Protein AF-A0A7C7UV68-F1 (afdb_monomer)

Foldseek 3Di:
DADPPPRDDDDDPDQADPPPRHGDDDDDDDDDPPPPPPDPPDDVVNVVVVVVVVVVVVVVVVVVVVVVVVVVVVVVLQVVLQVQLVVLQVVLVVCVVVVVLVSSLVSLVSSCVSPVPPVSSVVVNVVSVVVVVVPDDDDDDDDDDPVLVVVLVVLVVVLVVCVVVLVLVVNLVSLVVSCVSPVPPVNVVSLVSNLVSLQVVLVVCLVVVVLVSSLVSLVSSCVSVVPDPVSVVSNLLSVLCVQLVVCVVPPLVSNLVSLVVNCVVPVVRPCSLVSNLVSLQVVLVVCVVVLVLVSSLVSLVVSCVSPNDPVSVVSNVVSVVSVVVVPDPDPPPPPDPDDDDDDDDDDDDDDDDDDDDDDDDDDWDKDWDADPVVRDIDIDID

pLDDT: mean 81.2, std 19.68, range [32.72, 98.69]

Mean predicted aligned error: 20.76 Å

Nearest PDB structures (foldseek):
  8dth-assembly1_A  TM=3.367E-01  e=2.470E-05  Arabidopsis thaliana
  7y4i-assembly1_B  TM=3.085E-01  e=4.187E-05  Arabidopsis thaliana
  2nc9-assembly1_A  TM=4.491E-01  e=9.945E-04  Homo sapiens
  3fwv-assembly2_B  TM=4.644E-01  e=1.460E-03  Homo sapiens
  3esk-assembly1_A  TM=4.635E-01  e=4.197E-03  Homo sapiens

Sequence (382 aa):
MLCDSCGAEVEEDFTFCPHCGHKIGELERGRVAIFPTREQLFPHWVWLLGFALLIGCILMSVLGVGMAGVYGGLKERAVLARQQAEEHYNRGLAHLEEGDYNLAEAEFREALRLAPNYWEAADKLREVRAQATAMATPSPSPTVPLEVDSQSAAIYRQAQELYSRQNWIETALTLEQLRDLDPYYERENVTEMLFSSYYNMALDLVDKDRLEEALRSFDKALEVKPGDPEALVQRELVSTYLTGLGYWEADWVRAIESFLAIYRIDPEYKDVKQRLYEAYLNHGDLYASEEAWCLAEERYDQAAALDSNDDIIAKRDDAAYRCQIAVAPTPTIIAAVTPTATIAAAAAVTATVTPTVSIAAVGKIAFAAYDAGEGVYTIYMV

Structure (mmCIF, N/CA/C/O backbone):
data_AF-A0A7C7UV68-F1
#
_entry.id   AF-A0A7C7UV68-F1
#
loop_
_atom_site.group_PDB
_atom_site.id
_atom_site.type_symbol
_atom_site.label_atom_id
_atom_site.label_alt_id
_atom_site.label_comp_id
_atom_site.label_asym_id
_atom_site.label_entity_id
_atom_site.label_seq_id
_atom_site.pdbx_PDB_ins_code
_atom_site.Cartn_x
_atom_site.Cartn_y
_atom_site.Cartn_z
_atom_site.occupancy
_atom_site.B_iso_or_equiv
_atom_site.auth_seq_id
_atom_site.auth_comp_id
_atom_site.auth_asym_id
_atom_site.auth_atom_id
_atom_site.pdbx_PDB_model_num
ATOM 1 N N . MET A 1 1 ? -11.323 60.391 -70.768 1.00 70.38 1 MET A N 1
ATOM 2 C CA . MET A 1 1 ? -10.038 60.953 -70.280 1.00 70.38 1 MET A CA 1
ATOM 3 C C . MET A 1 1 ? -9.008 60.986 -71.408 1.00 70.38 1 MET A C 1
ATOM 5 O O . MET A 1 1 ? -9.031 60.099 -72.246 1.00 70.38 1 MET A O 1
ATOM 9 N N . LEU A 1 2 ? -8.137 62.000 -71.481 1.00 70.94 2 LEU A N 1
ATOM 10 C CA . LEU A 1 2 ? -7.078 62.075 -72.504 1.00 70.94 2 LEU A CA 1
ATOM 11 C C . LEU A 1 2 ? -5.829 61.327 -72.017 1.00 70.94 2 LEU A C 1
ATOM 13 O O . LEU A 1 2 ? -5.478 61.423 -70.846 1.00 70.94 2 LEU A O 1
ATOM 17 N N . CYS A 1 3 ? -5.166 60.570 -72.889 1.00 71.69 3 CYS A N 1
ATOM 18 C CA . CYS A 1 3 ? -3.922 59.888 -72.533 1.00 71.69 3 CYS A CA 1
ATOM 19 C C . CYS A 1 3 ? -2.761 60.891 -72.445 1.00 71.69 3 CYS A C 1
ATOM 21 O O . CYS A 1 3 ? -2.441 61.539 -73.441 1.00 71.69 3 CYS A O 1
ATOM 23 N N . ASP A 1 4 ? -2.072 60.952 -71.303 1.00 74.44 4 ASP A N 1
ATOM 24 C CA . ASP A 1 4 ? -0.975 61.907 -71.062 1.00 74.44 4 ASP A CA 1
ATOM 25 C C . ASP A 1 4 ? 0.217 61.761 -72.023 1.00 74.44 4 ASP A C 1
ATOM 27 O O . ASP A 1 4 ? 0.969 62.710 -72.231 1.00 74.44 4 ASP A O 1
ATOM 31 N N . SER A 1 5 ? 0.396 60.592 -72.647 1.00 77.25 5 SER A N 1
ATOM 32 C CA . SER A 1 5 ? 1.533 60.355 -73.544 1.00 77.25 5 SER A CA 1
ATOM 33 C C . SER A 1 5 ? 1.271 60.745 -75.003 1.00 77.25 5 SER A C 1
ATOM 35 O O . SER A 1 5 ? 2.215 61.129 -75.690 1.00 77.25 5 SER A O 1
ATOM 37 N N . CYS A 1 6 ? 0.038 60.628 -75.505 1.00 77.75 6 CYS A N 1
ATOM 38 C CA . CYS A 1 6 ? -0.269 60.856 -76.926 1.00 77.75 6 CYS A CA 1
ATOM 39 C C . CYS A 1 6 ? -1.427 61.831 -77.181 1.00 77.75 6 CYS A C 1
ATOM 41 O O . CYS A 1 6 ? -1.674 62.184 -78.331 1.00 77.75 6 CYS A O 1
ATOM 43 N N . GLY A 1 7 ? -2.134 62.269 -76.137 1.00 72.25 7 GLY A N 1
ATOM 44 C CA . GLY A 1 7 ? -3.225 63.240 -76.226 1.00 72.25 7 GLY A CA 1
ATOM 45 C C . GLY A 1 7 ? -4.504 62.721 -76.887 1.00 72.25 7 GLY A C 1
ATOM 46 O O . GLY A 1 7 ? -5.375 63.523 -77.204 1.00 72.25 7 GLY A O 1
ATOM 47 N N . ALA A 1 8 ? -4.635 61.411 -77.117 1.00 76.00 8 ALA A N 1
ATOM 48 C CA . ALA A 1 8 ? -5.864 60.816 -77.640 1.00 76.00 8 ALA A CA 1
ATOM 49 C C . ALA A 1 8 ? -6.928 60.687 -76.538 1.00 76.00 8 ALA A C 1
ATOM 51 O O . ALA A 1 8 ? -6.595 60.400 -75.386 1.00 76.00 8 ALA A O 1
ATOM 52 N N . GLU A 1 9 ? -8.199 60.885 -76.885 1.00 73.44 9 GLU A N 1
ATOM 53 C CA . GLU A 1 9 ? -9.328 60.733 -75.963 1.00 73.44 9 GLU A CA 1
ATOM 54 C C . GLU A 1 9 ? -9.696 59.246 -75.805 1.00 73.44 9 GLU A C 1
ATOM 56 O O . GLU A 1 9 ? -9.816 58.522 -76.792 1.00 73.44 9 GLU A O 1
ATOM 61 N N . VAL A 1 10 ? -9.816 58.774 -74.561 1.00 72.88 10 VAL A N 1
ATOM 62 C CA . VAL A 1 10 ? -10.047 57.366 -74.195 1.00 72.88 10 VAL A CA 1
ATOM 63 C C . VAL A 1 10 ? -11.195 57.262 -73.180 1.00 72.88 10 VAL A C 1
ATOM 65 O O . VAL A 1 10 ? -11.291 58.082 -72.261 1.00 72.88 10 VAL A O 1
ATOM 68 N N . GLU A 1 11 ? -12.058 56.256 -73.328 1.00 68.62 11 GLU A N 1
ATOM 69 C CA . GLU A 1 11 ? -13.135 55.928 -72.376 1.00 68.62 11 GLU A CA 1
ATOM 70 C C . GLU A 1 11 ? -12.586 55.296 -71.077 1.00 68.62 11 GLU A C 1
ATOM 72 O O . GLU A 1 11 ? -11.514 54.689 -71.074 1.00 68.62 11 GLU A O 1
ATOM 77 N N . GLU A 1 12 ? -13.290 55.487 -69.955 1.00 61.75 12 GLU A N 1
ATOM 78 C CA . GLU A 1 12 ? -12.755 55.335 -68.584 1.00 61.75 12 GLU A CA 1
ATOM 79 C C . GLU A 1 12 ? -12.451 53.892 -68.124 1.00 61.75 12 GLU A C 1
ATOM 81 O O . GLU A 1 12 ? -11.776 53.722 -67.111 1.00 61.75 12 GLU A O 1
ATOM 86 N N . ASP A 1 13 ? -12.845 52.861 -68.878 1.00 64.31 13 ASP A N 1
ATOM 87 C CA . ASP A 1 13 ? -12.721 51.451 -68.461 1.00 64.31 13 ASP A CA 1
ATOM 88 C C . ASP A 1 13 ? -11.472 50.717 -68.999 1.00 64.31 13 ASP A C 1
ATOM 90 O O . ASP 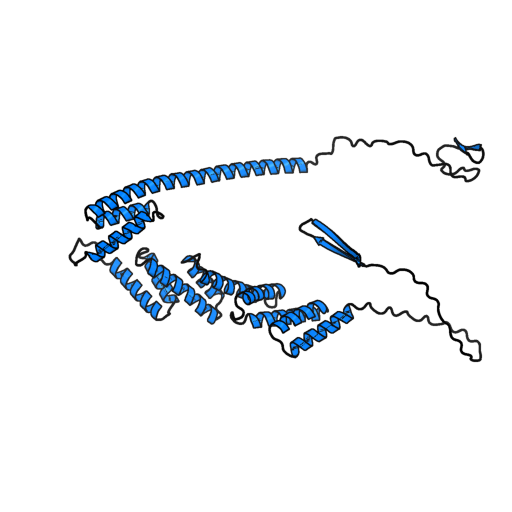A 1 13 ? -11.284 49.522 -68.751 1.00 64.31 13 ASP A O 1
ATOM 94 N N . PHE A 1 14 ? -10.577 51.401 -69.719 1.00 63.47 14 PHE A N 1
ATOM 95 C CA . PHE A 1 14 ? -9.370 50.780 -70.280 1.00 63.47 14 PHE A CA 1
ATOM 96 C C . PHE A 1 14 ? -8.121 51.019 -69.421 1.00 63.47 14 PHE A C 1
ATOM 98 O O . PHE A 1 14 ? -7.664 52.145 -69.258 1.00 63.47 14 PHE A O 1
ATOM 105 N N . THR A 1 15 ? -7.493 49.936 -68.947 1.00 73.69 15 THR A N 1
ATOM 106 C CA . THR A 1 15 ? -6.250 49.981 -68.144 1.00 73.69 15 THR A CA 1
ATOM 107 C C . THR A 1 15 ? -5.008 50.376 -68.964 1.00 73.69 15 THR A C 1
ATOM 109 O O . THR A 1 15 ? -3.992 50.790 -68.406 1.00 73.69 15 THR A O 1
ATOM 112 N N . PHE A 1 16 ? -5.068 50.263 -70.294 1.00 73.00 16 PHE A N 1
ATOM 113 C CA . PHE A 1 16 ? -4.011 50.669 -71.225 1.00 73.00 16 PHE A CA 1
ATOM 114 C C . PHE A 1 16 ? -4.623 51.389 -72.431 1.00 73.00 16 PHE A C 1
ATOM 116 O O . PHE A 1 16 ? -5.672 50.983 -72.929 1.00 73.00 16 PHE A O 1
ATOM 123 N N . CYS A 1 17 ? -3.964 52.440 -72.924 1.00 74.31 17 CYS A N 1
ATOM 124 C CA . CYS A 1 17 ? -4.439 53.219 -74.064 1.00 74.31 17 CYS A CA 1
ATOM 125 C C . CYS A 1 17 ? -4.390 52.377 -75.353 1.00 74.31 17 CYS 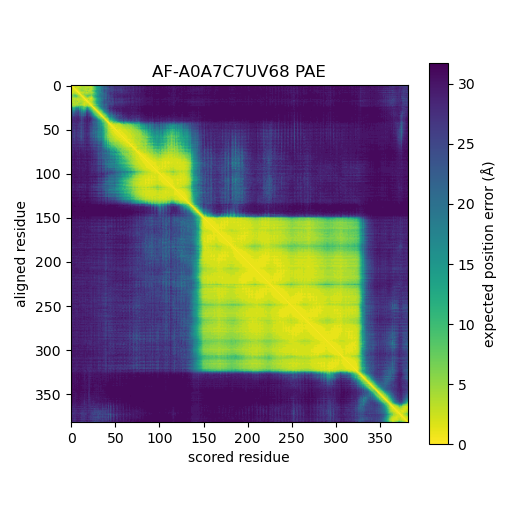A C 1
ATOM 127 O O . CYS A 1 17 ? -3.306 51.929 -75.737 1.00 74.31 17 CYS A O 1
ATOM 129 N N . PRO A 1 18 ? -5.509 52.209 -76.078 1.00 73.12 18 PRO A N 1
ATOM 130 C CA . PRO A 1 18 ? -5.568 51.354 -77.265 1.00 73.12 18 PRO A CA 1
ATOM 131 C C . PRO A 1 18 ? -4.794 51.904 -78.476 1.00 73.12 18 PRO A C 1
ATOM 133 O O . PRO A 1 18 ? -4.505 51.152 -79.402 1.00 73.12 18 PRO A O 1
ATOM 136 N N . HIS A 1 19 ? -4.423 53.190 -78.480 1.00 76.12 19 HIS A N 1
ATOM 137 C CA . HIS A 1 19 ? -3.693 53.805 -79.594 1.00 76.12 19 HIS A CA 1
ATOM 138 C C . HIS A 1 19 ? -2.166 53.753 -79.459 1.00 76.12 19 HIS A C 1
ATOM 140 O O . HIS A 1 19 ? -1.475 53.693 -80.472 1.00 76.12 19 HIS A O 1
ATOM 146 N N . CYS A 1 20 ? -1.625 53.787 -78.237 1.00 77.44 20 CYS A N 1
ATOM 147 C CA . CYS A 1 20 ? -0.173 53.821 -78.005 1.00 77.44 20 CYS A CA 1
ATOM 148 C C . CYS A 1 20 ? 0.337 52.766 -77.010 1.00 77.44 20 CYS A C 1
ATOM 150 O O . CYS A 1 20 ? 1.546 52.628 -76.844 1.00 77.44 20 CYS A O 1
ATOM 152 N N . GLY A 1 21 ? -0.554 52.024 -76.344 1.00 68.50 21 GLY A N 1
ATOM 153 C CA . GLY A 1 21 ? -0.212 50.956 -75.400 1.00 68.50 21 GLY A CA 1
ATOM 154 C C . GLY A 1 21 ? 0.225 51.420 -74.005 1.00 68.50 21 GLY A C 1
ATOM 155 O O . GLY A 1 21 ? 0.625 50.591 -73.191 1.00 68.50 21 GLY A O 1
ATOM 156 N N . HIS A 1 22 ? 0.165 52.719 -73.696 1.00 76.62 22 HIS A N 1
ATOM 157 C CA . HIS A 1 22 ? 0.583 53.249 -72.394 1.00 76.62 22 HIS A CA 1
ATOM 158 C C . HIS A 1 22 ? -0.437 52.927 -71.287 1.00 76.62 22 HIS A C 1
ATOM 160 O O . HIS A 1 22 ? -1.638 53.078 -71.507 1.00 76.62 22 HIS A O 1
ATOM 166 N N . LYS A 1 23 ? 0.015 52.487 -70.102 1.00 74.88 23 LYS A N 1
ATOM 167 C CA . LYS A 1 23 ? -0.870 52.142 -68.974 1.00 74.88 23 LYS A CA 1
ATOM 168 C C . LYS A 1 23 ? -1.493 53.410 -68.392 1.00 74.88 23 LYS A C 1
ATOM 170 O O . LYS A 1 23 ? -0.773 54.306 -67.972 1.00 74.88 23 LYS A O 1
ATOM 175 N N . ILE A 1 24 ? -2.817 53.464 -68.345 1.00 68.81 24 ILE A N 1
ATOM 176 C CA . ILE A 1 24 ? -3.595 54.569 -67.778 1.00 68.81 24 ILE A CA 1
ATOM 177 C C . ILE A 1 24 ? -4.442 53.975 -66.659 1.00 68.81 24 ILE A C 1
ATOM 179 O O . ILE A 1 24 ? -5.490 53.389 -66.902 1.00 68.81 24 ILE A O 1
ATOM 183 N N . GLY A 1 25 ? -3.938 54.049 -65.427 1.00 54.41 25 GLY A N 1
ATOM 184 C CA . GLY A 1 25 ? -4.665 53.548 -64.267 1.00 54.41 25 GLY A CA 1
ATOM 185 C C . GLY A 1 25 ? -3.803 53.409 -63.023 1.00 54.41 25 GLY A C 1
ATOM 186 O O . GLY A 1 25 ? -3.233 52.345 -62.797 1.00 54.41 25 GLY A O 1
ATOM 187 N N . GLU A 1 26 ? -3.772 54.469 -62.215 1.00 49.62 26 GLU A N 1
ATOM 188 C CA . GLU A 1 26 ? -3.648 54.383 -60.758 1.00 49.62 26 GLU A CA 1
ATOM 189 C C . GLU A 1 26 ? -4.204 55.680 -60.147 1.00 49.62 26 GLU A C 1
ATOM 191 O O . GLU A 1 26 ? -3.516 56.686 -60.007 1.00 49.62 26 GLU A O 1
ATOM 196 N N . LEU A 1 27 ? -5.506 55.689 -59.853 1.00 46.38 27 LEU A N 1
ATOM 197 C CA . LEU A 1 27 ? -6.114 56.709 -59.003 1.00 46.38 27 LEU A CA 1
ATOM 198 C C . LEU A 1 27 ? -6.708 56.002 -57.792 1.00 46.38 27 LEU A C 1
ATOM 200 O O . LEU A 1 27 ? -7.856 55.560 -57.802 1.00 46.38 27 LEU A O 1
ATOM 204 N N . GLU A 1 28 ? -5.892 55.914 -56.741 1.00 50.16 28 GLU A N 1
ATOM 205 C CA . GLU A 1 28 ? -6.359 55.736 -55.373 1.00 50.16 28 GLU A CA 1
ATOM 206 C C . GLU A 1 28 ? -7.461 56.763 -55.095 1.00 50.16 28 GLU A C 1
ATOM 208 O O . GLU A 1 28 ? -7.219 57.969 -54.990 1.00 50.16 28 GLU A O 1
ATOM 213 N N . ARG A 1 29 ? -8.705 56.295 -54.991 1.00 42.16 29 ARG A N 1
ATOM 214 C CA . ARG A 1 29 ? -9.821 57.140 -54.588 1.00 42.16 29 ARG A CA 1
ATOM 215 C C . ARG A 1 29 ? -10.687 56.412 -53.571 1.00 42.16 29 ARG A C 1
ATOM 217 O O . ARG A 1 29 ? -11.485 55.550 -53.906 1.00 42.16 29 ARG A O 1
ATOM 224 N N . GLY A 1 30 ? -10.564 56.868 -52.328 1.00 39.97 30 GLY A N 1
ATOM 225 C CA . GLY A 1 30 ? -11.725 57.047 -51.461 1.00 39.97 30 GLY A CA 1
ATOM 226 C C . GLY A 1 30 ? -12.079 55.877 -50.553 1.00 39.97 30 GLY A C 1
ATOM 227 O O . GLY A 1 30 ? -12.835 54.983 -50.908 1.00 39.97 30 GLY A O 1
ATOM 228 N N . ARG A 1 31 ? -11.609 55.993 -49.312 1.00 46.00 31 ARG A N 1
ATOM 229 C CA . ARG A 1 31 ? -12.089 55.332 -48.094 1.00 46.00 31 ARG A CA 1
ATOM 230 C C . ARG A 1 31 ? -13.632 55.254 -48.074 1.00 46.00 31 ARG A C 1
ATOM 232 O O . ARG A 1 31 ? -14.292 56.247 -47.780 1.00 46.00 31 ARG A O 1
ATOM 239 N N . VAL A 1 32 ? -14.201 54.077 -48.335 1.00 43.31 32 VAL A N 1
ATOM 240 C CA . VAL A 1 32 ? -15.595 53.762 -47.992 1.00 43.31 32 VAL A CA 1
ATOM 241 C C . VAL A 1 32 ? -15.564 52.948 -46.709 1.00 43.31 32 VAL A C 1
ATOM 243 O O . VAL A 1 32 ? -15.120 51.802 -46.685 1.00 43.31 32 VAL A O 1
ATOM 246 N N . ALA A 1 33 ? -15.990 53.582 -45.618 1.00 40.12 33 ALA A N 1
ATOM 247 C CA . ALA A 1 33 ? -16.265 52.900 -44.368 1.00 40.12 33 ALA A CA 1
ATOM 248 C C . ALA A 1 33 ? -17.424 51.926 -44.604 1.00 40.12 33 ALA A C 1
ATOM 250 O O . ALA A 1 33 ? -18.575 52.336 -44.756 1.00 40.12 33 ALA A O 1
ATOM 251 N N . ILE A 1 34 ? -17.114 50.633 -44.648 1.00 47.19 34 ILE A N 1
ATOM 252 C CA . ILE A 1 34 ? -18.119 49.589 -44.495 1.00 47.19 34 ILE A CA 1
ATOM 253 C C . ILE A 1 34 ? -18.569 49.687 -43.036 1.00 47.19 34 ILE A C 1
ATOM 255 O O . ILE A 1 34 ? -17.873 49.229 -42.135 1.00 47.19 34 ILE A O 1
ATOM 259 N N . PHE A 1 35 ? -19.693 50.357 -42.789 1.00 37.81 35 PHE A N 1
ATOM 260 C CA . PHE A 1 35 ? -20.434 50.195 -41.545 1.00 37.81 35 PHE A CA 1
ATOM 261 C C . PHE A 1 35 ? -21.096 48.813 -41.607 1.00 37.81 35 PHE A C 1
ATOM 263 O O . PHE A 1 35 ? -22.026 48.646 -42.400 1.00 37.81 35 PHE A O 1
ATOM 270 N N . PRO A 1 36 ? -20.654 47.804 -40.832 1.00 46.25 36 PRO A N 1
ATOM 271 C CA . PRO A 1 36 ? -21.435 46.588 -40.708 1.00 46.25 36 PRO A CA 1
ATOM 272 C C . PRO A 1 36 ? -22.782 46.944 -40.070 1.00 46.25 36 PRO A C 1
ATOM 274 O O . PRO A 1 36 ? -22.859 47.593 -39.024 1.00 46.25 36 PRO A O 1
ATOM 277 N N . THR A 1 37 ? -23.856 46.538 -40.738 1.00 48.50 37 THR A N 1
ATOM 278 C CA . THR A 1 37 ? -25.230 46.615 -40.254 1.00 48.50 37 THR A CA 1
ATOM 279 C C . THR A 1 37 ? -25.351 45.936 -38.890 1.00 48.50 37 THR A C 1
ATOM 281 O O . THR A 1 37 ? -25.008 44.769 -38.704 1.00 48.50 37 THR A O 1
ATOM 284 N N . ARG A 1 38 ? -25.850 46.712 -37.929 1.00 47.31 38 ARG A N 1
ATOM 285 C CA . ARG A 1 38 ? -26.029 46.425 -36.501 1.00 47.31 38 ARG A CA 1
ATOM 286 C C . ARG A 1 38 ? -27.173 45.428 -36.237 1.00 47.31 38 ARG A C 1
ATOM 288 O O . ARG A 1 38 ? -28.058 45.730 -35.451 1.00 47.31 38 ARG A O 1
ATOM 295 N N . GLU A 1 39 ? -27.186 44.267 -36.892 1.00 50.12 39 GLU A N 1
ATOM 296 C CA . GLU A 1 39 ? -28.211 43.226 -36.653 1.00 50.12 39 GLU A CA 1
ATOM 297 C C . GLU A 1 39 ? -27.678 41.787 -36.524 1.00 50.12 39 GLU A C 1
ATOM 299 O O . GLU A 1 39 ? -28.461 40.865 -36.336 1.00 50.12 39 GLU A O 1
ATOM 304 N N . GLN A 1 40 ? -26.359 41.557 -36.506 1.00 54.72 40 GLN A N 1
ATOM 305 C CA . GLN A 1 40 ? -25.797 40.210 -36.271 1.00 54.72 40 GLN A CA 1
ATOM 306 C C . GLN A 1 40 ? -24.600 40.187 -35.303 1.00 54.72 40 GLN A C 1
ATOM 308 O O . GLN A 1 40 ? -23.650 39.435 -35.486 1.00 54.72 40 GLN A O 1
ATOM 313 N N . LEU A 1 41 ? -24.633 41.011 -34.250 1.00 52.88 41 LEU A N 1
ATOM 314 C CA . LEU A 1 41 ? -23.543 41.115 -33.260 1.00 52.88 41 LEU A CA 1
ATOM 315 C C . LEU A 1 41 ? -23.812 40.427 -31.913 1.00 52.88 41 LEU A C 1
ATOM 317 O O . LEU A 1 41 ? -22.983 40.518 -31.015 1.00 52.88 41 LEU A O 1
ATOM 321 N N . PHE A 1 42 ? -24.912 39.685 -31.775 1.00 57.94 42 PHE A N 1
ATOM 322 C CA . PHE A 1 42 ? -25.093 38.760 -30.655 1.00 57.94 42 PHE A CA 1
ATOM 323 C C . PHE A 1 42 ? -25.607 37.423 -31.174 1.00 57.94 42 PHE A C 1
ATOM 325 O O . PHE A 1 42 ? -26.807 37.270 -31.401 1.00 57.94 42 PHE A O 1
ATOM 332 N N . PRO A 1 43 ? -24.718 36.444 -31.386 1.00 70.62 43 PRO A N 1
ATOM 333 C CA . PRO A 1 43 ? -25.145 35.092 -31.691 1.00 70.62 43 PRO A CA 1
ATOM 334 C C . PRO A 1 43 ? -26.119 34.591 -30.615 1.00 70.62 43 PRO A C 1
ATOM 336 O O . PRO A 1 43 ? -25.876 34.801 -29.427 1.00 70.62 43 PRO A O 1
ATOM 339 N N . HIS A 1 44 ? -27.195 33.892 -30.988 1.00 72.50 44 HIS A N 1
ATOM 340 C CA . HIS A 1 44 ? -28.150 33.332 -30.017 1.00 72.50 44 HIS A CA 1
ATOM 341 C C . HIS A 1 44 ? -27.482 32.452 -28.940 1.00 72.50 44 HIS A C 1
ATOM 343 O O . HIS A 1 44 ? -27.986 32.360 -27.822 1.00 72.50 44 HIS A O 1
ATOM 349 N N . TRP A 1 45 ? -26.309 31.875 -29.230 1.00 74.94 45 TRP A N 1
ATOM 350 C CA . TRP A 1 45 ? -25.512 31.129 -28.253 1.00 74.94 45 TRP A CA 1
ATOM 351 C C . TRP A 1 45 ? -24.979 31.996 -27.099 1.00 74.94 45 TRP A C 1
ATOM 353 O O . TRP A 1 45 ? -24.840 31.487 -25.992 1.00 74.94 45 TRP A O 1
ATOM 363 N N . VAL A 1 46 ? -24.765 33.302 -27.299 1.00 80.88 46 VAL A N 1
ATOM 364 C CA . VAL A 1 46 ? -24.356 34.233 -26.229 1.00 80.88 46 VAL A CA 1
ATOM 365 C C . VAL A 1 46 ? -25.494 34.453 -25.231 1.00 80.88 46 VAL A C 1
ATOM 367 O O . VAL A 1 46 ? -25.262 34.479 -24.026 1.00 80.88 46 VAL A O 1
ATOM 370 N N . TRP A 1 47 ? -26.739 34.534 -25.710 1.00 80.69 47 TRP A N 1
ATOM 371 C CA . TRP A 1 47 ? -27.913 34.588 -24.835 1.00 80.69 47 TRP A CA 1
ATOM 372 C C . TRP A 1 47 ? -28.131 33.269 -24.093 1.00 80.69 47 TRP A C 1
ATOM 374 O O . TRP A 1 47 ? -28.407 33.289 -22.896 1.00 80.69 47 TRP A O 1
ATOM 384 N N . LEU A 1 48 ? -27.955 32.126 -24.764 1.00 84.38 48 LEU A N 1
ATOM 385 C CA . LEU A 1 48 ? -28.045 30.810 -24.120 1.00 84.38 48 LEU A CA 1
ATOM 386 C C . LEU A 1 48 ? -26.963 30.616 -23.051 1.00 84.38 48 LEU A C 1
ATOM 388 O O . LEU A 1 48 ? -27.279 30.135 -21.967 1.00 84.38 48 LEU A O 1
ATOM 392 N N . LEU A 1 49 ? -25.725 31.051 -23.306 1.00 85.44 49 LEU A N 1
ATOM 393 C CA . LEU A 1 49 ? -24.662 31.070 -22.297 1.00 85.44 49 LEU A CA 1
ATOM 394 C C . LEU A 1 49 ? -25.000 32.001 -21.132 1.00 85.44 49 LEU A C 1
ATOM 396 O O . LEU A 1 49 ? -24.800 31.623 -19.982 1.00 85.44 49 LEU A O 1
ATOM 400 N N . GLY A 1 50 ? -25.552 33.185 -21.409 1.00 87.81 50 GLY A N 1
ATOM 401 C CA . GLY A 1 50 ? -25.997 34.118 -20.375 1.00 87.81 50 GLY A CA 1
ATOM 402 C C . GLY A 1 50 ? -27.081 33.522 -19.472 1.00 87.81 50 GLY A C 1
ATOM 403 O O . GLY A 1 50 ? -26.967 33.589 -18.250 1.00 87.81 50 GLY A O 1
ATOM 404 N N . PHE A 1 51 ? -28.099 32.878 -20.051 1.00 91.19 51 PHE A N 1
ATOM 405 C CA . PHE A 1 51 ? -29.147 32.195 -19.286 1.00 91.19 51 PHE A CA 1
ATOM 406 C C . PHE A 1 51 ? -28.621 30.971 -18.532 1.00 91.19 51 PHE A C 1
ATOM 408 O O . PHE A 1 51 ? -28.987 30.782 -17.375 1.00 91.19 51 PHE A O 1
ATOM 415 N N . ALA A 1 52 ? -27.744 30.168 -19.138 1.00 89.31 52 ALA A N 1
ATOM 416 C CA . ALA A 1 52 ? -27.128 29.020 -18.475 1.00 89.31 52 ALA A CA 1
ATOM 417 C C . ALA A 1 52 ? -26.272 29.451 -17.275 1.00 89.31 52 ALA A C 1
ATOM 419 O O . ALA A 1 52 ? -26.364 28.847 -16.208 1.00 89.31 52 ALA A O 1
ATOM 420 N N . LEU A 1 53 ? -25.504 30.535 -17.415 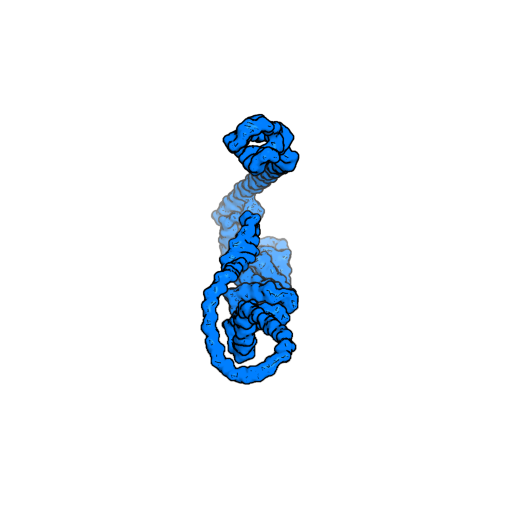1.00 93.25 53 LEU A N 1
ATOM 421 C CA . LEU A 1 53 ? -24.718 31.113 -16.327 1.00 93.25 53 LEU A CA 1
ATOM 422 C C . LEU A 1 53 ? -25.623 31.662 -15.218 1.00 93.25 53 LEU A C 1
ATOM 424 O O . LEU A 1 53 ? -25.370 31.411 -14.044 1.00 93.25 53 LEU A O 1
ATOM 428 N N . LEU A 1 54 ? -26.721 32.331 -15.574 1.00 93.31 54 LEU A N 1
ATOM 429 C CA . LEU A 1 54 ? -27.687 32.855 -14.609 1.00 93.31 54 LEU A CA 1
ATOM 430 C C . LEU A 1 54 ? -28.399 31.724 -13.845 1.00 93.31 54 LEU A C 1
ATOM 432 O O . LEU A 1 54 ? -28.506 31.787 -12.622 1.00 93.31 54 LEU A O 1
ATOM 436 N N . ILE A 1 55 ? -28.814 30.655 -14.531 1.00 93.12 55 ILE A N 1
ATOM 437 C CA . ILE A 1 55 ? -29.383 29.451 -13.905 1.00 93.12 55 ILE A CA 1
ATOM 438 C C . ILE A 1 55 ? -28.343 28.767 -13.010 1.00 93.12 55 ILE A C 1
ATOM 440 O O . ILE A 1 55 ? -28.670 28.389 -11.888 1.00 93.12 55 ILE A O 1
ATOM 444 N N . GLY A 1 56 ? -27.089 28.663 -13.457 1.00 93.31 56 GLY A N 1
ATOM 445 C CA . GLY A 1 56 ? -25.983 28.138 -12.656 1.00 93.31 56 GLY A CA 1
ATOM 446 C C . GLY A 1 56 ? -25.761 28.941 -11.372 1.00 93.31 56 GLY A C 1
ATOM 447 O O . GLY A 1 56 ? -25.672 28.361 -10.292 1.00 93.31 56 GLY A O 1
ATOM 448 N N . CYS A 1 57 ? -25.766 30.274 -11.453 1.00 93.56 57 CYS A N 1
ATOM 449 C CA . CYS A 1 57 ? -25.680 31.150 -10.285 1.00 93.56 57 CYS A CA 1
ATOM 450 C C . CYS A 1 57 ? -26.876 30.976 -9.337 1.00 93.56 57 CYS A C 1
ATOM 452 O O . CYS A 1 57 ? -26.684 30.931 -8.122 1.00 93.56 57 CYS A O 1
ATOM 454 N N . ILE A 1 58 ? -28.097 30.833 -9.867 1.00 93.69 58 ILE A N 1
ATOM 455 C CA . ILE A 1 58 ? -29.288 30.572 -9.046 1.00 93.69 58 ILE A CA 1
ATOM 456 C C . ILE A 1 58 ? -29.160 29.219 -8.340 1.00 93.69 58 ILE A C 1
ATOM 458 O O . ILE A 1 58 ? -29.339 29.161 -7.125 1.00 93.69 58 ILE A O 1
ATOM 462 N N . LEU A 1 59 ? -28.789 28.152 -9.051 1.00 93.12 59 LEU A N 1
ATOM 463 C CA . LEU A 1 59 ? -28.600 26.825 -8.457 1.00 93.12 59 LEU A CA 1
ATOM 464 C C . LEU A 1 59 ? -27.520 26.843 -7.370 1.00 93.12 59 LEU A C 1
ATOM 466 O O . LEU A 1 59 ? -27.749 26.321 -6.282 1.00 93.12 59 LEU A O 1
ATOM 470 N N . MET A 1 60 ? -26.395 27.521 -7.610 1.00 91.62 60 MET A N 1
ATOM 471 C CA . MET A 1 60 ? -25.343 27.703 -6.606 1.00 91.62 60 MET A CA 1
ATOM 472 C C . MET A 1 60 ? -25.823 28.501 -5.392 1.00 91.62 60 MET A C 1
ATOM 474 O O . MET A 1 60 ? -25.473 28.159 -4.266 1.00 91.62 60 MET A O 1
ATOM 478 N N . SER A 1 61 ? -26.657 29.528 -5.583 1.00 90.56 61 SER A N 1
ATOM 479 C CA . SER A 1 61 ? -27.224 30.294 -4.467 1.00 90.56 61 SER A CA 1
ATOM 480 C C . SER A 1 61 ? -28.197 29.460 -3.626 1.00 90.56 61 SER A C 1
ATOM 482 O O . SER A 1 61 ? -28.135 29.501 -2.400 1.00 90.56 61 SER A O 1
ATOM 484 N N . VAL A 1 62 ? -29.037 28.636 -4.263 1.00 93.94 62 VAL A N 1
ATOM 485 C CA . VAL A 1 62 ? -29.978 27.741 -3.573 1.00 93.94 62 VAL A CA 1
ATOM 486 C C . VAL A 1 62 ? -29.225 26.646 -2.820 1.00 93.94 62 VAL A C 1
ATOM 488 O O . VAL A 1 62 ? -29.528 26.392 -1.655 1.00 93.94 62 VAL A O 1
ATOM 491 N N . LEU A 1 63 ? -28.206 26.043 -3.440 1.00 91.44 63 LEU A N 1
ATOM 492 C CA . LEU A 1 63 ? -27.333 25.066 -2.787 1.00 91.44 63 LEU A CA 1
ATOM 493 C C . LEU A 1 63 ? -26.554 25.694 -1.626 1.00 91.44 63 LEU A C 1
ATOM 495 O O . LEU A 1 63 ? -26.468 25.092 -0.558 1.00 91.44 63 LEU A O 1
ATOM 499 N N . GLY A 1 64 ? -26.047 26.916 -1.798 1.00 90.62 64 GLY A N 1
ATOM 500 C CA . GLY A 1 64 ? -25.338 27.656 -0.756 1.00 90.62 64 GLY A CA 1
ATOM 501 C C . GLY A 1 64 ? -26.223 27.960 0.453 1.00 90.62 64 GLY A C 1
ATOM 502 O O . GLY A 1 64 ? -25.828 27.695 1.587 1.00 90.62 64 GLY A O 1
ATOM 503 N N . VAL A 1 65 ? -27.448 28.445 0.228 1.00 91.44 65 VAL A N 1
ATOM 504 C CA . VAL A 1 65 ? -28.420 28.701 1.304 1.00 91.44 65 VAL A CA 1
ATOM 505 C C . VAL A 1 65 ? -28.865 27.395 1.968 1.00 91.44 65 VAL A C 1
ATOM 507 O O . VAL A 1 65 ? -28.944 27.331 3.195 1.00 91.44 65 VAL A O 1
ATOM 510 N N . GLY A 1 66 ? -29.098 26.333 1.190 1.00 88.06 66 GLY A N 1
ATOM 511 C CA . GLY A 1 66 ? -29.442 25.012 1.718 1.00 88.06 66 GLY A CA 1
ATOM 512 C C . GLY A 1 66 ? -28.340 24.435 2.612 1.00 88.06 66 GLY A C 1
ATOM 513 O O . GLY A 1 66 ? -28.611 24.005 3.733 1.00 88.06 66 GLY A O 1
ATOM 514 N N . MET A 1 67 ? -27.086 24.499 2.160 1.00 90.00 67 MET A N 1
ATOM 515 C CA . MET A 1 67 ? -25.924 24.042 2.923 1.00 90.00 67 MET A CA 1
ATOM 516 C C . MET A 1 67 ? -25.712 24.880 4.191 1.00 90.00 67 MET A C 1
ATOM 518 O O . MET A 1 67 ? -25.476 24.318 5.260 1.00 90.00 67 MET A O 1
ATOM 522 N N . ALA A 1 68 ? -25.872 26.205 4.110 1.00 88.75 68 ALA A N 1
ATOM 523 C CA . ALA A 1 68 ? -25.795 27.090 5.272 1.00 88.75 68 ALA A CA 1
ATOM 524 C C . ALA A 1 68 ? -26.891 26.790 6.311 1.00 88.75 68 ALA A C 1
ATOM 526 O O . ALA A 1 68 ? -26.618 26.813 7.510 1.00 88.75 68 ALA A O 1
ATOM 527 N N . GLY A 1 69 ? -28.108 26.455 5.870 1.00 90.06 69 GLY A N 1
ATOM 528 C CA . GLY A 1 69 ? -29.208 26.057 6.752 1.00 90.06 69 GLY A CA 1
ATOM 529 C C . GLY A 1 69 ? -28.936 24.743 7.491 1.00 90.06 69 GLY A C 1
ATOM 530 O O . GLY A 1 69 ? -29.115 24.672 8.707 1.00 90.06 69 GLY A O 1
ATOM 531 N N . VAL A 1 70 ? -28.439 23.720 6.787 1.00 86.94 70 VAL A N 1
ATOM 532 C CA . VAL A 1 70 ? -28.054 22.434 7.401 1.00 86.94 70 VAL A CA 1
ATOM 533 C C . VAL A 1 70 ? -26.898 22.624 8.383 1.00 86.94 70 VAL A C 1
ATOM 535 O O . VAL A 1 70 ? -26.947 22.114 9.502 1.00 86.94 70 VAL A O 1
ATOM 538 N N . TYR A 1 71 ? -25.888 23.407 8.000 1.00 83.12 71 TYR A N 1
ATOM 539 C CA . TYR A 1 71 ? -24.749 23.712 8.861 1.00 83.12 71 TYR A CA 1
ATOM 540 C C . TYR A 1 71 ? -25.171 24.473 10.127 1.00 83.12 71 TYR A C 1
ATOM 542 O O . TYR A 1 71 ? -24.759 24.118 11.233 1.00 83.12 71 TYR A O 1
ATOM 550 N N . GLY A 1 72 ? -26.047 25.474 9.988 1.00 86.50 72 GLY A N 1
ATOM 551 C CA . GLY A 1 72 ? -26.625 26.206 11.115 1.00 86.50 72 GLY A CA 1
ATOM 552 C C . GLY A 1 72 ? -27.411 25.297 12.061 1.00 86.50 72 GLY A C 1
ATOM 553 O O . GLY A 1 72 ? -27.179 25.328 13.269 1.00 86.50 72 GLY A O 1
ATOM 554 N N . GLY A 1 73 ? -28.264 24.424 11.516 1.00 85.56 73 GLY A N 1
ATOM 555 C CA . GLY A 1 73 ? -29.070 23.493 12.308 1.00 85.56 73 GLY A CA 1
ATOM 556 C C . GLY A 1 73 ? -28.240 22.455 13.070 1.00 85.56 73 GLY A C 1
ATOM 557 O O . GLY A 1 73 ? -28.537 22.155 14.226 1.00 85.56 73 GLY A O 1
ATOM 558 N N . LEU A 1 74 ? -27.172 21.925 12.466 1.00 83.00 74 LEU A N 1
ATOM 559 C CA . LEU A 1 74 ? -26.249 21.015 13.154 1.00 83.00 74 LEU A CA 1
ATOM 560 C C . LEU A 1 74 ? -25.472 21.730 14.263 1.00 83.00 74 LEU A C 1
ATOM 562 O O . LEU A 1 74 ? -25.302 21.171 15.346 1.00 83.00 74 LEU A O 1
ATOM 566 N N . LYS A 1 75 ? -25.052 22.978 14.025 1.00 81.44 75 LYS A N 1
ATOM 567 C CA . LYS A 1 75 ? -24.351 23.787 15.027 1.00 81.44 75 LYS A CA 1
ATOM 568 C C . LYS A 1 75 ? -25.235 24.079 16.238 1.00 81.44 75 LYS A C 1
ATOM 570 O O . LYS A 1 75 ? -24.775 23.938 17.366 1.00 81.44 75 LYS A O 1
ATOM 575 N N . GLU A 1 76 ? -26.493 24.448 16.023 1.00 85.00 76 GLU A N 1
ATOM 576 C CA . GLU A 1 76 ? -27.437 24.731 17.110 1.00 85.00 76 GLU A CA 1
ATOM 577 C C . GLU A 1 76 ? -27.744 23.477 17.942 1.00 85.00 76 GLU A C 1
ATOM 579 O O . GLU A 1 76 ? -27.695 23.519 19.172 1.00 85.00 76 GLU A O 1
ATOM 584 N N . ARG A 1 77 ? -27.941 22.325 17.285 1.00 81.56 77 ARG A N 1
ATOM 585 C CA . ARG A 1 77 ? -28.101 21.034 17.974 1.00 81.56 77 ARG A CA 1
ATOM 586 C C . ARG A 1 77 ? -26.865 20.648 18.779 1.00 81.56 77 ARG A C 1
ATOM 588 O O . ARG A 1 77 ? -27.010 20.165 19.896 1.00 81.56 77 ARG A O 1
ATOM 595 N N . ALA A 1 78 ? -25.669 20.881 18.242 1.00 81.94 78 ALA A N 1
ATOM 596 C CA . ALA A 1 78 ? -24.423 20.601 18.948 1.00 81.94 78 ALA A CA 1
ATOM 597 C C . ALA A 1 78 ? -24.250 21.488 20.192 1.00 81.94 78 ALA A C 1
ATOM 599 O O . ALA A 1 78 ? -23.772 21.011 21.217 1.00 81.94 78 ALA A O 1
ATOM 600 N N . VAL A 1 79 ? -24.669 22.758 20.130 1.00 85.56 79 VAL A N 1
ATOM 601 C CA . VAL A 1 79 ? -24.652 23.662 21.292 1.00 85.56 79 VAL A CA 1
ATOM 602 C C . VAL A 1 79 ? -25.621 23.182 22.370 1.00 85.56 79 VAL A C 1
ATOM 604 O O . VAL A 1 79 ? -25.224 23.092 23.529 1.00 85.56 79 VAL A O 1
ATOM 607 N N . LEU A 1 80 ? -26.855 22.822 22.002 1.00 87.50 80 LEU A N 1
ATOM 608 C CA . LEU A 1 80 ? -27.843 22.322 22.963 1.00 87.50 80 LEU A CA 1
ATOM 609 C C . LEU A 1 80 ? -27.398 20.998 23.599 1.00 87.50 80 LEU A C 1
ATOM 611 O O . LEU A 1 80 ? -27.455 20.847 24.817 1.00 87.50 80 LEU A O 1
ATOM 615 N N . ALA A 1 81 ? -26.893 20.067 22.786 1.00 84.19 81 ALA A N 1
ATOM 616 C CA . ALA A 1 81 ? -26.363 18.795 23.264 1.00 84.19 81 ALA A CA 1
ATOM 617 C C . ALA A 1 81 ? -25.181 18.996 24.225 1.00 84.19 81 ALA A C 1
ATOM 619 O O . ALA A 1 81 ? -25.093 18.319 25.245 1.00 84.19 81 ALA A O 1
ATOM 620 N N . ARG A 1 82 ? -24.307 19.975 23.948 1.00 85.81 82 ARG A N 1
ATOM 621 C CA . ARG A 1 82 ? -23.193 20.331 24.835 1.00 85.81 82 ARG A CA 1
ATOM 622 C C . ARG A 1 82 ? -23.664 20.931 26.159 1.00 85.81 82 ARG A C 1
ATOM 624 O O . ARG A 1 82 ? -23.101 20.585 27.185 1.00 85.81 82 ARG A O 1
ATOM 631 N N . GLN A 1 83 ? -24.688 21.784 26.156 1.00 90.06 83 GLN A N 1
ATOM 632 C CA . GLN A 1 83 ? -25.246 22.345 27.394 1.00 90.06 83 GLN A CA 1
ATOM 633 C C . GLN A 1 83 ? -25.857 21.262 28.288 1.00 90.06 83 GLN A C 1
ATOM 635 O O . GLN A 1 83 ? -25.604 21.238 29.488 1.00 90.06 83 GLN A O 1
ATOM 640 N N . GLN A 1 84 ? -26.614 20.332 27.702 1.00 89.94 84 GLN A N 1
ATOM 641 C CA . GLN A 1 84 ? -27.167 19.202 28.451 1.00 89.94 84 GLN A CA 1
ATOM 642 C C . GLN A 1 84 ? -26.057 18.268 28.958 1.00 89.94 84 GLN A C 1
ATOM 644 O O . GLN A 1 84 ? -26.109 17.803 30.094 1.00 89.94 84 GLN A O 1
ATOM 649 N N . ALA A 1 85 ? -25.019 18.035 28.149 1.00 90.25 85 ALA A N 1
ATOM 650 C CA . ALA A 1 85 ? -23.852 17.269 28.572 1.00 90.25 85 ALA A CA 1
ATOM 651 C C . ALA A 1 85 ? -23.107 17.932 29.744 1.00 90.25 85 ALA A C 1
ATOM 653 O O . ALA A 1 85 ? -22.678 17.242 30.662 1.00 90.25 85 ALA A O 1
ATOM 654 N N . GLU A 1 86 ? -22.978 19.260 29.738 1.00 92.50 86 GLU A N 1
ATOM 655 C CA . GLU A 1 86 ? -22.352 20.031 30.817 1.00 92.50 86 GLU A CA 1
ATOM 656 C C . GLU A 1 86 ? -23.161 19.957 32.122 1.00 92.50 86 GLU A C 1
ATOM 658 O O . GLU A 1 86 ? -22.587 19.824 33.200 1.00 92.50 86 GLU A O 1
ATOM 663 N N . GLU A 1 87 ? -24.494 19.966 32.044 1.00 94.12 87 GLU A N 1
ATOM 664 C CA . GLU A 1 87 ? -25.359 19.770 33.213 1.00 94.12 87 GLU A CA 1
ATOM 665 C C . GLU A 1 87 ? -25.157 18.388 33.851 1.00 94.12 87 GLU A C 1
ATOM 667 O O . GLU A 1 87 ? -24.957 18.286 35.065 1.00 94.12 87 GLU A O 1
ATOM 672 N N . HIS A 1 88 ? -25.143 17.330 33.037 1.00 92.56 88 HIS A N 1
ATOM 673 C CA . HIS A 1 88 ? -24.828 15.980 33.503 1.00 92.56 88 HIS A CA 1
ATOM 674 C C . HIS A 1 88 ? -23.401 15.882 34.056 1.00 92.56 88 HIS A C 1
ATOM 676 O O . HIS A 1 88 ? -23.187 15.307 35.117 1.00 92.56 88 HIS A O 1
ATOM 682 N N . TYR A 1 89 ? -22.421 16.516 33.415 1.00 93.62 89 TYR A N 1
ATOM 683 C CA . TYR A 1 89 ? -21.048 16.560 33.916 1.00 93.62 89 TYR A CA 1
ATOM 684 C C . TYR A 1 89 ? -20.942 17.233 35.292 1.00 93.62 89 TYR A C 1
ATOM 686 O O . TYR A 1 89 ? -20.305 16.691 36.194 1.00 93.62 89 TYR A O 1
ATOM 694 N N . ASN A 1 90 ? -21.615 18.366 35.498 1.00 94.56 90 ASN A N 1
ATOM 695 C CA . ASN A 1 90 ? -21.612 19.060 36.786 1.00 94.56 90 ASN A CA 1
ATOM 696 C C . ASN A 1 90 ? -22.303 18.243 37.891 1.00 94.56 90 ASN A C 1
ATOM 698 O O . ASN A 1 90 ? -21.821 18.218 39.022 1.00 94.56 90 ASN A O 1
ATOM 702 N N . ARG A 1 91 ? -23.386 17.520 37.569 1.00 92.50 91 ARG A N 1
ATOM 703 C CA . ARG A 1 91 ? -24.000 16.546 38.491 1.00 92.50 91 ARG A CA 1
ATOM 704 C C . ARG A 1 91 ? -23.053 15.398 38.827 1.00 92.50 91 ARG A C 1
ATOM 706 O O . ARG A 1 91 ? -22.958 15.010 39.986 1.00 92.50 91 ARG A O 1
ATOM 713 N N . GLY A 1 92 ? -22.320 14.894 37.836 1.00 92.81 92 GLY A N 1
ATOM 714 C CA . GLY A 1 92 ? -21.304 13.865 38.041 1.00 92.81 92 GLY A CA 1
ATOM 715 C C . GLY A 1 92 ? -20.194 14.320 38.985 1.00 92.81 92 GLY A C 1
ATOM 716 O O . GLY A 1 92 ? -19.794 13.565 39.866 1.00 92.81 92 GLY A O 1
ATOM 717 N N . LEU A 1 93 ? -19.745 15.573 38.860 1.00 93.69 93 LEU A N 1
ATOM 718 C CA . LEU A 1 93 ? -18.785 16.171 39.790 1.00 93.69 93 LEU A CA 1
ATOM 719 C C . LEU A 1 93 ? -19.352 16.308 41.208 1.00 93.69 93 LEU A C 1
ATOM 721 O O . LEU A 1 93 ? -18.648 15.978 42.157 1.00 93.69 93 LEU A O 1
ATOM 725 N N . ALA A 1 94 ? -20.611 16.726 41.360 1.00 92.69 94 ALA A N 1
ATOM 726 C CA . ALA A 1 94 ? -21.254 16.814 42.673 1.00 92.69 94 ALA A CA 1
ATOM 727 C C . ALA A 1 94 ? -21.314 15.443 43.371 1.00 92.69 94 ALA A C 1
ATOM 729 O O . ALA A 1 94 ? -20.923 15.322 44.528 1.00 92.69 94 ALA A O 1
ATOM 730 N N . HIS A 1 95 ? -21.693 14.387 42.647 1.00 88.44 95 HIS A N 1
ATOM 731 C CA . HIS A 1 95 ? -21.687 13.027 43.197 1.00 88.44 95 HIS A CA 1
ATOM 732 C C . HIS A 1 95 ? -20.278 12.503 43.492 1.00 88.44 95 HIS A C 1
ATOM 734 O O . HIS A 1 95 ? -20.092 11.722 44.423 1.00 88.44 95 HIS A O 1
ATOM 740 N N . LEU A 1 96 ? -19.268 12.948 42.740 1.00 86.25 96 LEU A N 1
ATOM 741 C CA . LEU A 1 96 ? -17.866 12.639 43.021 1.00 86.25 96 LEU A CA 1
ATOM 742 C C . LEU A 1 96 ? -17.413 13.296 44.337 1.00 86.25 96 LEU A C 1
ATOM 744 O O . LEU A 1 96 ? -16.759 12.641 45.145 1.00 86.25 96 LEU A O 1
ATOM 748 N N . GLU A 1 97 ? -17.811 14.545 44.596 1.00 87.12 97 GLU A N 1
ATOM 749 C CA . GLU A 1 97 ? -17.555 15.243 45.868 1.00 87.12 97 GLU A CA 1
ATOM 750 C C . GLU A 1 97 ? -18.290 14.601 47.057 1.00 87.12 97 GLU A C 1
ATOM 752 O O . GLU A 1 97 ? -17.753 14.551 48.164 1.00 87.12 97 GLU A O 1
ATOM 757 N N . GLU A 1 98 ? -19.491 14.069 46.824 1.00 87.56 98 GLU A N 1
ATOM 758 C CA . GLU A 1 98 ? -20.278 13.313 47.808 1.00 87.56 98 GLU A CA 1
ATOM 759 C C . GLU A 1 98 ? -19.708 11.904 48.077 1.00 87.56 98 GLU A C 1
ATOM 761 O O . GLU A 1 98 ? -20.061 11.273 49.075 1.00 87.56 98 GLU A O 1
ATOM 766 N N . GLY A 1 99 ? -18.785 11.422 47.234 1.00 82.50 99 GLY A N 1
ATOM 767 C CA . GLY A 1 99 ? -18.198 10.080 47.312 1.00 82.50 99 GLY A CA 1
ATOM 768 C C . GLY A 1 99 ? -19.060 8.977 46.684 1.00 82.50 99 GLY A C 1
ATOM 769 O O . GLY A 1 99 ? -18.731 7.794 46.799 1.00 82.50 99 GLY A O 1
ATOM 770 N N . ASP A 1 100 ? -20.133 9.343 45.984 1.00 85.94 100 ASP A N 1
ATOM 771 C CA . ASP A 1 100 ? -21.065 8.443 45.305 1.00 85.94 100 ASP A CA 1
ATOM 772 C C . ASP A 1 100 ? -20.580 8.106 43.882 1.00 85.94 100 ASP A C 1
ATOM 774 O O . ASP A 1 100 ? -21.197 8.445 42.867 1.00 85.94 100 ASP A O 1
ATOM 778 N N . TYR A 1 101 ? -19.462 7.377 43.799 1.00 82.69 101 TYR A N 1
ATOM 779 C CA . TYR A 1 101 ? -18.775 7.042 42.540 1.00 82.69 101 TYR A CA 1
ATOM 780 C C . TYR A 1 101 ? -19.671 6.377 41.480 1.00 82.69 101 TYR A C 1
ATOM 782 O O . TYR A 1 101 ? -19.535 6.664 40.294 1.00 82.69 101 TYR A O 1
ATOM 790 N N . ASN A 1 102 ? -20.619 5.525 41.884 1.00 81.81 102 ASN A N 1
ATOM 791 C CA . ASN A 1 102 ? -21.534 4.850 40.952 1.00 81.81 102 ASN A CA 1
ATOM 792 C C . ASN A 1 102 ? -22.491 5.830 40.258 1.00 81.81 102 ASN A C 1
ATOM 794 O O . ASN A 1 102 ? -22.799 5.676 39.075 1.00 81.81 102 ASN A O 1
ATOM 798 N N . LEU A 1 103 ? -22.976 6.828 41.002 1.00 85.94 103 LEU A N 1
ATOM 799 C CA . LEU A 1 103 ? -23.890 7.832 40.473 1.00 85.94 103 LEU A CA 1
ATOM 800 C C . LEU A 1 103 ? -23.117 8.838 39.616 1.00 85.94 103 LEU A C 1
ATOM 802 O O . LEU A 1 103 ? -23.544 9.140 38.504 1.00 85.94 103 LEU A O 1
ATOM 806 N N . ALA A 1 104 ? -21.918 9.233 40.059 1.00 88.00 104 ALA A N 1
ATOM 807 C CA . ALA A 1 104 ? -20.988 10.033 39.265 1.00 88.00 104 ALA A CA 1
ATOM 808 C C . ALA A 1 104 ? -20.665 9.376 37.910 1.00 88.00 104 ALA A C 1
ATOM 810 O O . ALA A 1 104 ? -20.711 10.034 36.870 1.00 88.00 104 ALA A O 1
ATOM 811 N N . GLU A 1 105 ? -20.406 8.063 37.892 1.00 88.31 105 GLU A N 1
ATOM 812 C CA . GLU A 1 105 ? -20.154 7.322 36.653 1.00 88.31 105 GLU A CA 1
ATOM 813 C C . GLU A 1 105 ? -21.351 7.377 35.689 1.00 88.31 105 GLU A C 1
ATOM 815 O O . GLU A 1 105 ? -21.177 7.576 34.483 1.00 88.31 105 GLU A O 1
ATOM 820 N N . ALA A 1 106 ? -22.570 7.202 36.208 1.00 85.56 106 ALA A N 1
ATOM 821 C CA . ALA A 1 106 ? -23.785 7.250 35.402 1.00 85.56 106 ALA A CA 1
ATOM 822 C C . ALA A 1 106 ? -23.990 8.634 34.766 1.00 85.56 106 ALA A C 1
ATOM 824 O O . ALA A 1 106 ? -24.293 8.715 33.574 1.00 85.56 106 ALA A O 1
ATOM 825 N N . GLU A 1 107 ? -23.755 9.705 35.525 1.00 90.50 107 GLU A N 1
ATOM 826 C CA . GLU A 1 107 ? -23.852 11.080 35.030 1.00 90.50 107 GLU A CA 1
ATOM 827 C C . GLU A 1 107 ? -22.816 11.395 33.945 1.00 90.50 107 GLU A C 1
ATOM 829 O O . GLU A 1 107 ? -23.164 11.931 32.891 1.00 90.50 107 GLU A O 1
ATOM 834 N N . PHE A 1 108 ? -21.550 11.009 34.138 1.00 88.75 108 PHE A N 1
ATOM 835 C CA . PHE A 1 108 ? -20.520 11.222 33.116 1.00 88.75 108 PHE A CA 1
ATOM 836 C C . PHE A 1 108 ? -20.787 10.417 31.839 1.00 88.75 108 PHE A C 1
ATOM 838 O O . PHE A 1 108 ? -20.511 10.891 30.734 1.00 88.75 108 PHE A O 1
ATOM 845 N N . ARG A 1 109 ? -21.372 9.220 31.961 1.00 88.94 109 ARG A N 1
ATOM 846 C CA . ARG A 1 109 ? -21.784 8.417 30.803 1.00 88.94 109 ARG A CA 1
ATOM 847 C C . ARG A 1 109 ? -22.903 9.093 30.012 1.00 88.94 109 ARG A C 1
ATOM 849 O O . ARG A 1 109 ? -22.861 9.075 28.783 1.00 88.94 109 ARG A O 1
ATOM 856 N N . GLU A 1 110 ? -23.866 9.707 30.694 1.00 89.50 110 GLU A N 1
ATOM 857 C CA . GLU A 1 110 ? -24.945 10.444 30.031 1.00 89.50 110 GLU A CA 1
ATOM 858 C C . GLU A 1 110 ? -24.426 11.727 29.365 1.00 89.50 110 GLU A C 1
ATOM 860 O O . GLU A 1 110 ? -24.788 12.020 28.225 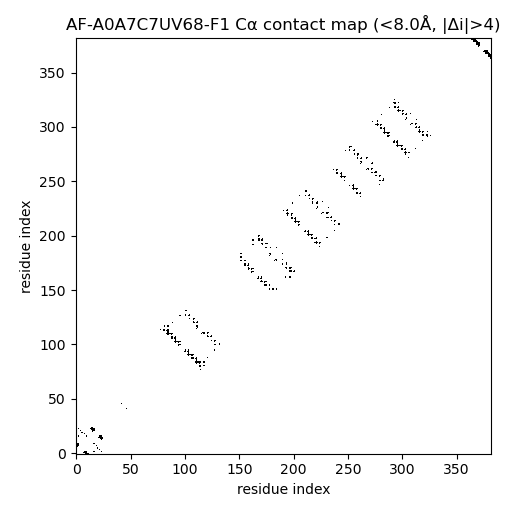1.00 89.50 110 GLU A O 1
ATOM 865 N N . ALA A 1 111 ? -23.471 12.424 29.991 1.00 90.25 111 ALA A N 1
ATOM 866 C CA . ALA A 1 111 ? -22.788 13.560 29.372 1.00 90.25 111 ALA A CA 1
ATOM 867 C C . ALA A 1 111 ? -22.103 13.179 28.044 1.00 90.25 111 ALA A C 1
ATOM 869 O O . ALA A 1 111 ? -22.253 13.874 27.037 1.00 90.25 111 ALA A O 1
ATOM 870 N N . LEU A 1 112 ? -21.411 12.035 28.007 1.00 90.00 112 LEU A N 1
ATOM 871 C CA . LEU A 1 112 ? -20.770 11.519 26.791 1.00 90.00 112 LEU A CA 1
ATOM 872 C C . LEU A 1 112 ? -21.765 11.006 25.748 1.00 90.00 112 LEU A C 1
ATOM 874 O O . LEU A 1 112 ? -21.484 11.065 24.551 1.00 90.00 112 LEU A O 1
ATOM 878 N N . ARG A 1 113 ? -22.936 10.520 26.171 1.00 87.19 113 ARG A N 1
ATOM 879 C CA . ARG A 1 113 ? -24.011 10.129 25.251 1.00 87.19 113 ARG A CA 1
ATOM 880 C C . ARG A 1 113 ? -24.549 11.334 24.479 1.00 87.19 113 ARG A C 1
ATOM 882 O O . ARG A 1 113 ? -24.848 11.215 23.292 1.00 87.19 113 ARG A O 1
ATOM 889 N N . LEU A 1 114 ? -24.672 12.476 25.152 1.00 88.88 114 LEU A N 1
ATOM 890 C CA . LEU A 1 114 ? -25.162 13.724 24.569 1.00 88.88 114 LEU A CA 1
ATOM 891 C C . LEU A 1 114 ? -24.083 14.421 23.731 1.00 88.88 114 LEU A C 1
ATOM 893 O O . LEU A 1 114 ? -24.364 14.891 22.629 1.00 88.88 114 LEU A O 1
ATOM 897 N N . ALA A 1 115 ? -22.838 14.440 24.212 1.00 84.94 115 ALA A N 1
ATOM 898 C CA . ALA A 1 115 ? -21.698 15.013 23.511 1.00 84.94 115 ALA A CA 1
ATOM 899 C C . ALA A 1 115 ? -20.516 14.022 23.479 1.00 84.94 115 ALA A C 1
ATOM 901 O O . ALA A 1 115 ? -19.658 14.059 24.361 1.00 84.94 115 ALA A O 1
ATOM 902 N N . PRO A 1 116 ? -20.405 13.184 22.426 1.00 84.69 116 PRO A N 1
ATOM 903 C CA . PRO A 1 116 ? -19.337 12.181 22.318 1.00 84.69 116 PRO A CA 1
ATOM 904 C C . PRO A 1 116 ? -17.915 12.757 22.357 1.00 84.69 116 PRO A C 1
ATOM 906 O O . PRO A 1 116 ? -16.986 12.085 22.791 1.00 84.69 116 PRO A O 1
ATOM 909 N N . ASN A 1 117 ? -17.749 14.017 21.941 1.00 82.12 117 ASN A N 1
ATOM 910 C CA . ASN A 1 117 ? -16.462 14.722 21.918 1.00 82.12 117 ASN A CA 1
ATOM 911 C C . ASN A 1 117 ? -16.192 15.537 23.200 1.00 82.12 117 ASN A C 1
ATOM 913 O O . ASN A 1 117 ? -15.376 16.461 23.177 1.00 82.12 117 ASN A O 1
ATOM 917 N N . TYR A 1 118 ? -16.899 15.264 24.300 1.00 84.88 118 TYR A N 1
ATOM 918 C CA . TYR A 1 118 ? -16.713 15.982 25.559 1.00 84.88 118 TYR A CA 1
ATOM 919 C C . TYR A 1 118 ? -15.589 15.349 26.391 1.00 84.88 118 TYR A C 1
ATOM 921 O O . TYR A 1 118 ? -15.812 14.472 27.226 1.00 84.88 118 TYR A O 1
ATOM 929 N N . TRP A 1 119 ? -14.353 15.764 26.106 1.00 79.19 119 TRP A N 1
ATOM 930 C CA . TRP A 1 119 ? -13.145 15.138 26.648 1.00 79.19 119 TRP A CA 1
ATOM 931 C C . TRP A 1 119 ? -13.039 15.259 28.175 1.00 79.19 119 TRP A C 1
ATOM 933 O O . TRP A 1 119 ? -12.526 14.344 28.812 1.00 79.19 119 TRP A O 1
ATOM 943 N N . GLU A 1 120 ? -13.575 16.327 28.770 1.00 84.44 120 GLU A N 1
ATOM 944 C CA . GLU A 1 120 ? -13.599 16.537 30.219 1.00 84.44 120 GLU A CA 1
ATOM 945 C C . GLU A 1 120 ? -14.423 15.451 30.932 1.00 84.44 120 GLU A C 1
ATOM 947 O O . GLU A 1 120 ? -13.984 14.882 31.933 1.00 84.44 120 GLU A O 1
ATOM 952 N N . ALA A 1 121 ? -15.594 15.101 30.383 1.00 84.94 121 ALA A N 1
ATOM 953 C CA . ALA A 1 121 ? -16.434 14.025 30.911 1.00 84.94 121 ALA A CA 1
ATOM 954 C C . ALA A 1 121 ? -15.793 12.644 30.716 1.00 84.94 121 ALA A C 1
ATOM 956 O O . ALA A 1 121 ? -15.891 11.789 31.595 1.00 84.94 121 ALA A O 1
ATOM 957 N N . ALA A 1 122 ? -15.092 12.430 29.597 1.00 79.81 122 ALA A N 1
ATOM 958 C CA . ALA A 1 122 ? -14.337 11.201 29.357 1.00 79.81 122 ALA A CA 1
ATOM 959 C C . ALA A 1 122 ? -13.180 11.037 30.349 1.00 79.81 122 ALA A C 1
ATOM 961 O O . ALA A 1 122 ? -12.946 9.938 30.854 1.00 79.81 122 ALA A O 1
ATOM 962 N N . ASP A 1 123 ? -12.475 12.124 30.659 1.00 83.50 123 ASP A N 1
ATOM 963 C CA . ASP A 1 123 ? -11.377 12.108 31.616 1.00 83.50 123 ASP A CA 1
ATOM 964 C C . ASP A 1 123 ? -11.868 11.795 33.033 1.00 83.50 123 ASP A C 1
ATOM 966 O O . ASP A 1 123 ? -11.376 10.862 33.672 1.00 83.50 123 ASP A O 1
ATOM 970 N N . LYS A 1 124 ? -12.932 12.477 33.478 1.00 84.75 124 LYS A N 1
ATOM 971 C CA . LYS A 1 124 ? -13.545 12.223 34.788 1.00 84.75 124 LYS A CA 1
ATOM 972 C C . LYS A 1 124 ? -14.150 10.833 34.915 1.00 84.75 124 LYS A C 1
ATOM 974 O O . LYS A 1 124 ? -14.031 10.215 35.969 1.00 84.75 124 LYS A O 1
ATOM 979 N N . LEU A 1 125 ? -14.719 10.289 33.841 1.00 87.81 125 LEU A N 1
ATOM 980 C CA . LEU A 1 125 ? -15.198 8.910 33.828 1.00 87.81 125 LEU A CA 1
ATOM 981 C C . LEU A 1 125 ? -14.058 7.901 34.060 1.00 87.81 125 LEU A C 1
ATOM 983 O O . LEU A 1 125 ? -14.239 6.933 34.801 1.00 87.81 125 LEU A O 1
ATOM 987 N N . ARG A 1 126 ? -12.878 8.122 33.461 1.00 81.19 126 ARG A N 1
ATOM 988 C CA . ARG A 1 126 ? -11.692 7.278 33.700 1.00 81.19 126 ARG A CA 1
ATOM 989 C C . ARG A 1 126 ? -11.204 7.389 35.141 1.00 81.19 126 ARG A C 1
ATOM 991 O O . ARG A 1 126 ? -10.906 6.367 35.753 1.00 81.19 126 ARG A O 1
ATOM 998 N N . GLU A 1 127 ? -11.168 8.604 35.683 1.00 84.50 127 GLU A N 1
ATOM 999 C CA . GLU A 1 127 ? -10.783 8.861 37.074 1.00 84.50 127 GLU A CA 1
ATOM 1000 C C . GLU A 1 127 ? -11.712 8.139 38.065 1.00 84.50 127 GLU A C 1
ATOM 1002 O O . GLU A 1 127 ? -11.235 7.401 38.928 1.00 84.50 127 GLU A O 1
ATOM 1007 N N . VAL A 1 128 ? -13.034 8.279 37.900 1.00 86.00 128 VAL A N 1
ATOM 1008 C CA . VAL A 1 128 ? -14.037 7.631 38.764 1.00 86.00 128 VAL A CA 1
ATOM 1009 C C . VAL A 1 128 ? -13.913 6.113 38.718 1.00 86.00 128 VAL A C 1
ATOM 1011 O O . VAL A 1 128 ? -13.944 5.463 39.759 1.00 86.00 128 VAL A O 1
ATOM 1014 N N . ARG A 1 129 ? -13.710 5.529 37.533 1.00 79.75 129 ARG A N 1
ATOM 1015 C CA . ARG A 1 129 ? -13.533 4.075 37.383 1.00 79.75 129 ARG A CA 1
ATOM 1016 C C . ARG A 1 129 ? -12.245 3.568 38.021 1.00 79.75 129 ARG A C 1
ATOM 1018 O O . ARG A 1 129 ? -12.261 2.509 38.647 1.00 79.75 129 ARG A O 1
ATOM 1025 N N . ALA A 1 130 ? -11.150 4.318 37.899 1.00 76.06 130 ALA A N 1
ATOM 1026 C CA . ALA A 1 130 ? -9.882 4.004 38.557 1.00 76.06 130 ALA A CA 1
ATOM 1027 C C . ALA A 1 130 ? -9.993 4.069 40.094 1.00 76.06 130 ALA A C 1
ATOM 1029 O O . ALA A 1 130 ? -9.404 3.253 40.801 1.00 76.06 130 ALA A O 1
ATOM 1030 N N . GLN A 1 131 ? -10.778 5.008 40.630 1.00 73.19 131 GLN A N 1
ATOM 1031 C CA . GLN A 1 131 ? -11.009 5.122 42.073 1.00 73.19 131 GLN A CA 1
ATOM 1032 C C . GLN A 1 131 ? -11.988 4.059 42.590 1.00 73.19 131 GLN A C 1
ATOM 1034 O O . GLN A 1 131 ? -11.732 3.446 43.627 1.00 73.19 131 GLN A O 1
ATOM 1039 N N . ALA A 1 132 ? -13.050 3.755 41.839 1.00 66.06 132 ALA A N 1
ATOM 1040 C CA . ALA A 1 132 ? -13.985 2.678 42.160 1.00 66.06 132 ALA A CA 1
ATOM 1041 C C . ALA A 1 132 ? -13.294 1.301 42.186 1.00 66.06 132 ALA A C 1
ATOM 1043 O O . ALA A 1 132 ? -13.553 0.493 43.078 1.00 66.06 132 ALA A O 1
ATOM 1044 N N . THR A 1 133 ? -12.355 1.049 41.268 1.00 63.56 133 THR A N 1
ATOM 1045 C CA . THR A 1 133 ? -11.535 -0.178 41.275 1.00 63.56 133 THR A CA 1
ATOM 1046 C C . THR A 1 133 ? -10.517 -0.210 42.418 1.00 63.56 133 THR A C 1
ATOM 1048 O O . THR A 1 133 ? -10.245 -1.284 42.949 1.00 63.56 133 THR A O 1
ATOM 1051 N N . ALA A 1 134 ? -10.004 0.942 42.863 1.00 63.31 134 ALA A N 1
ATOM 1052 C CA . ALA A 1 134 ? -9.095 1.023 44.007 1.00 63.31 134 ALA A CA 1
ATOM 1053 C C . ALA A 1 134 ? -9.792 0.812 45.370 1.00 63.31 134 ALA A C 1
ATOM 1055 O O . ALA A 1 134 ? -9.135 0.414 46.333 1.00 63.31 134 ALA A O 1
ATOM 1056 N N . MET A 1 135 ? -11.106 1.063 45.467 1.00 54.56 135 MET A N 1
ATOM 1057 C CA . MET A 1 135 ? -11.885 0.970 46.715 1.00 54.56 135 MET A CA 1
ATOM 1058 C C . MET A 1 135 ? -12.656 -0.350 46.905 1.00 54.56 135 MET A C 1
ATOM 1060 O O . MET A 1 135 ? -13.213 -0.581 47.979 1.00 54.56 135 MET A O 1
ATOM 1064 N N . ALA A 1 136 ? -12.691 -1.241 45.911 1.00 43.56 136 ALA A N 1
ATOM 1065 C CA . ALA A 1 136 ? -13.457 -2.482 45.992 1.00 43.56 136 ALA A CA 1
ATOM 1066 C C . ALA A 1 136 ? -12.726 -3.594 46.783 1.00 43.56 136 ALA A C 1
ATOM 1068 O O . ALA A 1 136 ? -11.996 -4.409 46.220 1.00 43.56 136 ALA A O 1
ATOM 1069 N N . THR A 1 137 ? -12.982 -3.704 48.093 1.00 42.19 137 THR A N 1
ATOM 1070 C CA . THR A 1 137 ? -13.020 -5.016 48.773 1.00 42.19 137 THR A CA 1
ATOM 1071 C C . THR A 1 137 ? -14.329 -5.729 48.401 1.00 42.19 137 THR A C 1
ATOM 1073 O O . THR A 1 137 ? -15.384 -5.092 48.383 1.00 42.19 137 THR A O 1
ATOM 1076 N N . PRO A 1 138 ? -14.323 -7.042 48.095 1.00 45.84 138 PRO A N 1
ATOM 1077 C CA . PRO A 1 138 ? -15.487 -7.692 47.501 1.00 45.84 138 PRO A CA 1
ATOM 1078 C C . PRO A 1 138 ? -16.559 -8.010 48.555 1.00 45.84 138 PRO A C 1
ATOM 1080 O O . PRO A 1 138 ? -16.409 -8.938 49.352 1.00 45.84 138 PRO A O 1
ATOM 1083 N N . SER A 1 139 ? -17.678 -7.280 48.546 1.00 40.78 139 SER A N 1
ATOM 1084 C CA . SER A 1 139 ? -18.979 -7.776 49.029 1.00 40.78 139 SER A CA 1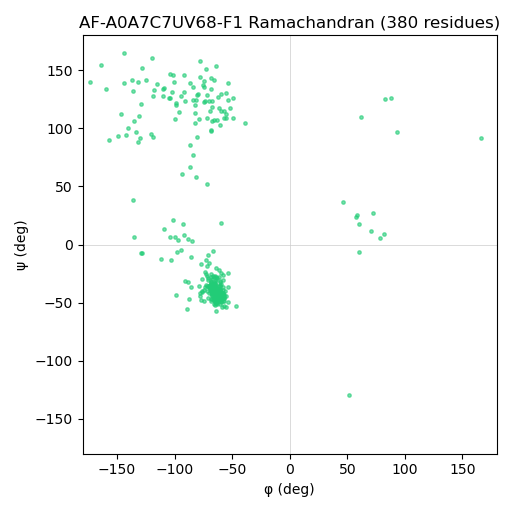
ATOM 1085 C C . SER A 1 139 ? -20.154 -6.907 48.567 1.00 40.78 139 SER A C 1
ATOM 1087 O O . SER A 1 139 ? -19.956 -5.750 48.211 1.00 40.78 139 SER A O 1
ATOM 1089 N N . PRO A 1 140 ? -21.369 -7.481 48.477 1.00 50.38 140 PRO A N 1
ATOM 1090 C CA . PRO A 1 140 ? -22.103 -7.504 47.224 1.00 50.38 140 PRO A CA 1
ATOM 1091 C C . PRO A 1 140 ? -23.248 -6.493 47.193 1.00 50.38 140 PRO A C 1
ATOM 1093 O O . PRO A 1 140 ? -23.926 -6.248 48.188 1.00 50.38 140 PRO A O 1
ATOM 1096 N N . SER A 1 141 ? -23.501 -5.965 46.001 1.00 44.16 141 SER A N 1
ATOM 1097 C CA . SER A 1 141 ? -24.735 -5.270 45.640 1.00 44.16 141 SER A CA 1
ATOM 1098 C C . SER A 1 141 ? -25.419 -5.999 44.474 1.00 44.16 141 SER A C 1
ATOM 1100 O O . SER A 1 141 ? -24.805 -6.869 43.853 1.00 44.16 141 SER A O 1
ATOM 1102 N N . PRO A 1 142 ? -26.725 -5.764 44.278 1.00 45.22 142 PRO A N 1
ATOM 1103 C CA . PRO A 1 142 ? -27.694 -6.807 43.982 1.00 45.22 142 PRO A CA 1
ATOM 1104 C C . PRO A 1 142 ? -27.623 -7.345 42.554 1.00 45.22 142 PRO A C 1
ATOM 1106 O O . PRO A 1 142 ? -27.468 -6.624 41.574 1.00 45.22 142 PRO A O 1
ATOM 1109 N N . THR A 1 143 ? -27.806 -8.657 42.495 1.00 54.34 143 THR A N 1
ATOM 1110 C CA . THR A 1 143 ? -27.789 -9.548 41.344 1.00 54.34 143 THR A CA 1
ATOM 1111 C C . THR A 1 143 ? -28.791 -9.149 40.256 1.00 54.34 143 THR A C 1
ATOM 1113 O O . THR A 1 143 ? -29.991 -9.381 40.389 1.00 54.34 143 THR A O 1
ATOM 1116 N N . VAL A 1 144 ? -28.262 -8.647 39.141 1.00 41.97 144 VAL A N 1
ATOM 1117 C CA . VAL A 1 144 ? -28.771 -8.809 37.766 1.00 41.97 144 VAL A CA 1
ATOM 1118 C C . VAL A 1 144 ? -27.510 -9.115 36.922 1.00 41.97 144 VAL A C 1
ATOM 1120 O O . VAL A 1 144 ? -26.471 -8.517 37.188 1.00 41.97 144 VAL A O 1
ATOM 1123 N N . PRO A 1 145 ? -27.501 -10.145 36.057 1.00 41.22 145 PRO A N 1
ATOM 1124 C CA . PRO A 1 145 ? -26.472 -11.196 36.080 1.00 41.22 145 PRO A CA 1
ATOM 1125 C C . PRO A 1 145 ? -25.049 -10.783 35.670 1.00 41.22 145 PRO A C 1
ATOM 1127 O O . PRO A 1 145 ? -24.835 -10.245 34.588 1.00 41.22 145 PRO A O 1
ATOM 1130 N N . LEU A 1 146 ? -24.074 -11.212 36.482 1.00 44.66 146 LEU A N 1
ATOM 1131 C CA . LEU A 1 146 ? -22.618 -11.274 36.246 1.00 44.66 146 LEU A CA 1
ATOM 1132 C C . LEU A 1 146 ? -22.190 -12.153 35.038 1.00 44.66 146 LEU A C 1
ATOM 1134 O O . LEU A 1 146 ? -21.044 -12.590 34.948 1.00 44.66 146 LEU A O 1
ATOM 1138 N N . GLU A 1 147 ? -23.090 -12.470 34.112 1.00 45.91 147 GLU A N 1
ATOM 1139 C CA . GLU A 1 147 ? -22.825 -13.447 33.050 1.00 45.91 147 GLU A CA 1
ATOM 1140 C C . GLU A 1 147 ? -22.129 -12.802 31.839 1.00 45.91 147 GLU A C 1
ATOM 1142 O O . GLU A 1 147 ? -21.203 -13.391 31.282 1.00 45.91 147 GLU A O 1
ATOM 1147 N N . VAL A 1 148 ? -22.480 -11.554 31.500 1.00 45.03 148 VAL A N 1
ATOM 1148 C CA . VAL A 1 148 ? -21.935 -10.833 30.331 1.00 45.03 148 VAL A CA 1
ATOM 1149 C C . VAL A 1 148 ? -20.465 -10.445 30.524 1.00 45.03 148 VAL A C 1
ATOM 1151 O O . VAL A 1 148 ? -19.656 -10.678 29.631 1.00 45.03 148 VAL A O 1
ATOM 1154 N N . ASP A 1 149 ? -20.082 -9.969 31.713 1.00 55.03 149 ASP A N 1
ATOM 1155 C CA . ASP A 1 149 ? -18.684 -9.617 32.017 1.00 55.03 149 ASP A CA 1
ATOM 1156 C C . ASP A 1 149 ? -17.780 -10.870 32.016 1.00 55.03 149 ASP A C 1
ATOM 1158 O O . ASP A 1 149 ? -16.642 -10.853 31.547 1.00 55.03 149 ASP A O 1
ATOM 1162 N N . SER A 1 150 ? -18.329 -12.024 32.428 1.00 68.56 150 SER A N 1
ATOM 1163 C CA . SER A 1 150 ? -17.621 -13.310 32.366 1.00 68.56 150 SER A CA 1
ATOM 1164 C C . SER A 1 150 ? -17.413 -13.815 30.932 1.00 68.56 150 SER A C 1
ATOM 1166 O O . SER A 1 150 ? -16.375 -14.415 30.639 1.00 68.56 150 SER A O 1
ATOM 1168 N N . GLN A 1 151 ? -18.372 -13.555 30.033 1.00 84.38 151 GLN A N 1
ATOM 1169 C CA . GLN A 1 151 ? -18.308 -13.980 28.638 1.00 84.38 151 GLN A CA 1
ATOM 1170 C C . GLN A 1 151 ? -17.360 -13.091 27.829 1.00 84.38 151 GLN A C 1
ATOM 1172 O O . GLN A 1 151 ? -16.479 -13.625 27.156 1.00 84.38 151 GLN A O 1
ATOM 1177 N N . SER A 1 152 ? -17.471 -11.764 27.948 1.00 85.69 152 SER A N 1
ATOM 1178 C CA . SER A 1 152 ? -16.548 -10.816 27.309 1.00 85.69 152 SER A CA 1
ATOM 1179 C C . SER A 1 152 ? -15.106 -11.065 27.762 1.00 85.69 152 SER A C 1
ATOM 1181 O O . SER A 1 152 ? -14.213 -11.210 26.928 1.00 85.69 152 SER A O 1
ATOM 1183 N N . ALA A 1 153 ? -14.880 -11.268 29.067 1.00 86.56 153 ALA A N 1
ATOM 1184 C CA . ALA A 1 153 ? -13.561 -11.619 29.595 1.00 86.56 153 ALA A CA 1
ATOM 1185 C C . ALA A 1 153 ? -13.046 -12.993 29.123 1.00 86.56 153 ALA A C 1
ATOM 1187 O O . ALA A 1 153 ? -11.835 -13.202 29.006 1.00 86.56 153 ALA A O 1
ATOM 1188 N N . ALA A 1 154 ? -13.927 -13.966 28.869 1.00 89.44 154 ALA A N 1
ATOM 1189 C CA . ALA A 1 154 ? -13.532 -15.259 28.309 1.00 89.44 154 ALA A CA 1
ATOM 1190 C C . ALA A 1 154 ? -13.121 -15.140 26.833 1.00 89.44 154 ALA A C 1
ATOM 1192 O O . ALA A 1 154 ? -12.061 -15.650 26.467 1.00 89.44 154 ALA A O 1
ATOM 1193 N N . ILE A 1 155 ? -13.911 -14.428 26.022 1.00 92.69 155 ILE A N 1
ATOM 1194 C CA . ILE A 1 155 ? -13.620 -14.164 24.605 1.00 92.69 155 ILE A CA 1
ATOM 1195 C C . ILE A 1 155 ? -12.325 -13.357 24.476 1.00 92.69 155 ILE A C 1
ATOM 1197 O O . ILE A 1 155 ? -11.456 -13.704 23.680 1.00 92.69 155 ILE A O 1
ATOM 1201 N N . TYR A 1 156 ? -12.139 -12.332 25.307 1.00 92.56 156 TYR A N 1
ATOM 1202 C CA . TYR A 1 156 ? -10.923 -11.527 25.285 1.00 92.56 156 TYR A CA 1
ATOM 1203 C C . TYR A 1 156 ? -9.673 -12.346 25.639 1.00 92.56 156 TYR A C 1
ATOM 1205 O O . TYR A 1 156 ? -8.680 -12.290 24.916 1.00 92.56 156 TYR A O 1
ATOM 1213 N N . ARG A 1 157 ? -9.721 -13.194 26.679 1.00 91.75 157 ARG A N 1
ATOM 1214 C CA . ARG A 1 157 ? -8.611 -14.118 26.992 1.00 91.75 157 ARG A CA 1
ATOM 1215 C C . ARG A 1 157 ? -8.329 -15.105 25.859 1.00 91.75 157 ARG A C 1
ATOM 1217 O O . ARG A 1 157 ? -7.169 -15.415 25.596 1.00 91.75 157 ARG A O 1
ATOM 1224 N N . GLN A 1 158 ? -9.368 -15.600 25.187 1.00 94.56 158 GLN A N 1
ATOM 1225 C CA . GLN A 1 158 ? -9.210 -16.453 24.010 1.00 94.56 158 GLN A CA 1
ATOM 1226 C C . GLN A 1 158 ? -8.511 -15.700 22.872 1.00 94.56 158 GLN A C 1
ATOM 1228 O O . GLN A 1 158 ? -7.571 -16.232 22.284 1.00 94.56 158 GLN A O 1
ATOM 1233 N N . ALA A 1 159 ? -8.917 -14.459 22.594 1.00 96.69 159 ALA A N 1
ATOM 1234 C CA . ALA A 1 159 ? -8.270 -13.615 21.598 1.00 96.69 159 ALA A CA 1
ATOM 1235 C C . ALA A 1 159 ? -6.795 -13.354 21.939 1.00 96.69 159 ALA A C 1
ATOM 1237 O O . ALA A 1 159 ? -5.947 -13.447 21.061 1.00 96.69 159 ALA A O 1
ATOM 1238 N N . GLN A 1 160 ? -6.462 -13.101 23.209 1.00 95.50 160 GLN A N 1
ATOM 1239 C CA . GLN A 1 160 ? -5.074 -12.929 23.659 1.00 95.50 160 GLN A CA 1
ATOM 1240 C C . GLN A 1 160 ? -4.214 -14.179 23.425 1.00 95.50 160 GLN A C 1
ATOM 1242 O O . GLN A 1 160 ? -3.060 -14.064 23.012 1.00 95.50 160 GLN A O 1
ATOM 1247 N N . GLU A 1 161 ? -4.768 -15.372 23.644 1.00 95.06 161 GLU A N 1
ATOM 1248 C CA . GLU A 1 161 ? -4.072 -16.635 23.373 1.00 95.06 161 GLU A CA 1
ATOM 1249 C C . GLU A 1 161 ? -3.899 -16.900 21.869 1.00 95.06 161 GLU A C 1
ATOM 1251 O O . GLU A 1 161 ? -2.876 -17.423 21.434 1.00 95.06 161 GLU A O 1
ATOM 1256 N N . LEU A 1 162 ? -4.882 -16.536 21.044 1.00 97.12 162 LEU A N 1
ATOM 1257 C CA . LEU A 1 162 ? -4.751 -16.621 19.586 1.00 97.12 162 LEU A CA 1
ATOM 1258 C C . LEU A 1 162 ? -3.715 -15.618 19.060 1.00 97.12 162 LEU A C 1
ATOM 1260 O O . LEU A 1 162 ? -2.896 -15.971 18.208 1.00 97.12 162 LEU A O 1
ATOM 1264 N N . TYR A 1 163 ? -3.700 -14.413 19.633 1.00 94.50 163 TYR A N 1
ATOM 1265 C CA . TYR A 1 163 ? -2.752 -13.354 19.310 1.00 94.50 163 TYR A CA 1
ATOM 1266 C C . TYR A 1 163 ? -1.318 -13.760 19.662 1.00 94.50 163 TYR A C 1
ATOM 1268 O O . TYR A 1 163 ? -0.409 -13.589 18.853 1.00 94.50 163 TYR A O 1
ATOM 1276 N N . SER A 1 164 ? -1.103 -14.365 20.838 1.00 94.00 164 SER A N 1
ATOM 1277 C CA . SER A 1 164 ? 0.222 -14.843 21.264 1.00 94.00 164 SER A CA 1
ATOM 1278 C C . SER A 1 164 ? 0.770 -15.948 20.352 1.00 94.00 164 SER A C 1
ATOM 1280 O O . SER A 1 164 ? 1.982 -16.056 20.157 1.00 94.00 164 SER A O 1
ATOM 1282 N N . ARG A 1 165 ? -0.123 -16.733 19.739 1.00 96.00 165 ARG A N 1
ATOM 1283 C CA . ARG A 1 165 ? 0.193 -17.760 18.736 1.00 96.00 165 ARG A CA 1
ATOM 1284 C C . ARG A 1 165 ? 0.307 -17.215 17.311 1.00 96.00 165 ARG A C 1
ATOM 1286 O O . ARG A 1 165 ? 0.498 -18.015 16.399 1.00 96.00 165 ARG A O 1
ATOM 1293 N N . GLN A 1 166 ? 0.175 -15.901 17.112 1.00 95.00 166 GLN A N 1
ATOM 1294 C CA . GLN A 1 166 ? 0.204 -15.241 15.800 1.00 95.00 166 GLN A CA 1
ATOM 1295 C C . GLN A 1 166 ? -0.876 -15.753 14.834 1.00 95.00 166 GLN A C 1
ATOM 1297 O O . GLN A 1 166 ? -0.734 -15.682 13.615 1.00 95.00 166 GLN A O 1
ATOM 1302 N N . ASN A 1 167 ? -1.983 -16.283 15.362 1.00 96.00 167 ASN A N 1
ATOM 1303 C CA . ASN A 1 167 ? -3.111 -16.695 14.539 1.00 96.00 167 ASN A CA 1
ATOM 1304 C C . 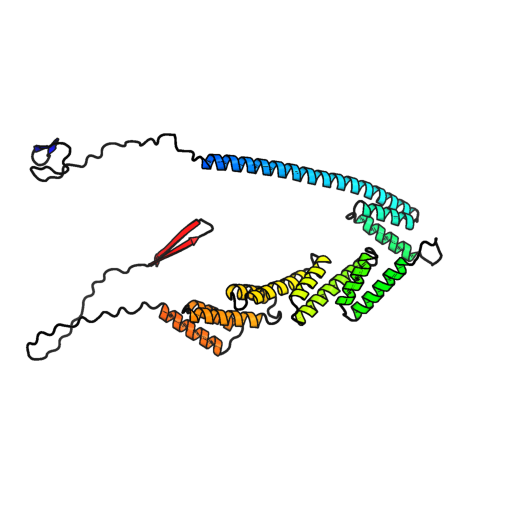ASN A 1 167 ? -3.999 -15.479 14.252 1.00 96.00 167 ASN A C 1
ATOM 1306 O O . ASN A 1 167 ? -5.039 -15.283 14.884 1.00 96.00 167 ASN A O 1
ATOM 1310 N N . TRP A 1 168 ? -3.548 -14.633 13.328 1.00 96.62 168 TRP A N 1
ATOM 1311 C CA . TRP A 1 168 ? -4.140 -13.321 13.065 1.00 96.62 168 TRP A CA 1
ATOM 1312 C C . TRP A 1 168 ? -5.603 -13.385 12.618 1.00 96.62 168 TRP A C 1
ATOM 1314 O O . TRP A 1 168 ? -6.407 -12.570 13.062 1.00 96.62 168 TRP A O 1
ATOM 1324 N N . ILE A 1 169 ? -5.958 -14.384 11.802 1.00 95.38 169 ILE A N 1
ATOM 1325 C CA . ILE A 1 169 ? -7.317 -14.563 11.269 1.00 95.38 169 ILE A CA 1
ATOM 1326 C C . ILE A 1 169 ? -8.304 -14.834 12.411 1.00 95.38 169 ILE A C 1
ATOM 1328 O O . ILE A 1 169 ? -9.265 -14.091 12.597 1.00 95.38 169 ILE A O 1
ATOM 1332 N N . GLU A 1 170 ? -8.052 -15.882 13.200 1.00 96.31 170 GLU A N 1
ATOM 1333 C CA . GLU A 1 170 ? -8.925 -16.268 14.318 1.00 96.31 170 GLU A CA 1
ATOM 1334 C C . GLU A 1 170 ? -8.953 -15.188 15.405 1.00 96.31 170 GLU A C 1
ATOM 1336 O O . GLU A 1 170 ? -9.988 -14.949 16.029 1.00 96.31 170 GLU A O 1
ATOM 1341 N N . THR A 1 171 ? -7.827 -14.498 15.614 1.00 97.69 171 THR A N 1
ATOM 1342 C CA . THR A 1 171 ? -7.762 -13.377 16.553 1.00 97.69 171 THR A CA 1
ATOM 1343 C C . THR A 1 171 ? -8.675 -12.235 16.126 1.00 97.69 171 THR A C 1
ATOM 1345 O O . THR A 1 171 ? -9.490 -11.790 16.932 1.00 97.69 171 THR A O 1
ATOM 1348 N N . ALA A 1 172 ? -8.583 -11.782 14.870 1.00 97.00 172 ALA A N 1
ATOM 1349 C CA . ALA A 1 172 ? -9.425 -10.704 14.366 1.00 97.00 172 ALA A CA 1
ATOM 1350 C C . ALA A 1 172 ? -10.913 -11.069 14.469 1.00 97.00 172 ALA A C 1
ATOM 1352 O O . ALA A 1 172 ? -11.689 -10.288 15.008 1.00 97.00 172 ALA A O 1
ATOM 1353 N N . LEU A 1 173 ? -11.300 -12.287 14.068 1.00 96.69 173 LEU A N 1
ATOM 1354 C CA . LEU A 1 173 ? -12.687 -12.762 14.177 1.00 96.69 173 LEU A CA 1
ATOM 1355 C C . LEU A 1 173 ? -13.198 -12.778 15.627 1.00 96.69 173 LEU A C 1
ATOM 1357 O O . LEU A 1 173 ? -14.320 -12.348 15.895 1.00 96.69 173 LEU A O 1
ATOM 1361 N N . THR A 1 174 ? -12.370 -13.240 16.567 1.00 96.06 174 THR A N 1
ATOM 1362 C CA . THR A 1 174 ? -12.721 -13.302 17.995 1.00 96.06 174 THR A CA 1
ATOM 1363 C C . THR A 1 174 ? -12.857 -11.898 18.600 1.00 96.06 174 THR A C 1
ATOM 1365 O O . THR A 1 174 ? -13.755 -11.648 19.402 1.00 96.06 174 THR A O 1
ATOM 1368 N N . LEU A 1 175 ? -11.994 -10.956 18.205 1.00 96.19 175 LEU A N 1
ATOM 1369 C CA . LEU A 1 175 ? -12.055 -9.561 18.653 1.00 96.19 175 LEU A CA 1
ATOM 1370 C C . LEU A 1 175 ? -13.235 -8.795 18.039 1.00 96.19 175 LEU A C 1
ATOM 1372 O O . LEU A 1 175 ? -13.838 -7.975 18.725 1.00 96.19 175 LEU A O 1
ATOM 1376 N N . GLU A 1 176 ? -13.601 -9.072 16.787 1.00 95.88 176 GLU A N 1
ATOM 1377 C CA . GLU A 1 176 ? -14.821 -8.533 16.170 1.00 95.88 176 GLU A CA 1
ATOM 1378 C C . GLU A 1 176 ? -16.069 -9.025 16.908 1.00 95.88 176 GLU A C 1
ATOM 1380 O O . GLU A 1 176 ? -16.916 -8.223 17.292 1.00 95.88 176 GLU A O 1
ATOM 1385 N N . GLN A 1 177 ? -16.131 -10.326 17.220 1.00 94.69 177 GLN A N 1
ATOM 1386 C CA . GLN A 1 177 ? -17.208 -10.885 18.038 1.00 94.69 177 GLN A CA 1
ATOM 1387 C C . GLN A 1 177 ? -17.289 -10.205 19.412 1.00 94.69 177 GLN A C 1
ATOM 1389 O O . GLN A 1 177 ? -18.385 -9.924 19.899 1.00 94.69 177 GLN A O 1
ATOM 1394 N N . LEU A 1 178 ? -16.142 -9.943 20.046 1.00 92.19 178 LEU A N 1
ATOM 1395 C CA . LEU A 1 178 ? -16.094 -9.217 21.312 1.00 92.19 178 LEU A CA 1
ATOM 1396 C C . LEU A 1 178 ? -16.633 -7.793 21.158 1.00 92.19 178 LEU A C 1
ATOM 1398 O O . LEU A 1 178 ? -17.421 -7.359 21.991 1.00 92.19 178 LEU A O 1
ATOM 1402 N N . ARG A 1 179 ? -16.251 -7.086 20.090 1.00 92.12 179 ARG A N 1
ATOM 1403 C CA . ARG A 1 179 ? -16.707 -5.721 19.808 1.00 92.12 179 ARG A CA 1
ATOM 1404 C C . ARG A 1 179 ? -18.211 -5.652 19.536 1.00 92.12 179 ARG A C 1
ATOM 1406 O O . ARG A 1 179 ? -18.838 -4.680 19.947 1.00 92.12 179 ARG A O 1
ATOM 1413 N N . ASP A 1 180 ? -18.781 -6.668 18.891 1.00 90.62 180 ASP A N 1
ATOM 1414 C CA . ASP A 1 180 ? -20.226 -6.786 18.661 1.00 90.62 180 ASP A CA 1
ATOM 1415 C C . ASP A 1 180 ? -21.001 -7.085 19.953 1.00 90.62 180 ASP A C 1
ATOM 1417 O O . ASP A 1 180 ? -22.114 -6.588 20.143 1.00 90.62 180 ASP A O 1
ATOM 1421 N N . LEU A 1 181 ? -20.422 -7.898 20.845 1.00 87.44 181 LEU A N 1
ATOM 1422 C CA . LEU A 1 181 ? -21.021 -8.257 22.132 1.00 87.44 181 LEU A CA 1
ATOM 1423 C C . LEU A 1 181 ? -20.941 -7.107 23.146 1.00 87.44 181 LEU A C 1
ATOM 1425 O O . LEU A 1 181 ? -21.940 -6.775 23.784 1.00 87.44 181 LEU A O 1
ATOM 1429 N N . ASP A 1 182 ? -19.755 -6.516 23.300 1.00 83.00 182 ASP A N 1
ATOM 1430 C CA . ASP A 1 182 ? -19.469 -5.416 24.218 1.00 83.00 182 ASP A CA 1
ATOM 1431 C C . ASP A 1 182 ? -18.473 -4.405 23.600 1.00 83.00 182 ASP A C 1
ATOM 1433 O O . ASP A 1 182 ? -17.253 -4.538 23.739 1.00 83.00 182 ASP A O 1
ATOM 1437 N N . PRO A 1 183 ? -18.979 -3.327 22.969 1.00 85.38 183 PRO A N 1
ATOM 1438 C CA . PRO A 1 183 ? -18.154 -2.286 22.345 1.00 85.38 183 PRO A CA 1
ATOM 1439 C C . PRO A 1 183 ? -17.309 -1.430 23.310 1.00 85.38 183 PRO A C 1
ATOM 1441 O O . PRO A 1 183 ? -16.590 -0.519 22.867 1.00 85.38 183 PRO A O 1
ATOM 1444 N N . TYR A 1 184 ? -17.461 -1.600 24.626 1.00 83.06 184 TYR A N 1
ATOM 1445 C CA . TYR A 1 184 ? -16.774 -0.795 25.641 1.00 83.06 184 TYR A CA 1
ATOM 1446 C C . TYR A 1 184 ? -15.741 -1.601 26.439 1.00 83.06 184 TYR A C 1
ATOM 1448 O O . TYR A 1 184 ? -14.918 -0.988 27.124 1.00 83.06 184 TYR A O 1
ATOM 1456 N N . TYR A 1 185 ? -15.745 -2.932 26.327 1.00 82.50 185 TYR A N 1
ATOM 1457 C CA . TYR A 1 185 ? -14.799 -3.812 27.008 1.00 82.50 185 TYR A CA 1
ATOM 1458 C C . TYR A 1 185 ? -13.376 -3.626 26.471 1.00 82.50 185 TYR A C 1
ATOM 1460 O O . TYR A 1 185 ? -13.128 -3.859 25.290 1.00 82.50 185 TYR A O 1
ATOM 1468 N N . GLU A 1 186 ? -12.441 -3.204 27.334 1.00 85.06 186 GLU A N 1
ATOM 1469 C CA . GLU A 1 186 ? -11.008 -3.060 27.008 1.00 85.06 186 GLU A CA 1
ATOM 1470 C C . GLU A 1 186 ? -10.751 -2.352 25.660 1.00 85.06 186 GLU A C 1
ATOM 1472 O O . GLU A 1 186 ? -9.843 -2.717 24.913 1.00 85.06 186 GLU A O 1
ATOM 1477 N N . ARG A 1 187 ? -11.584 -1.353 25.323 1.00 86.38 187 ARG A N 1
ATOM 1478 C CA . ARG A 1 187 ? -11.707 -0.781 23.970 1.00 86.38 187 ARG A CA 1
ATOM 1479 C C . ARG A 1 187 ? -10.369 -0.470 23.311 1.00 86.38 187 ARG A C 1
ATOM 1481 O O . ARG A 1 187 ? -10.151 -0.888 22.176 1.00 86.38 187 ARG A O 1
ATOM 1488 N N . GLU A 1 188 ? -9.504 0.286 23.977 1.00 86.94 188 GLU A N 1
ATOM 1489 C CA . GLU A 1 188 ? -8.193 0.657 23.447 1.00 86.94 188 GLU A CA 1
ATOM 1490 C C . GLU A 1 188 ? -7.340 -0.579 23.130 1.00 86.94 188 GLU A C 1
ATOM 1492 O O . GLU A 1 188 ? -6.785 -0.669 22.037 1.00 86.94 188 GLU A O 1
ATOM 1497 N N . ASN A 1 189 ? -7.297 -1.563 24.032 1.00 86.69 189 ASN A N 1
ATOM 1498 C CA . ASN A 1 189 ? -6.525 -2.790 23.838 1.00 86.69 189 ASN A CA 1
ATOM 1499 C C . ASN A 1 189 ? -7.105 -3.659 22.713 1.00 86.69 189 ASN A C 1
ATOM 1501 O O . ASN A 1 189 ? -6.359 -4.161 21.875 1.00 86.69 189 ASN A O 1
ATOM 1505 N N . VAL A 1 190 ? -8.434 -3.797 22.651 1.00 92.81 190 VAL A N 1
ATOM 1506 C CA . VAL A 1 190 ? -9.129 -4.508 21.565 1.00 92.81 190 VAL A CA 1
ATOM 1507 C C . VAL A 1 190 ? -8.861 -3.829 20.226 1.00 92.81 190 VAL A C 1
ATOM 1509 O O . VAL A 1 190 ? -8.540 -4.507 19.256 1.00 92.81 190 VAL A O 1
ATOM 1512 N N . THR A 1 191 ? -8.932 -2.498 20.173 1.00 93.19 191 THR A N 1
ATOM 1513 C CA . THR A 1 191 ? -8.648 -1.714 18.961 1.00 93.19 191 THR A CA 1
ATOM 1514 C C . THR A 1 191 ? -7.203 -1.916 18.503 1.00 93.19 191 THR A C 1
ATOM 1516 O O . THR A 1 191 ? -6.961 -2.133 17.317 1.00 93.19 191 THR A O 1
ATOM 1519 N N . GLU A 1 192 ? -6.244 -1.898 19.432 1.00 94.00 192 GLU A N 1
ATOM 1520 C CA . GLU A 1 192 ? -4.825 -2.118 19.139 1.00 94.00 192 GLU A CA 1
ATOM 1521 C C . GLU A 1 192 ? -4.547 -3.536 18.626 1.00 94.00 192 GLU A C 1
ATOM 1523 O O . GLU A 1 192 ? -3.896 -3.715 17.594 1.00 94.00 192 GLU A O 1
ATOM 1528 N N . MET A 1 193 ? -5.074 -4.553 19.314 1.00 96.31 193 MET A N 1
ATOM 1529 C CA . MET A 1 193 ? -4.911 -5.950 18.918 1.00 96.31 193 MET A CA 1
ATOM 1530 C C . MET A 1 193 ? -5.605 -6.248 17.590 1.00 96.31 193 MET A C 1
ATOM 1532 O O . MET A 1 193 ? -5.063 -6.998 16.780 1.00 96.31 193 MET A O 1
ATOM 1536 N N . LEU A 1 194 ? -6.781 -5.667 17.345 1.00 97.62 194 LEU A N 1
ATOM 1537 C CA . LEU A 1 194 ? -7.532 -5.861 16.108 1.00 97.62 194 LEU A CA 1
ATOM 1538 C C . LEU A 1 194 ? -6.797 -5.230 14.922 1.00 97.62 194 LEU A C 1
ATOM 1540 O O . LEU A 1 194 ? -6.605 -5.896 13.906 1.00 97.62 194 LEU A O 1
ATOM 1544 N N . PHE A 1 195 ? -6.317 -3.991 15.079 1.00 98.25 195 PHE A N 1
ATOM 1545 C CA . PHE A 1 195 ? -5.459 -3.339 14.090 1.00 98.25 195 PHE A CA 1
ATOM 1546 C C . PHE A 1 195 ? -4.217 -4.186 13.790 1.00 98.25 195 PHE A C 1
ATOM 1548 O O . PHE A 1 195 ? -3.976 -4.542 12.637 1.00 98.25 195 PHE A O 1
ATOM 1555 N N . SER A 1 196 ? -3.473 -4.569 14.833 1.00 97.44 196 SER A N 1
ATOM 1556 C CA . SER A 1 196 ? -2.244 -5.357 14.700 1.00 97.44 196 SER A CA 1
ATOM 1557 C C . SER A 1 196 ? -2.502 -6.716 14.047 1.00 97.44 196 SER A C 1
ATOM 1559 O O . SER A 1 196 ? -1.690 -7.187 13.256 1.00 97.44 196 SER A O 1
ATOM 1561 N N . SER A 1 197 ? -3.648 -7.340 14.332 1.00 97.94 197 SER A N 1
ATOM 1562 C CA . SER A 1 197 ? -4.043 -8.607 13.711 1.00 97.94 197 SER A CA 1
ATOM 1563 C C . SER A 1 197 ? -4.287 -8.437 12.212 1.00 97.94 197 SER A C 1
ATOM 1565 O O . SER A 1 197 ? -3.695 -9.168 11.425 1.00 97.94 197 SER A O 1
ATOM 1567 N N . TYR A 1 198 ? -5.093 -7.456 11.790 1.00 98.50 198 TYR A N 1
ATOM 1568 C CA . TYR A 1 198 ? -5.328 -7.208 10.363 1.00 98.50 198 TYR A CA 1
ATOM 1569 C C . TYR A 1 198 ? -4.051 -6.797 9.619 1.00 98.50 198 TYR A C 1
ATOM 1571 O O . TYR A 1 198 ? -3.807 -7.286 8.518 1.00 98.50 198 TYR A O 1
ATOM 1579 N N . TYR A 1 199 ? -3.217 -5.954 10.231 1.00 98.50 199 TYR A N 1
ATOM 1580 C CA . TYR A 1 199 ? -1.954 -5.503 9.650 1.00 98.50 199 TYR A CA 1
ATOM 1581 C C . TYR A 1 199 ? -0.958 -6.660 9.461 1.00 98.50 199 TYR A C 1
ATOM 1583 O O . TYR A 1 199 ? -0.466 -6.879 8.356 1.00 98.50 199 TYR A O 1
ATOM 1591 N N . ASN A 1 200 ? -0.715 -7.470 10.498 1.00 97.88 200 ASN A N 1
ATOM 1592 C CA . ASN A 1 200 ? 0.200 -8.614 10.397 1.00 97.88 200 ASN A CA 1
ATOM 1593 C C . ASN A 1 200 ? -0.347 -9.729 9.493 1.00 97.88 200 ASN A C 1
ATOM 1595 O O . ASN A 1 200 ? 0.424 -10.392 8.802 1.00 97.88 200 ASN A O 1
ATOM 1599 N N . MET A 1 201 ? -1.670 -9.917 9.452 1.00 97.75 201 MET A N 1
ATOM 1600 C CA . MET A 1 201 ? -2.315 -10.802 8.479 1.00 97.75 201 MET A CA 1
ATOM 1601 C C . MET A 1 201 ? -2.051 -10.338 7.048 1.00 97.75 201 MET A C 1
ATOM 1603 O O . MET A 1 201 ? -1.758 -11.160 6.185 1.00 97.75 201 MET A O 1
ATOM 1607 N N . ALA A 1 202 ? -2.141 -9.031 6.794 1.00 98.25 202 ALA A N 1
ATOM 1608 C CA . ALA A 1 202 ? -1.869 -8.467 5.484 1.00 98.25 202 ALA A CA 1
ATOM 1609 C C . ALA A 1 202 ? -0.414 -8.713 5.061 1.00 98.25 202 ALA A C 1
ATOM 1611 O O . ALA A 1 202 ? -0.190 -9.184 3.950 1.00 98.25 202 ALA A O 1
ATOM 1612 N N . LEU A 1 203 ? 0.556 -8.489 5.954 1.00 97.56 203 LEU A N 1
ATOM 1613 C CA . LEU A 1 203 ? 1.973 -8.772 5.691 1.00 97.56 203 LEU A CA 1
ATOM 1614 C C . LEU A 1 203 ? 2.229 -10.257 5.386 1.00 97.56 203 LEU A C 1
ATOM 1616 O O . LEU A 1 203 ? 2.840 -10.577 4.373 1.00 97.56 203 LEU A O 1
ATOM 1620 N N . ASP A 1 204 ? 1.677 -11.171 6.187 1.00 97.06 204 ASP A N 1
ATOM 1621 C CA . ASP A 1 204 ? 1.780 -12.618 5.942 1.00 97.06 204 ASP A CA 1
ATOM 1622 C C . ASP A 1 204 ? 1.152 -13.034 4.593 1.00 97.06 204 ASP A C 1
ATOM 1624 O O . ASP A 1 204 ? 1.629 -13.951 3.922 1.00 97.06 204 ASP A O 1
ATOM 1628 N N . LEU A 1 205 ? 0.094 -12.344 4.154 1.00 97.88 205 LEU A N 1
ATOM 1629 C CA . LEU A 1 205 ? -0.504 -12.545 2.833 1.00 97.88 205 LEU A CA 1
ATOM 1630 C C . LEU A 1 205 ? 0.365 -11.976 1.702 1.00 97.88 205 LEU A C 1
ATOM 1632 O O . LEU A 1 205 ? 0.416 -12.593 0.637 1.00 97.88 205 LEU A O 1
ATOM 1636 N N . VAL A 1 206 ? 1.065 -10.856 1.922 1.00 97.81 206 VAL A N 1
ATOM 1637 C CA . VAL A 1 206 ? 2.058 -10.318 0.972 1.00 97.81 206 VAL A CA 1
ATOM 1638 C C . VAL A 1 206 ? 3.202 -11.308 0.769 1.00 97.81 206 VAL A C 1
ATOM 1640 O O . VAL A 1 206 ? 3.589 -11.548 -0.378 1.00 97.81 206 VAL A O 1
ATOM 1643 N N . ASP A 1 207 ? 3.692 -11.924 1.846 1.00 95.81 207 ASP A N 1
ATOM 1644 C CA . ASP A 1 207 ? 4.756 -12.937 1.802 1.00 95.81 207 ASP A CA 1
ATOM 1645 C C . ASP A 1 207 ? 4.320 -14.218 1.071 1.00 95.81 207 ASP A C 1
ATOM 1647 O O . ASP A 1 207 ? 5.138 -14.916 0.474 1.00 95.81 207 ASP A O 1
ATOM 1651 N N . LYS A 1 208 ? 3.018 -14.524 1.089 1.00 96.44 208 LYS A N 1
ATOM 1652 C CA . LYS A 1 208 ? 2.407 -15.673 0.395 1.00 96.44 208 LYS A CA 1
ATOM 1653 C C . LYS A 1 208 ? 1.914 -15.354 -1.019 1.00 96.44 208 LYS A C 1
ATOM 1655 O O . LYS A 1 208 ? 1.207 -16.179 -1.595 1.00 96.44 208 LYS A O 1
ATOM 1660 N N . ASP A 1 209 ? 2.221 -14.169 -1.548 1.00 96.31 209 ASP A N 1
ATOM 1661 C CA . ASP A 1 209 ? 1.757 -13.669 -2.853 1.00 96.31 209 ASP A CA 1
ATOM 1662 C C . ASP A 1 209 ? 0.224 -13.617 -3.021 1.00 96.31 209 ASP A C 1
ATOM 1664 O O . ASP A 1 209 ? -0.303 -13.594 -4.131 1.00 96.31 209 ASP A O 1
ATOM 1668 N N . ARG A 1 210 ? -0.530 -13.538 -1.919 1.00 97.94 210 ARG A N 1
ATOM 1669 C CA . ARG A 1 210 ? -1.998 -13.393 -1.919 1.00 97.94 210 ARG A CA 1
ATOM 1670 C C . ARG A 1 210 ? -2.387 -11.919 -1.827 1.00 97.94 210 ARG A C 1
ATOM 1672 O O . ARG A 1 210 ? -3.023 -11.478 -0.868 1.00 97.94 210 ARG A O 1
ATOM 1679 N N . LEU A 1 211 ? -1.965 -11.142 -2.818 1.00 97.81 211 LEU A N 1
ATOM 1680 C CA . LEU A 1 211 ? -1.941 -9.678 -2.770 1.00 97.81 211 LEU A CA 1
ATOM 1681 C C . LEU A 1 211 ? -3.329 -9.025 -2.673 1.00 97.81 211 LEU A C 1
ATOM 1683 O O . LEU A 1 211 ? -3.500 -8.061 -1.932 1.00 97.81 211 LEU A O 1
ATOM 1687 N N . GLU A 1 212 ? -4.352 -9.547 -3.349 1.00 97.88 212 GLU A N 1
ATOM 1688 C CA . GLU A 1 212 ? -5.710 -8.993 -3.261 1.00 97.88 212 GLU A CA 1
ATOM 1689 C C . GLU A 1 212 ? -6.330 -9.219 -1.877 1.00 97.88 212 GLU A C 1
ATOM 1691 O O . GLU A 1 212 ? -7.143 -8.421 -1.406 1.00 97.88 212 GLU A O 1
ATOM 1696 N N . GLU A 1 213 ? -5.971 -10.323 -1.220 1.00 97.81 213 GLU A N 1
ATOM 1697 C CA . GLU A 1 213 ? -6.368 -10.598 0.161 1.00 97.81 213 GLU A CA 1
ATOM 1698 C C . GLU A 1 213 ? -5.585 -9.733 1.144 1.00 97.81 213 GLU A C 1
ATOM 1700 O O . GLU A 1 213 ? -6.176 -9.213 2.094 1.00 97.81 213 GLU A O 1
ATOM 1705 N N . ALA A 1 214 ? -4.291 -9.523 0.891 1.00 98.31 214 ALA A N 1
ATOM 1706 C CA . ALA A 1 214 ? -3.475 -8.587 1.653 1.00 98.31 214 ALA A CA 1
ATOM 1707 C C . ALA A 1 214 ? -4.060 -7.171 1.593 1.00 98.31 214 ALA A C 1
ATOM 1709 O O . ALA A 1 214 ? -4.247 -6.542 2.631 1.00 98.31 214 ALA A O 1
ATOM 1710 N N . LEU A 1 215 ? -4.449 -6.703 0.403 1.00 98.25 215 LEU A N 1
ATOM 1711 C CA . LEU A 1 215 ? -5.046 -5.382 0.218 1.00 98.25 215 LEU A CA 1
ATOM 1712 C C . LEU A 1 215 ? -6.333 -5.215 1.038 1.00 98.25 215 LEU A C 1
ATOM 1714 O O . LEU A 1 215 ? -6.464 -4.244 1.780 1.00 98.25 215 LEU A O 1
ATOM 1718 N N . ARG A 1 216 ? -7.238 -6.205 0.996 1.00 98.00 216 ARG A N 1
ATOM 1719 C CA . ARG A 1 216 ? -8.453 -6.210 1.835 1.00 98.00 216 ARG A CA 1
ATOM 1720 C C . ARG A 1 216 ? -8.136 -6.194 3.331 1.00 98.00 216 ARG A C 1
ATOM 1722 O O . ARG A 1 216 ? -8.879 -5.608 4.112 1.00 98.00 216 ARG A O 1
ATOM 1729 N N . SER A 1 217 ? -7.056 -6.853 3.735 1.00 98.00 217 SER A N 1
ATOM 1730 C CA . SER A 1 217 ? -6.622 -6.913 5.134 1.00 98.00 217 SER A CA 1
ATOM 1731 C C . SER A 1 217 ? -6.049 -5.572 5.599 1.00 98.00 217 SER A C 1
ATOM 1733 O O . SER A 1 217 ? -6.379 -5.116 6.691 1.00 98.00 217 SER A O 1
ATOM 1735 N N . PHE A 1 218 ? -5.282 -4.884 4.748 1.00 98.50 218 PHE A N 1
ATOM 1736 C CA . PHE A 1 218 ? -4.859 -3.507 5.005 1.00 98.50 218 PHE A CA 1
ATOM 1737 C C . PHE A 1 218 ? -6.039 -2.536 5.057 1.00 98.50 218 PHE A C 1
ATOM 1739 O O . PHE A 1 218 ? -6.086 -1.700 5.956 1.00 98.50 218 PHE A O 1
ATOM 1746 N N . ASP A 1 219 ? -7.020 -2.674 4.159 1.00 98.31 219 ASP A N 1
ATOM 1747 C CA . ASP A 1 219 ? -8.247 -1.873 4.213 1.00 98.31 219 ASP A CA 1
ATOM 1748 C C . ASP A 1 219 ? -8.960 -2.068 5.564 1.00 98.31 219 ASP A C 1
ATOM 1750 O O . ASP A 1 219 ? -9.365 -1.091 6.190 1.00 98.31 219 ASP A O 1
ATOM 1754 N N . LYS A 1 220 ? -9.029 -3.305 6.081 1.00 98.06 220 LYS A N 1
ATOM 1755 C CA . LYS A 1 220 ? -9.574 -3.586 7.420 1.00 98.06 220 LYS A CA 1
ATOM 1756 C C . LYS A 1 220 ? -8.755 -2.976 8.553 1.00 98.06 220 LYS A C 1
ATOM 1758 O O . LYS A 1 220 ? -9.339 -2.438 9.492 1.00 98.06 220 LYS A O 1
ATOM 1763 N N . ALA A 1 221 ? -7.427 -3.002 8.473 1.00 98.06 221 ALA A N 1
ATOM 1764 C CA . ALA A 1 221 ? -6.583 -2.312 9.445 1.00 98.06 221 ALA A CA 1
ATOM 1765 C C . ALA A 1 221 ? -6.868 -0.796 9.446 1.00 98.06 221 ALA A C 1
ATOM 1767 O O . ALA A 1 221 ? -7.046 -0.194 10.505 1.00 98.06 221 ALA A O 1
ATOM 1768 N N . LEU A 1 222 ? -7.011 -0.189 8.267 1.00 97.75 222 LEU A N 1
ATOM 1769 C CA . LEU A 1 222 ? -7.321 1.233 8.114 1.00 97.75 222 LEU A CA 1
ATOM 1770 C C . LEU A 1 222 ? -8.769 1.583 8.491 1.00 97.75 222 LEU A C 1
ATOM 1772 O O . LEU A 1 222 ? -9.017 2.689 8.955 1.00 97.75 222 LEU A O 1
ATOM 1776 N N . GLU A 1 223 ? -9.731 0.664 8.389 1.00 96.50 223 GLU A N 1
ATOM 1777 C CA . GLU A 1 223 ? -11.065 0.862 8.979 1.00 96.50 223 GLU A CA 1
ATOM 1778 C C . GLU A 1 223 ? -10.984 1.027 10.509 1.00 96.50 223 GLU A C 1
ATOM 1780 O O . GLU A 1 223 ? -11.738 1.810 11.089 1.00 96.50 223 GLU A O 1
ATOM 1785 N N . VAL A 1 224 ? -10.060 0.314 11.167 1.00 94.31 224 VAL A N 1
ATOM 1786 C CA . VAL A 1 224 ? -9.827 0.410 12.619 1.00 94.31 224 VAL A CA 1
ATOM 1787 C C . VAL A 1 224 ? -9.017 1.663 12.971 1.00 94.31 224 VAL A C 1
ATOM 1789 O O . VAL A 1 224 ? -9.371 2.374 13.913 1.00 94.31 224 VAL A O 1
ATOM 1792 N N . LYS A 1 225 ? -7.953 1.963 12.212 1.00 95.75 225 LYS A N 1
ATOM 1793 C CA . LYS A 1 225 ? -7.110 3.162 12.371 1.00 95.75 225 LYS A CA 1
ATOM 1794 C C . LYS A 1 225 ? -6.887 3.874 11.023 1.00 95.75 225 LYS A C 1
ATOM 1796 O O . LYS A 1 225 ? -5.866 3.646 10.377 1.00 95.75 225 LYS A O 1
ATOM 1801 N N . PRO A 1 226 ? -7.774 4.805 10.619 1.00 94.25 226 PRO A N 1
ATOM 1802 C CA . PRO A 1 226 ? -7.735 5.416 9.280 1.00 94.25 226 PRO A CA 1
ATOM 1803 C C . PRO A 1 226 ? -6.495 6.249 8.945 1.00 94.25 226 PRO A C 1
ATOM 1805 O O . PRO A 1 226 ? -6.237 6.520 7.776 1.00 94.25 226 PRO A O 1
ATOM 1808 N N . GLY A 1 227 ? -5.763 6.709 9.959 1.00 90.56 227 GLY A N 1
ATOM 1809 C CA . GLY A 1 227 ? -4.602 7.585 9.801 1.00 90.56 227 GLY A CA 1
ATOM 1810 C C . GLY A 1 227 ? -3.270 6.914 10.109 1.00 90.56 227 GLY A C 1
ATOM 1811 O O . GLY A 1 227 ? -2.297 7.634 10.317 1.00 90.56 227 GLY A O 1
ATOM 1812 N N . ASP A 1 228 ? -3.227 5.583 10.215 1.00 95.44 228 ASP A N 1
ATOM 1813 C CA . ASP A 1 228 ? -1.973 4.887 10.490 1.00 95.44 228 ASP A CA 1
ATOM 1814 C C . ASP A 1 228 ? -1.028 4.988 9.274 1.00 95.44 228 ASP A C 1
ATOM 1816 O O . ASP A 1 228 ? -1.368 4.496 8.193 1.00 95.44 228 ASP A O 1
ATOM 1820 N N . PRO A 1 229 ? 0.131 5.664 9.404 1.00 94.56 229 PRO A N 1
ATOM 1821 C CA . PRO A 1 229 ? 0.997 5.942 8.263 1.00 94.56 229 PRO A CA 1
ATOM 1822 C C . PRO A 1 229 ? 1.621 4.668 7.687 1.00 94.56 229 PRO A C 1
ATOM 1824 O O . PRO A 1 229 ? 1.782 4.573 6.471 1.00 94.56 229 PRO A O 1
ATOM 1827 N N . GLU A 1 230 ? 1.929 3.684 8.534 1.00 92.81 230 GLU A N 1
ATOM 1828 C CA . GLU A 1 230 ? 2.561 2.432 8.121 1.00 92.81 230 GLU A CA 1
ATOM 1829 C C . GLU A 1 230 ? 1.585 1.598 7.280 1.00 92.81 230 GLU A C 1
ATOM 1831 O O . GLU A 1 230 ? 1.906 1.178 6.168 1.00 92.81 230 GLU A O 1
ATOM 1836 N N . ALA A 1 231 ? 0.348 1.435 7.761 1.00 96.38 231 ALA A N 1
ATOM 1837 C CA . ALA A 1 231 ? -0.709 0.737 7.036 1.00 96.38 231 ALA A CA 1
ATOM 1838 C C . ALA A 1 231 ? -1.067 1.424 5.712 1.00 96.38 231 ALA A C 1
ATOM 1840 O O . ALA A 1 231 ? -1.292 0.733 4.719 1.00 96.38 231 ALA A O 1
ATOM 1841 N N . LEU A 1 232 ? -1.080 2.762 5.663 1.00 97.44 232 LEU A N 1
ATOM 1842 C CA . LEU A 1 232 ? -1.310 3.507 4.421 1.00 97.44 232 LEU A CA 1
ATOM 1843 C C . LEU A 1 232 ? -0.216 3.234 3.382 1.00 97.44 232 LEU A C 1
ATOM 1845 O O . LEU A 1 232 ? -0.537 2.950 2.228 1.00 97.44 232 LEU A O 1
ATOM 1849 N N . VAL A 1 233 ? 1.057 3.285 3.787 1.00 96.81 233 VAL A N 1
ATOM 1850 C CA . VAL A 1 233 ? 2.189 3.007 2.890 1.00 96.81 233 VAL A CA 1
ATOM 1851 C C . VAL A 1 233 ? 2.147 1.562 2.398 1.00 96.81 233 VAL A C 1
ATOM 1853 O O . VAL A 1 233 ? 2.212 1.333 1.193 1.00 96.81 233 VAL A O 1
ATOM 1856 N N . GLN A 1 234 ? 1.974 0.587 3.292 1.00 97.44 234 GLN A N 1
ATOM 1857 C CA . GLN A 1 234 ? 1.947 -0.829 2.910 1.00 97.44 234 GLN A CA 1
ATOM 1858 C C . GLN A 1 234 ? 0.786 -1.162 1.966 1.00 97.44 234 GLN A C 1
ATOM 1860 O O . GLN A 1 234 ? 0.971 -1.849 0.960 1.00 97.44 234 GLN A O 1
ATOM 1865 N N . ARG A 1 235 ? -0.406 -0.620 2.239 1.00 98.19 235 ARG A N 1
ATOM 1866 C CA . ARG A 1 235 ? -1.563 -0.740 1.348 1.00 98.19 235 ARG A CA 1
ATOM 1867 C C . ARG A 1 235 ? -1.257 -0.195 -0.048 1.00 98.19 235 ARG A C 1
ATOM 1869 O O . ARG A 1 235 ? -1.598 -0.835 -1.044 1.00 98.19 235 ARG A O 1
ATOM 1876 N N . GLU A 1 236 ? -0.639 0.983 -0.121 1.00 97.44 236 GLU A N 1
ATOM 1877 C CA . GLU A 1 236 ? -0.309 1.632 -1.390 1.00 97.44 236 GLU A CA 1
ATOM 1878 C C . GLU A 1 236 ? 0.729 0.837 -2.185 1.00 97.44 236 GLU A C 1
ATOM 1880 O O . GLU A 1 236 ? 0.556 0.659 -3.392 1.00 97.44 236 GLU A O 1
ATOM 1885 N N . LEU A 1 237 ? 1.753 0.290 -1.520 1.00 98.12 237 LEU A N 1
ATOM 1886 C CA . LEU A 1 237 ? 2.740 -0.590 -2.151 1.00 98.12 237 LEU A CA 1
ATOM 1887 C C . LEU A 1 237 ? 2.059 -1.810 -2.788 1.00 98.12 237 LEU A C 1
ATOM 1889 O O . LEU A 1 237 ? 2.266 -2.072 -3.973 1.00 98.12 237 LEU A O 1
ATOM 1893 N N . VAL A 1 238 ? 1.174 -2.496 -2.054 1.00 98.31 238 VAL A N 1
ATOM 1894 C CA . VAL A 1 238 ? 0.430 -3.660 -2.574 1.00 98.31 238 VAL A CA 1
ATOM 1895 C C . VAL A 1 238 ? -0.479 -3.277 -3.745 1.00 98.31 238 VAL A C 1
ATOM 1897 O O . VAL A 1 238 ? -0.473 -3.948 -4.779 1.00 98.31 238 VAL A O 1
ATOM 1900 N N . SER A 1 239 ? -1.255 -2.199 -3.610 1.00 98.44 239 SER A N 1
ATOM 1901 C CA . SER A 1 239 ? -2.182 -1.736 -4.652 1.00 98.44 239 SER A CA 1
ATOM 1902 C C . SER A 1 239 ? -1.447 -1.330 -5.934 1.00 98.44 239 SER A C 1
ATOM 1904 O O . SER A 1 239 ? -1.858 -1.682 -7.045 1.00 98.44 239 SER A O 1
ATOM 1906 N N . THR A 1 240 ? -0.333 -0.612 -5.794 1.00 98.50 240 THR A N 1
ATOM 1907 C CA . THR A 1 240 ? 0.499 -0.185 -6.925 1.00 98.50 240 THR A CA 1
ATOM 1908 C C . THR A 1 240 ? 1.168 -1.385 -7.586 1.00 98.50 240 THR A C 1
ATOM 1910 O O . THR A 1 240 ? 1.234 -1.458 -8.812 1.00 98.50 240 THR A O 1
ATOM 1913 N N . TYR A 1 241 ? 1.601 -2.371 -6.799 1.00 98.38 241 TYR A N 1
ATOM 1914 C CA . TYR A 1 241 ? 2.237 -3.573 -7.327 1.00 98.38 241 TYR A CA 1
ATOM 1915 C C . TYR A 1 241 ? 1.248 -4.406 -8.152 1.00 98.38 241 TYR A C 1
ATOM 1917 O O . TYR A 1 241 ? 1.551 -4.786 -9.282 1.00 98.38 241 TYR A O 1
ATOM 1925 N N . LEU A 1 242 ? 0.027 -4.605 -7.642 1.00 98.31 242 LEU A N 1
ATOM 1926 C CA . LEU A 1 242 ? -1.073 -5.231 -8.386 1.00 98.31 242 LEU A CA 1
ATOM 1927 C C . LEU A 1 242 ? -1.399 -4.483 -9.686 1.00 98.31 242 LEU A C 1
ATOM 1929 O O . LEU A 1 242 ? -1.650 -5.106 -10.716 1.00 98.31 242 LEU A O 1
ATOM 1933 N N . THR A 1 243 ? -1.360 -3.150 -9.653 1.00 98.12 243 THR A N 1
ATOM 1934 C CA . THR A 1 243 ? -1.564 -2.317 -10.847 1.00 98.12 243 THR A CA 1
ATOM 1935 C C . THR A 1 243 ? -0.469 -2.567 -11.886 1.00 98.12 243 THR A C 1
ATOM 1937 O O . THR A 1 243 ? -0.781 -2.783 -13.057 1.00 98.12 243 THR A O 1
ATOM 1940 N N . GLY A 1 244 ? 0.797 -2.615 -11.462 1.00 97.88 244 GLY A N 1
ATOM 1941 C CA . GLY A 1 244 ? 1.927 -2.943 -12.334 1.00 97.88 244 GLY A CA 1
ATOM 1942 C C . GLY A 1 244 ? 1.801 -4.328 -12.968 1.00 97.88 244 GLY A C 1
ATOM 1943 O O . GLY A 1 244 ? 1.988 -4.466 -14.176 1.00 97.88 244 GLY A O 1
ATOM 1944 N N . LEU A 1 245 ? 1.398 -5.337 -12.186 1.00 97.50 245 LEU A N 1
ATOM 1945 C CA . LEU A 1 245 ? 1.122 -6.683 -12.697 1.00 97.50 245 LEU A CA 1
ATOM 1946 C C . LEU A 1 245 ? -0.034 -6.711 -13.705 1.00 97.50 245 LEU A C 1
ATOM 1948 O O . LEU A 1 245 ? 0.037 -7.433 -14.693 1.00 97.50 245 LEU A O 1
ATOM 1952 N N . GLY A 1 246 ? -1.086 -5.919 -13.489 1.00 97.81 246 GLY A N 1
ATOM 1953 C CA . GLY A 1 246 ? -2.224 -5.841 -14.409 1.00 97.81 246 GLY A CA 1
ATOM 1954 C C . GLY A 1 246 ? -1.867 -5.284 -15.791 1.00 97.81 246 GLY A C 1
ATOM 1955 O O . GLY A 1 246 ? -2.514 -5.636 -16.776 1.00 97.81 246 GLY A O 1
ATOM 1956 N N . TYR A 1 247 ? -0.835 -4.440 -15.875 1.00 97.75 247 TYR A N 1
ATOM 1957 C CA . TYR A 1 247 ? -0.312 -3.905 -17.137 1.00 97.75 247 TYR A CA 1
ATOM 1958 C C . TYR A 1 247 ? 0.860 -4.706 -17.710 1.00 97.75 247 TYR A C 1
ATOM 1960 O O . TYR A 1 247 ? 1.314 -4.407 -18.816 1.00 97.75 247 TYR A O 1
ATOM 1968 N N . TRP A 1 248 ? 1.344 -5.720 -16.994 1.00 97.12 248 TRP A N 1
ATOM 1969 C CA . TRP A 1 248 ? 2.446 -6.563 -17.441 1.00 97.12 248 TRP A CA 1
ATOM 1970 C C . TRP A 1 248 ? 2.146 -7.180 -18.811 1.00 97.12 248 TRP A C 1
ATOM 1972 O O . TRP A 1 248 ? 1.057 -7.709 -19.022 1.00 97.12 248 TRP A O 1
ATOM 1982 N N . GLU A 1 249 ? 3.090 -7.071 -19.751 1.00 94.19 249 GLU A N 1
ATOM 1983 C CA . GLU A 1 249 ? 2.964 -7.518 -21.154 1.00 94.19 249 GLU A CA 1
ATOM 1984 C C . GLU A 1 249 ? 1.833 -6.871 -21.983 1.00 94.19 249 GLU A C 1
ATOM 1986 O O . GLU A 1 249 ? 1.780 -7.065 -23.197 1.00 94.19 249 GLU A O 1
ATOM 1991 N N . ALA A 1 250 ? 0.959 -6.066 -21.374 1.00 96.19 250 ALA A N 1
ATOM 1992 C CA . ALA A 1 250 ? -0.133 -5.366 -22.046 1.00 96.19 250 ALA A CA 1
ATOM 1993 C C . ALA A 1 250 ? 0.213 -3.902 -22.354 1.00 96.19 250 ALA A C 1
ATOM 1995 O O . ALA A 1 250 ? -0.089 -3.405 -23.438 1.00 96.19 250 ALA A O 1
ATOM 1996 N N . ASP A 1 251 ? 0.831 -3.209 -21.397 1.00 97.31 251 ASP A N 1
ATOM 1997 C CA . ASP A 1 251 ? 1.253 -1.813 -21.504 1.00 97.31 251 ASP A CA 1
ATOM 1998 C C . ASP A 1 251 ? 2.502 -1.602 -20.639 1.00 97.31 251 ASP A C 1
ATOM 2000 O O . ASP A 1 251 ? 2.434 -1.340 -19.433 1.00 97.31 251 ASP A O 1
ATOM 2004 N N . TRP A 1 252 ? 3.669 -1.728 -21.272 1.00 97.38 252 TRP A N 1
ATOM 2005 C CA . TRP A 1 252 ? 4.947 -1.592 -20.582 1.00 97.38 252 TRP A CA 1
ATOM 2006 C C . TRP A 1 252 ? 5.135 -0.218 -19.941 1.00 97.38 252 TRP A C 1
ATOM 2008 O O . TRP A 1 252 ? 5.762 -0.135 -18.890 1.00 97.38 252 TRP A O 1
ATOM 2018 N N . VAL A 1 253 ? 4.578 0.850 -20.520 1.00 97.44 253 VAL A N 1
ATOM 2019 C CA . VAL A 1 253 ? 4.721 2.207 -19.977 1.00 97.44 253 VAL A CA 1
ATOM 2020 C C . VAL A 1 253 ? 4.051 2.287 -18.609 1.00 97.44 253 VAL A C 1
ATOM 2022 O O . VAL A 1 253 ? 4.690 2.686 -17.636 1.00 97.44 253 VAL A O 1
ATOM 2025 N N . ARG A 1 254 ? 2.799 1.829 -18.503 1.00 97.88 254 ARG A N 1
ATOM 2026 C CA . ARG A 1 254 ? 2.060 1.837 -17.228 1.00 97.88 254 ARG A CA 1
ATOM 2027 C C . ARG A 1 254 ? 2.630 0.859 -16.205 1.00 97.88 254 ARG A C 1
ATOM 2029 O O . ARG A 1 254 ? 2.638 1.159 -15.007 1.00 97.88 254 ARG A O 1
ATOM 2036 N N . ALA A 1 255 ? 3.121 -0.295 -16.657 1.00 98.44 255 ALA A N 1
ATOM 2037 C CA . ALA A 1 255 ? 3.806 -1.246 -15.786 1.00 98.44 255 ALA A CA 1
ATOM 2038 C C . ALA A 1 255 ? 5.075 -0.618 -15.180 1.00 98.44 255 ALA A C 1
ATOM 2040 O O . ALA A 1 255 ? 5.246 -0.628 -13.960 1.00 98.44 255 ALA A O 1
ATOM 2041 N N . ILE A 1 256 ? 5.917 0.007 -16.013 1.00 98.56 256 ILE A N 1
ATOM 2042 C CA . ILE A 1 256 ? 7.122 0.733 -15.587 1.00 98.56 256 ILE A CA 1
ATOM 2043 C C . ILE A 1 256 ? 6.766 1.836 -14.591 1.00 98.56 256 ILE A C 1
ATOM 2045 O O . ILE A 1 256 ? 7.396 1.912 -13.543 1.00 98.56 256 ILE A O 1
ATOM 2049 N N . GLU A 1 257 ? 5.769 2.677 -14.882 1.00 98.25 257 GLU A N 1
ATOM 2050 C CA . GLU A 1 257 ? 5.355 3.760 -13.979 1.00 98.25 257 GLU A CA 1
ATOM 2051 C C . GLU A 1 257 ? 4.971 3.234 -12.591 1.00 98.25 257 GLU A C 1
ATOM 2053 O O . GLU A 1 257 ? 5.407 3.786 -11.578 1.00 98.25 257 GLU A O 1
ATOM 2058 N N . SER A 1 258 ? 4.218 2.133 -12.550 1.00 98.38 258 SER A N 1
ATOM 2059 C CA . SER A 1 258 ? 3.775 1.498 -11.306 1.00 98.38 258 SER A CA 1
ATOM 2060 C C . SER A 1 258 ? 4.959 0.944 -10.505 1.00 98.38 258 SER A C 1
ATOM 2062 O O . SER A 1 258 ? 5.134 1.281 -9.334 1.00 98.38 258 SER A O 1
ATOM 2064 N N . PHE A 1 259 ? 5.831 0.144 -11.127 1.00 98.69 259 PHE A N 1
ATOM 2065 C CA . PHE A 1 259 ? 6.993 -0.417 -10.426 1.00 98.69 259 PHE A CA 1
ATOM 2066 C C . PHE A 1 259 ? 8.028 0.647 -10.055 1.00 98.69 259 PHE A C 1
ATOM 2068 O O . PHE A 1 259 ? 8.645 0.558 -8.998 1.00 98.69 259 PHE A O 1
ATOM 2075 N N . LEU A 1 260 ? 8.197 1.688 -10.871 1.00 98.25 260 LEU A N 1
ATOM 2076 C CA . LEU A 1 260 ? 9.091 2.803 -10.569 1.00 98.25 260 LEU A CA 1
ATOM 2077 C C . LEU A 1 260 ? 8.604 3.612 -9.362 1.00 98.25 260 LEU A C 1
ATOM 2079 O O . LEU A 1 260 ? 9.427 4.083 -8.576 1.00 98.25 260 LEU A O 1
ATOM 2083 N N . ALA A 1 261 ? 7.287 3.779 -9.200 1.00 98.00 261 ALA A N 1
ATOM 2084 C CA . ALA A 1 261 ? 6.717 4.425 -8.021 1.00 98.00 261 ALA A CA 1
ATOM 2085 C C . ALA A 1 261 ? 7.068 3.654 -6.739 1.00 98.00 261 ALA A C 1
ATOM 2087 O O . ALA A 1 261 ? 7.527 4.258 -5.772 1.00 98.00 261 ALA A O 1
ATOM 2088 N N . ILE A 1 262 ? 6.947 2.325 -6.772 1.00 98.31 262 ILE A N 1
ATOM 2089 C CA . ILE A 1 262 ? 7.322 1.440 -5.660 1.00 98.31 262 ILE A CA 1
ATOM 2090 C C . ILE A 1 262 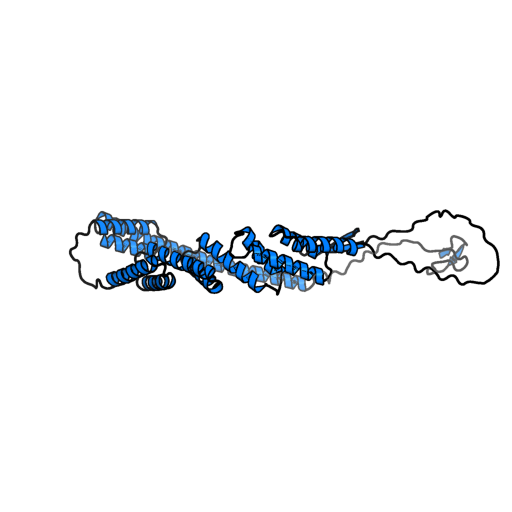? 8.832 1.491 -5.413 1.00 98.31 262 ILE A C 1
ATOM 2092 O O . ILE A 1 262 ? 9.248 1.742 -4.289 1.00 98.31 262 ILE A O 1
ATOM 2096 N N . TYR A 1 263 ? 9.654 1.344 -6.456 1.00 98.00 263 TYR A N 1
ATOM 2097 C CA . TYR A 1 263 ? 11.118 1.328 -6.351 1.00 98.00 263 TYR A CA 1
ATOM 2098 C C . TYR A 1 263 ? 11.691 2.609 -5.723 1.00 98.00 263 TYR A C 1
ATOM 2100 O O . TYR A 1 263 ? 12.725 2.579 -5.064 1.00 98.00 263 TYR A O 1
ATOM 2108 N N . ARG A 1 264 ? 11.024 3.757 -5.904 1.00 96.75 264 ARG A N 1
ATOM 2109 C CA . ARG A 1 264 ? 11.412 5.026 -5.263 1.00 96.75 264 ARG A CA 1
ATOM 2110 C C . ARG A 1 264 ? 11.113 5.072 -3.764 1.00 96.75 264 ARG A C 1
ATOM 2112 O O . ARG A 1 264 ? 11.744 5.861 -3.066 1.00 96.75 264 ARG A O 1
ATOM 2119 N N . ILE A 1 265 ? 10.138 4.293 -3.301 1.00 95.31 265 ILE A N 1
ATOM 2120 C CA . ILE A 1 265 ? 9.739 4.204 -1.893 1.00 95.31 265 ILE A CA 1
ATOM 2121 C C . ILE A 1 265 ? 10.566 3.122 -1.202 1.00 95.31 265 ILE A C 1
ATOM 2123 O O . ILE A 1 265 ? 11.238 3.401 -0.213 1.00 95.31 265 ILE A O 1
ATOM 2127 N N . ASP A 1 266 ? 10.533 1.911 -1.752 1.00 96.31 266 ASP A N 1
ATOM 2128 C CA . ASP A 1 266 ? 11.238 0.745 -1.239 1.00 96.31 266 ASP A CA 1
ATOM 2129 C C . ASP A 1 266 ? 11.812 -0.083 -2.407 1.00 96.31 266 ASP A C 1
ATOM 2131 O O . ASP A 1 266 ? 11.084 -0.842 -3.057 1.00 96.31 266 ASP A O 1
ATOM 2135 N N . PRO A 1 267 ? 13.120 0.062 -2.699 1.00 96.50 267 PRO A N 1
ATOM 2136 C CA . PRO A 1 267 ? 13.809 -0.719 -3.726 1.00 96.50 267 PRO A CA 1
ATOM 2137 C C . PRO A 1 267 ? 13.795 -2.235 -3.493 1.00 96.50 267 PRO A C 1
ATOM 2139 O O . PRO A 1 267 ? 13.936 -2.989 -4.456 1.00 96.50 267 PRO A O 1
ATOM 2142 N N . GLU A 1 268 ? 13.638 -2.667 -2.239 1.00 95.38 268 GLU A N 1
ATOM 2143 C CA . GLU A 1 268 ? 13.679 -4.072 -1.819 1.00 95.38 268 GLU A CA 1
ATOM 2144 C C . GLU A 1 268 ? 12.269 -4.659 -1.639 1.00 95.38 268 GLU A C 1
ATOM 2146 O O . GLU A 1 268 ? 12.113 -5.799 -1.195 1.00 95.38 268 GLU A O 1
ATOM 2151 N N . TYR A 1 269 ? 11.225 -3.908 -2.002 1.00 96.12 269 TYR A N 1
ATOM 2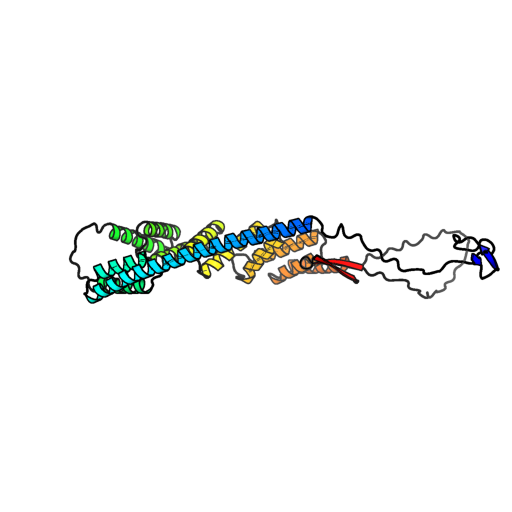152 C CA . TYR A 1 269 ? 9.860 -4.405 -1.952 1.00 96.12 269 TYR A CA 1
ATOM 2153 C C . TYR A 1 269 ? 9.665 -5.549 -2.955 1.00 96.12 269 TYR A C 1
ATOM 2155 O O . TYR A 1 269 ? 9.572 -5.341 -4.170 1.00 96.12 269 TYR A O 1
ATOM 2163 N N . LYS A 1 270 ? 9.562 -6.775 -2.434 1.00 95.69 270 LYS A N 1
ATOM 2164 C CA . LYS A 1 270 ? 9.400 -8.006 -3.225 1.00 95.69 270 LYS A CA 1
ATOM 2165 C C . LYS A 1 270 ? 10.476 -8.102 -4.325 1.00 95.69 270 LYS A C 1
ATOM 2167 O O . LYS A 1 270 ? 11.663 -7.974 -4.059 1.00 95.69 270 LYS A O 1
ATOM 2172 N N . ASP A 1 271 ? 10.064 -8.351 -5.562 1.00 96.56 271 ASP A N 1
ATOM 2173 C CA . ASP A 1 271 ? 10.888 -8.437 -6.767 1.00 96.56 271 ASP A CA 1
ATOM 2174 C C . ASP A 1 271 ? 10.811 -7.148 -7.611 1.00 96.56 271 ASP A C 1
ATOM 2176 O O . ASP A 1 271 ? 11.108 -7.182 -8.804 1.00 96.56 271 ASP A O 1
ATOM 2180 N N . VAL A 1 272 ? 10.426 -5.995 -7.034 1.00 97.69 272 VAL A N 1
ATOM 2181 C CA . VAL A 1 272 ? 10.165 -4.761 -7.804 1.00 97.69 272 VAL A CA 1
ATOM 2182 C C . VAL A 1 272 ? 11.359 -4.320 -8.649 1.00 97.69 272 VAL A C 1
ATOM 2184 O O . VAL A 1 272 ? 11.184 -3.922 -9.800 1.00 97.69 272 VAL A O 1
ATOM 2187 N N . LYS A 1 273 ? 12.584 -4.433 -8.121 1.00 97.94 273 LYS A N 1
ATOM 2188 C CA . LYS A 1 273 ? 13.803 -4.096 -8.863 1.00 97.94 273 LYS A CA 1
ATOM 2189 C C . LYS A 1 273 ? 13.949 -4.966 -10.114 1.00 97.94 273 LYS A C 1
ATOM 2191 O O . LYS A 1 273 ? 14.239 -4.447 -11.191 1.00 97.94 273 LYS A O 1
ATOM 2196 N N . GLN A 1 274 ? 13.717 -6.271 -9.972 1.00 97.69 274 GLN A N 1
ATOM 2197 C CA . GLN A 1 274 ? 13.774 -7.225 -11.077 1.00 97.69 274 GLN A CA 1
ATOM 2198 C C . GLN A 1 274 ? 12.636 -6.979 -12.076 1.00 97.69 274 GLN A C 1
ATOM 2200 O O . GLN A 1 274 ? 12.884 -6.907 -13.276 1.00 97.69 274 GLN A O 1
ATOM 2205 N N . ARG A 1 275 ? 11.406 -6.760 -11.596 1.00 97.94 275 ARG A N 1
ATOM 2206 C CA . ARG A 1 275 ? 10.244 -6.428 -12.437 1.00 97.94 275 ARG A CA 1
ATOM 2207 C C . ARG A 1 275 ? 10.476 -5.172 -13.261 1.00 97.94 275 ARG A C 1
ATOM 2209 O O . ARG A 1 275 ? 10.162 -5.149 -14.445 1.00 97.94 275 ARG A O 1
ATOM 2216 N N . LEU A 1 276 ? 11.039 -4.136 -12.649 1.00 98.44 276 LEU A N 1
ATOM 2217 C CA . LEU A 1 276 ? 11.339 -2.881 -13.325 1.00 98.44 276 LEU A CA 1
ATOM 2218 C C . LEU A 1 276 ? 12.450 -3.056 -14.372 1.00 98.44 276 LEU A C 1
ATOM 2220 O O . LEU A 1 276 ? 12.322 -2.534 -15.478 1.00 98.44 276 LEU A O 1
ATOM 2224 N N . TYR A 1 277 ? 13.498 -3.825 -14.056 1.00 98.38 277 TYR A N 1
ATOM 2225 C CA . TYR A 1 277 ? 14.542 -4.199 -15.016 1.00 98.38 277 TYR A CA 1
ATOM 2226 C C . TYR A 1 277 ? 13.955 -4.917 -16.238 1.00 98.38 277 TYR A C 1
ATOM 2228 O O . TYR A 1 277 ? 14.169 -4.494 -17.374 1.00 98.38 277 TYR A O 1
ATOM 2236 N N . GLU A 1 278 ? 13.166 -5.966 -16.005 1.00 98.12 278 GLU A N 1
ATOM 2237 C CA . GLU A 1 278 ? 12.520 -6.751 -17.056 1.00 98.12 278 GLU A CA 1
ATOM 2238 C C . GLU A 1 278 ? 11.541 -5.902 -17.878 1.00 98.12 278 GLU A C 1
ATOM 2240 O O . GLU A 1 278 ? 11.493 -6.029 -19.101 1.00 98.12 278 GLU A O 1
ATOM 2245 N N . ALA A 1 279 ? 10.790 -5.000 -17.244 1.00 98.38 279 ALA A N 1
ATOM 2246 C CA . ALA A 1 279 ? 9.875 -4.110 -17.947 1.00 98.38 279 ALA A CA 1
ATOM 2247 C C . ALA A 1 279 ? 10.624 -3.130 -18.868 1.00 98.38 279 ALA A C 1
ATOM 2249 O O . ALA A 1 279 ? 10.223 -2.952 -20.018 1.00 98.38 279 ALA A O 1
ATOM 2250 N N . TYR A 1 280 ? 11.740 -2.542 -18.416 1.00 98.56 280 TYR A N 1
ATOM 2251 C CA . TYR A 1 280 ? 12.588 -1.711 -19.278 1.00 98.56 280 TYR A CA 1
ATOM 2252 C C . TYR A 1 280 ? 13.199 -2.506 -20.433 1.00 98.56 280 TYR A C 1
ATOM 2254 O O . TYR A 1 280 ? 13.174 -2.032 -21.569 1.00 98.56 280 TYR A O 1
ATOM 2262 N N . LEU A 1 281 ? 13.695 -3.717 -20.166 1.00 98.31 281 LEU A N 1
ATOM 2263 C CA . LEU A 1 281 ? 14.261 -4.602 -21.183 1.00 98.31 281 LEU A CA 1
ATOM 2264 C C . LEU A 1 281 ? 13.240 -4.925 -22.282 1.00 98.31 281 LEU A C 1
ATOM 2266 O O . LEU A 1 281 ? 13.511 -4.687 -23.457 1.00 98.31 281 LEU A O 1
ATOM 2270 N N . ASN A 1 282 ? 12.057 -5.414 -21.901 1.00 98.19 282 ASN A N 1
ATOM 2271 C CA . ASN A 1 282 ? 11.012 -5.795 -22.852 1.00 98.19 282 ASN A CA 1
ATOM 2272 C C . ASN A 1 282 ? 10.455 -4.587 -23.617 1.00 98.19 282 ASN A C 1
ATOM 2274 O O . ASN A 1 282 ? 10.140 -4.691 -24.802 1.00 98.19 282 ASN A O 1
ATOM 2278 N N . HIS A 1 283 ? 10.360 -3.425 -22.970 1.00 98.38 283 HIS A N 1
ATOM 2279 C CA . HIS A 1 283 ? 9.944 -2.201 -23.647 1.00 98.38 283 HIS A CA 1
ATOM 2280 C C . HIS A 1 283 ? 10.993 -1.711 -24.656 1.00 98.38 283 HIS A C 1
ATOM 2282 O O . HIS A 1 283 ? 10.641 -1.274 -25.750 1.00 98.38 283 HIS A O 1
ATOM 2288 N N . GLY A 1 284 ? 12.282 -1.825 -24.318 1.00 97.94 284 GLY A N 1
ATOM 2289 C CA . GLY A 1 284 ? 13.380 -1.576 -25.251 1.00 97.94 284 GLY A CA 1
ATOM 2290 C C . GLY A 1 284 ? 13.356 -2.534 -26.444 1.00 97.94 284 GLY A C 1
ATOM 2291 O O . GLY A 1 284 ? 13.497 -2.088 -27.581 1.00 97.94 284 GLY A O 1
ATOM 2292 N N . ASP A 1 285 ? 13.092 -3.822 -26.203 1.00 98.06 285 ASP A N 1
ATOM 2293 C CA . ASP A 1 285 ? 12.950 -4.836 -27.258 1.00 98.06 285 ASP A CA 1
ATOM 2294 C C . ASP A 1 285 ? 11.763 -4.532 -28.187 1.00 98.06 285 ASP A C 1
ATOM 2296 O O . ASP A 1 285 ? 11.883 -4.666 -29.409 1.00 98.06 285 ASP A O 1
ATOM 2300 N N . LEU A 1 286 ? 10.640 -4.056 -27.637 1.00 97.56 286 LEU A N 1
ATOM 2301 C CA . LEU A 1 286 ? 9.495 -3.600 -28.426 1.00 97.56 286 LEU A CA 1
ATOM 2302 C C . LEU A 1 286 ? 9.886 -2.426 -29.334 1.00 97.56 286 LEU A C 1
ATOM 2304 O O . LEU A 1 286 ? 9.687 -2.511 -30.546 1.00 97.56 286 LEU A O 1
ATOM 2308 N N . TYR A 1 287 ? 10.521 -1.383 -28.795 1.00 97.56 287 TYR A N 1
ATOM 2309 C CA . TYR A 1 287 ? 10.999 -0.261 -29.610 1.00 97.56 287 TYR A CA 1
ATOM 2310 C C . TYR A 1 287 ? 12.012 -0.683 -30.672 1.00 97.56 287 TYR A C 1
ATOM 2312 O O . TYR A 1 287 ? 11.959 -0.193 -31.799 1.00 97.56 287 TYR A O 1
ATOM 2320 N N . ALA A 1 288 ? 12.917 -1.608 -30.352 1.00 97.19 288 ALA A N 1
ATOM 2321 C CA . ALA A 1 288 ? 13.860 -2.152 -31.322 1.00 97.19 288 ALA A CA 1
ATOM 2322 C C . ALA A 1 288 ? 13.136 -2.889 -32.463 1.00 97.19 288 ALA A C 1
ATOM 2324 O O . ALA A 1 288 ? 13.513 -2.742 -33.626 1.00 97.19 288 ALA A O 1
ATOM 2325 N N . SER A 1 289 ? 12.068 -3.633 -32.156 1.00 96.50 289 SER A N 1
ATOM 2326 C CA . SER A 1 289 ? 11.243 -4.314 -33.165 1.00 96.50 289 SER A CA 1
ATOM 2327 C C . SER A 1 289 ? 10.466 -3.350 -34.072 1.00 96.50 289 SER A C 1
ATOM 2329 O O . SER A 1 289 ? 10.195 -3.673 -35.226 1.00 96.50 289 SER A O 1
ATOM 2331 N N . GLU A 1 290 ? 10.163 -2.154 -33.566 1.00 96.06 290 GLU A N 1
ATOM 2332 C CA . GLU A 1 290 ? 9.533 -1.047 -34.296 1.00 96.06 290 GLU A CA 1
ATOM 2333 C C . GLU A 1 290 ? 10.558 -0.136 -34.998 1.00 96.06 290 GLU A C 1
ATOM 2335 O O . GLU A 1 290 ? 10.190 0.892 -35.565 1.00 96.06 290 GLU A O 1
ATOM 2340 N N . GLU A 1 291 ? 11.847 -0.492 -34.954 1.00 94.94 291 GLU A N 1
ATOM 2341 C CA . GLU A 1 291 ? 12.976 0.294 -35.471 1.00 94.94 291 GLU A CA 1
ATOM 2342 C C . GLU A 1 291 ? 13.134 1.686 -34.819 1.00 94.94 291 GLU A C 1
ATOM 2344 O O . GLU A 1 291 ? 13.864 2.551 -35.312 1.00 94.94 291 GLU A O 1
ATOM 2349 N N . ALA A 1 292 ? 12.514 1.900 -33.658 1.00 96.12 292 ALA A N 1
ATOM 2350 C CA . ALA A 1 292 ? 12.645 3.098 -32.837 1.00 96.12 292 ALA A CA 1
ATOM 2351 C C . ALA A 1 292 ? 13.924 3.045 -31.976 1.00 96.12 292 ALA A C 1
ATOM 2353 O O . ALA A 1 292 ? 13.890 3.123 -30.747 1.00 96.12 292 ALA A O 1
ATOM 2354 N N . TRP A 1 293 ? 15.081 2.912 -32.630 1.00 96.62 293 TRP A N 1
ATOM 2355 C CA . TRP A 1 293 ? 16.363 2.582 -31.993 1.00 96.62 293 TRP A CA 1
ATOM 2356 C C . TRP A 1 293 ? 16.810 3.553 -30.897 1.00 96.62 293 TRP A C 1
ATOM 2358 O O . TRP A 1 293 ? 17.348 3.116 -29.886 1.00 96.62 293 TRP A O 1
ATOM 2368 N N . CYS A 1 294 ? 16.556 4.854 -31.057 1.00 96.50 294 CYS A N 1
ATOM 2369 C CA . CYS A 1 294 ? 16.932 5.848 -30.047 1.00 96.50 294 CYS A CA 1
ATOM 2370 C C . CYS A 1 294 ? 16.099 5.717 -28.759 1.00 96.50 294 CYS A C 1
ATOM 2372 O O . CYS A 1 294 ? 16.614 5.915 -27.665 1.00 96.50 294 CYS A O 1
ATOM 2374 N N . LEU A 1 295 ? 14.815 5.350 -28.875 1.00 96.69 295 LEU A N 1
ATOM 2375 C CA . LEU A 1 295 ? 13.972 5.070 -27.708 1.00 96.69 295 LEU A CA 1
ATOM 2376 C C . LEU A 1 295 ? 14.352 3.730 -27.068 1.00 96.69 295 LEU A C 1
ATOM 2378 O O . LEU A 1 295 ? 14.338 3.604 -25.845 1.00 96.69 295 LEU A O 1
ATOM 2382 N N . ALA A 1 296 ? 14.724 2.739 -27.885 1.00 97.94 296 ALA A N 1
ATOM 2383 C CA . ALA A 1 296 ? 15.227 1.459 -27.398 1.00 97.94 296 ALA A CA 1
ATOM 2384 C C . ALA A 1 296 ? 16.516 1.630 -26.575 1.00 97.94 296 ALA A C 1
ATOM 2386 O O . ALA A 1 296 ? 16.611 1.083 -25.479 1.00 97.94 296 ALA A O 1
ATOM 2387 N N . GLU A 1 297 ? 17.469 2.435 -27.060 1.00 97.88 297 GLU A N 1
ATOM 2388 C CA . GLU A 1 297 ? 18.704 2.779 -26.342 1.00 97.88 297 GLU A CA 1
ATOM 2389 C C . GLU A 1 297 ? 18.407 3.337 -24.944 1.00 97.88 297 GLU A C 1
ATOM 2391 O O . GLU A 1 297 ? 18.955 2.835 -23.964 1.00 97.88 297 GLU A O 1
ATOM 2396 N N . GLU A 1 298 ? 17.503 4.319 -24.837 1.00 97.69 298 GLU A N 1
ATOM 2397 C CA . GLU A 1 298 ? 17.135 4.924 -23.550 1.00 97.69 298 GLU A CA 1
ATOM 2398 C C . GLU A 1 298 ? 16.590 3.878 -22.565 1.00 97.69 298 GLU A C 1
ATOM 2400 O O . GLU A 1 298 ? 16.951 3.871 -21.386 1.00 97.69 298 GLU A O 1
ATOM 2405 N N . ARG A 1 299 ? 15.743 2.957 -23.042 1.00 98.25 299 ARG A N 1
ATOM 2406 C CA . ARG A 1 299 ? 15.187 1.889 -22.200 1.00 98.25 299 ARG A CA 1
ATOM 2407 C C . ARG A 1 299 ? 16.240 0.880 -21.765 1.00 98.25 299 ARG A C 1
ATOM 2409 O O . ARG A 1 299 ? 16.243 0.485 -20.601 1.00 98.25 299 ARG A O 1
ATOM 2416 N N . TYR A 1 300 ? 17.161 0.500 -22.645 1.00 98.56 300 TYR A N 1
ATOM 2417 C CA . TYR A 1 300 ? 18.259 -0.385 -22.263 1.00 98.56 300 TYR A CA 1
ATOM 2418 C C . TYR A 1 300 ? 19.224 0.274 -21.278 1.00 98.56 300 TYR A C 1
ATOM 2420 O O . TYR A 1 300 ? 19.707 -0.402 -20.374 1.00 98.56 300 TYR A O 1
ATOM 2428 N N . ASP A 1 301 ? 19.468 1.580 -21.395 1.00 98.19 301 ASP A N 1
ATOM 2429 C CA . ASP A 1 301 ? 20.284 2.310 -20.422 1.00 98.19 301 ASP A CA 1
ATOM 2430 C C . ASP A 1 301 ? 19.614 2.346 -19.037 1.00 98.19 301 ASP A C 1
ATOM 2432 O O . ASP A 1 301 ? 20.256 2.067 -18.023 1.00 98.19 301 ASP A O 1
ATOM 2436 N N . GLN A 1 302 ? 18.293 2.562 -18.988 1.00 98.25 302 GLN A N 1
ATOM 2437 C CA . GLN A 1 302 ? 17.506 2.474 -17.750 1.00 98.25 302 GLN A CA 1
ATOM 2438 C C . GLN A 1 302 ? 17.543 1.070 -17.127 1.00 98.25 302 GLN A C 1
ATOM 2440 O O . GLN A 1 302 ? 17.664 0.948 -15.907 1.00 98.25 302 GLN A O 1
ATOM 2445 N N . ALA A 1 303 ? 17.485 0.011 -17.940 1.00 98.19 303 ALA A N 1
ATOM 2446 C CA . ALA A 1 303 ? 17.655 -1.360 -17.463 1.00 98.19 303 ALA A CA 1
ATOM 2447 C C . ALA A 1 303 ? 19.077 -1.593 -16.913 1.00 98.19 303 ALA A C 1
ATOM 2449 O O . ALA A 1 303 ? 19.233 -2.063 -15.787 1.00 98.19 303 ALA A O 1
ATOM 2450 N N . ALA A 1 304 ? 20.115 -1.189 -17.653 1.00 97.88 304 ALA A N 1
ATOM 2451 C CA . ALA A 1 304 ? 21.512 -1.328 -17.238 1.00 97.88 304 ALA A CA 1
ATOM 2452 C C . ALA A 1 304 ? 21.838 -0.552 -15.949 1.00 97.88 304 ALA A C 1
ATOM 2454 O O . ALA A 1 304 ? 22.718 -0.956 -15.190 1.00 97.88 304 ALA A O 1
ATOM 2455 N N . ALA A 1 305 ? 21.125 0.544 -15.672 1.00 97.06 305 ALA A N 1
ATOM 2456 C CA . ALA A 1 305 ? 21.256 1.294 -14.426 1.00 97.06 305 ALA A CA 1
ATOM 2457 C C . ALA A 1 305 ? 20.735 0.529 -13.192 1.00 97.06 305 ALA A C 1
ATOM 2459 O O . ALA A 1 305 ? 21.179 0.802 -12.075 1.00 97.06 305 ALA A O 1
ATOM 2460 N N . LEU A 1 306 ? 19.803 -0.415 -13.370 1.00 96.56 306 LEU A N 1
ATOM 2461 C CA . LEU A 1 306 ? 19.275 -1.259 -12.290 1.00 96.56 306 LEU A CA 1
ATOM 2462 C C . LEU A 1 306 ? 20.125 -2.512 -12.081 1.00 96.56 306 LEU A C 1
ATOM 2464 O O . LEU A 1 306 ? 20.455 -2.853 -10.939 1.00 96.56 306 LEU A O 1
ATOM 2468 N N . ASP A 1 307 ? 20.454 -3.188 -13.181 1.00 96.00 307 ASP A N 1
ATOM 2469 C CA . ASP A 1 307 ? 21.307 -4.370 -13.205 1.00 96.00 307 ASP A CA 1
ATOM 2470 C C . ASP A 1 307 ? 22.133 -4.398 -14.499 1.00 96.00 307 ASP A C 1
ATOM 2472 O O . ASP A 1 307 ? 21.603 -4.530 -15.604 1.00 96.00 307 ASP A O 1
ATOM 2476 N N . SER A 1 308 ? 23.446 -4.227 -14.357 1.00 96.00 308 SER A N 1
ATOM 2477 C CA . SER A 1 308 ? 24.374 -4.123 -15.480 1.00 96.00 308 SER A CA 1
ATOM 2478 C C . SER A 1 308 ? 25.048 -5.465 -15.732 1.00 96.00 308 SER A C 1
ATOM 2480 O O . SER A 1 308 ? 25.728 -6.008 -14.859 1.00 96.00 308 SER A O 1
ATOM 2482 N N . ASN A 1 309 ? 24.883 -5.983 -16.945 1.00 95.75 309 ASN A N 1
ATOM 2483 C CA . ASN A 1 309 ? 25.504 -7.212 -17.423 1.00 95.75 309 ASN A CA 1
ATOM 2484 C C . ASN A 1 309 ? 25.881 -7.088 -18.910 1.00 95.75 309 ASN A C 1
ATOM 2486 O O . ASN A 1 309 ? 25.428 -6.176 -19.604 1.00 95.75 309 ASN A O 1
ATOM 2490 N N . ASP A 1 310 ? 26.722 -7.997 -19.402 1.00 97.25 310 ASP A N 1
ATOM 2491 C CA . ASP A 1 310 ? 27.250 -7.918 -20.770 1.00 97.25 310 ASP A CA 1
ATOM 2492 C C . ASP A 1 310 ? 26.138 -7.941 -21.836 1.00 97.25 310 ASP A C 1
ATOM 2494 O O . ASP A 1 310 ? 26.242 -7.244 -22.847 1.00 97.25 310 ASP A O 1
ATOM 2498 N N . ASP A 1 311 ? 25.046 -8.673 -21.589 1.00 95.69 311 ASP A N 1
ATOM 2499 C CA . ASP A 1 311 ? 23.930 -8.801 -22.530 1.00 95.69 311 ASP A CA 1
ATOM 2500 C C . ASP A 1 311 ? 23.167 -7.477 -22.692 1.00 95.69 311 ASP A C 1
ATOM 2502 O O . ASP A 1 311 ? 22.907 -7.044 -23.820 1.00 95.69 311 ASP A O 1
ATOM 2506 N N . ILE A 1 312 ? 22.833 -6.794 -21.588 1.00 97.81 312 ILE A N 1
ATOM 2507 C CA . ILE A 1 312 ? 22.112 -5.513 -21.655 1.00 97.81 312 ILE A CA 1
ATOM 2508 C C . ILE A 1 312 ? 22.989 -4.390 -22.208 1.00 97.81 312 ILE A C 1
ATOM 2510 O O . ILE A 1 312 ? 22.508 -3.552 -22.973 1.00 97.81 312 ILE A O 1
ATOM 2514 N N . ILE A 1 313 ? 24.286 -4.402 -21.894 1.00 97.94 313 ILE A N 1
ATOM 2515 C CA . ILE A 1 313 ? 25.240 -3.440 -22.451 1.00 97.94 313 ILE A CA 1
ATOM 2516 C C . ILE A 1 313 ? 25.377 -3.638 -23.964 1.00 97.94 313 ILE A C 1
ATOM 2518 O O . ILE A 1 313 ? 25.317 -2.660 -24.708 1.00 97.94 313 ILE A O 1
ATOM 2522 N N . ALA A 1 314 ? 25.459 -4.884 -24.441 1.00 97.94 314 ALA A N 1
ATOM 2523 C CA . ALA A 1 314 ? 25.493 -5.173 -25.873 1.00 97.94 314 ALA A CA 1
ATOM 2524 C C . ALA A 1 314 ? 24.216 -4.709 -26.594 1.00 97.94 314 ALA A C 1
ATOM 2526 O O . ALA A 1 314 ? 24.305 -4.112 -27.669 1.00 97.94 314 ALA A O 1
ATOM 2527 N N . LYS A 1 315 ? 23.033 -4.934 -26.000 1.00 98.00 315 LYS A N 1
ATOM 2528 C CA . LYS A 1 315 ? 21.757 -4.438 -26.546 1.00 98.00 315 LYS A CA 1
ATOM 2529 C C . LYS A 1 315 ? 21.715 -2.912 -26.631 1.00 98.00 315 LYS A C 1
ATOM 2531 O O . LYS A 1 315 ? 21.332 -2.373 -27.669 1.00 98.00 315 LYS A O 1
ATOM 2536 N N . ARG A 1 316 ? 22.128 -2.216 -25.566 1.00 98.38 316 ARG A N 1
ATOM 2537 C CA . ARG A 1 316 ? 22.195 -0.749 -25.534 1.00 98.38 316 ARG A CA 1
ATOM 2538 C C . ARG A 1 316 ? 23.126 -0.213 -26.619 1.00 98.38 316 ARG A C 1
ATOM 2540 O O . ARG A 1 316 ? 22.736 0.682 -27.361 1.00 98.38 316 ARG A O 1
ATOM 2547 N N . ASP A 1 317 ? 24.327 -0.772 -26.732 1.00 97.81 317 ASP A N 1
ATOM 2548 C CA . ASP A 1 317 ? 25.336 -0.289 -27.675 1.00 97.81 317 ASP A CA 1
ATOM 2549 C C . ASP A 1 317 ? 24.933 -0.559 -29.144 1.00 97.81 317 ASP A C 1
ATOM 2551 O O . ASP A 1 317 ? 25.151 0.298 -30.005 1.00 97.81 317 ASP A O 1
ATOM 2555 N N . ASP A 1 318 ? 24.283 -1.696 -29.446 1.00 97.31 318 ASP A N 1
ATOM 2556 C CA . ASP A 1 318 ? 23.694 -1.961 -30.774 1.00 97.31 318 ASP A CA 1
ATOM 2557 C C . ASP A 1 318 ? 22.568 -0.966 -31.101 1.00 97.31 318 ASP A C 1
ATOM 2559 O O . ASP A 1 318 ? 22.551 -0.388 -32.193 1.00 97.31 318 ASP A O 1
ATOM 2563 N N . ALA A 1 319 ? 21.669 -0.699 -30.148 1.00 97.62 319 ALA A N 1
ATOM 2564 C CA . ALA A 1 319 ? 20.607 0.291 -30.318 1.00 97.62 319 ALA A CA 1
ATOM 2565 C C . ALA A 1 319 ? 21.168 1.705 -30.543 1.00 97.62 319 ALA A C 1
ATOM 2567 O O . ALA A 1 319 ? 20.728 2.392 -31.466 1.00 97.62 319 ALA A O 1
ATOM 2568 N N . ALA A 1 320 ? 22.192 2.107 -29.786 1.00 97.19 320 ALA A N 1
ATOM 2569 C CA . ALA A 1 320 ? 22.871 3.393 -29.943 1.00 97.19 320 ALA A CA 1
ATOM 2570 C C . ALA A 1 320 ? 23.512 3.536 -31.334 1.00 97.19 320 ALA A C 1
ATOM 2572 O O . ALA A 1 320 ? 23.360 4.560 -32.009 1.00 97.19 320 ALA A O 1
ATOM 2573 N N . TYR A 1 321 ? 24.190 2.488 -31.814 1.00 96.25 321 TYR A N 1
ATOM 2574 C CA . TYR A 1 321 ? 24.753 2.465 -33.165 1.00 96.25 321 TYR A CA 1
ATOM 2575 C C . TYR A 1 321 ? 23.664 2.617 -34.238 1.00 96.25 321 TYR A C 1
ATOM 2577 O O . TYR A 1 321 ? 23.795 3.430 -35.159 1.00 96.25 321 TYR A O 1
ATOM 2585 N N . ARG A 1 322 ? 22.559 1.875 -34.104 1.00 95.75 322 ARG A N 1
ATOM 2586 C CA . ARG A 1 322 ? 21.430 1.912 -35.045 1.00 95.75 322 ARG A CA 1
ATOM 2587 C C . ARG A 1 322 ? 20.683 3.244 -35.028 1.00 95.75 322 ARG A C 1
ATOM 2589 O O . ARG A 1 322 ? 20.286 3.736 -36.083 1.00 95.75 322 ARG A O 1
ATOM 2596 N N . CYS A 1 323 ? 20.558 3.862 -33.858 1.00 94.75 323 CYS A N 1
ATOM 2597 C CA . CYS A 1 323 ? 20.016 5.207 -33.705 1.00 94.75 323 CYS A CA 1
ATOM 2598 C C . CYS A 1 323 ? 20.822 6.218 -34.539 1.00 94.75 323 CYS A C 1
ATOM 2600 O O . CYS A 1 323 ? 20.247 6.983 -35.312 1.00 94.75 323 CYS A O 1
ATOM 2602 N N . GLN A 1 324 ? 22.158 6.172 -34.482 1.00 92.69 324 GLN A N 1
ATOM 2603 C CA . GLN A 1 324 ? 23.013 7.107 -35.227 1.00 92.69 324 GLN A CA 1
ATOM 2604 C C . GLN A 1 324 ? 22.891 6.963 -36.751 1.00 92.69 324 GLN A C 1
ATOM 2606 O O . GLN A 1 324 ? 22.882 7.967 -37.466 1.00 92.69 324 GLN A O 1
ATOM 2611 N N . ILE A 1 325 ? 22.782 5.735 -37.266 1.00 88.69 325 ILE A N 1
ATOM 2612 C CA . ILE A 1 325 ? 22.648 5.497 -38.714 1.00 88.69 325 ILE A CA 1
ATOM 2613 C C . ILE A 1 325 ? 21.240 5.807 -39.238 1.00 88.69 325 ILE A C 1
ATOM 2615 O O . ILE A 1 325 ? 21.116 6.219 -40.388 1.00 88.69 325 ILE A O 1
ATOM 2619 N N . ALA A 1 326 ? 20.194 5.662 -38.417 1.00 71.88 326 ALA A N 1
ATOM 2620 C CA . ALA A 1 326 ? 18.817 5.983 -38.802 1.00 71.88 326 ALA A CA 1
ATOM 2621 C C . ALA A 1 326 ? 18.595 7.496 -38.990 1.00 71.88 326 ALA A C 1
ATOM 2623 O O . ALA A 1 326 ? 17.761 7.911 -39.792 1.00 71.88 326 ALA A O 1
ATOM 2624 N N . VAL A 1 327 ? 19.371 8.327 -38.286 1.00 65.88 327 VAL A N 1
ATOM 2625 C CA . VAL A 1 327 ? 19.315 9.797 -38.379 1.00 65.88 327 VAL A CA 1
ATOM 2626 C C . VAL A 1 327 ? 20.190 10.338 -39.526 1.00 65.88 327 VAL A C 1
ATOM 2628 O O . VAL A 1 327 ? 20.079 11.507 -39.904 1.00 65.88 327 VAL A O 1
ATOM 2631 N N . ALA A 1 328 ? 21.044 9.508 -40.138 1.00 55.16 328 ALA A N 1
ATOM 2632 C CA . ALA A 1 328 ? 21.849 9.924 -41.281 1.00 55.16 328 ALA A CA 1
ATOM 2633 C C . ALA A 1 328 ? 20.963 10.088 -42.538 1.00 55.16 328 ALA A C 1
ATOM 2635 O O . ALA A 1 328 ? 20.223 9.167 -42.893 1.00 55.16 328 ALA A O 1
ATOM 2636 N N . PRO A 1 329 ? 21.022 11.226 -43.260 1.00 47.88 329 PRO A N 1
ATOM 2637 C CA . PRO A 1 329 ? 20.264 11.385 -44.495 1.00 47.88 329 PRO A CA 1
ATOM 2638 C C . PRO A 1 329 ? 20.689 10.312 -45.503 1.00 47.88 329 PRO A C 1
ATOM 2640 O O . PRO A 1 329 ? 21.880 10.133 -45.768 1.00 47.88 329 PRO A O 1
ATOM 2643 N N . THR A 1 330 ? 19.702 9.608 -46.067 1.00 48.34 330 THR A N 1
ATOM 2644 C CA . THR A 1 330 ? 19.913 8.596 -47.113 1.00 48.34 330 THR A CA 1
ATOM 2645 C C . THR A 1 330 ? 20.808 9.192 -48.207 1.00 48.34 330 THR A C 1
ATOM 2647 O O . THR A 1 330 ? 20.471 10.259 -48.731 1.00 48.34 330 THR A O 1
ATOM 2650 N N . PRO A 1 331 ? 21.936 8.560 -48.582 1.00 46.94 331 PRO A N 1
ATOM 2651 C CA . PRO A 1 331 ? 22.762 9.077 -49.661 1.00 46.94 331 PRO A CA 1
ATOM 2652 C C . PRO A 1 331 ? 21.938 9.086 -50.950 1.00 46.94 331 PRO A C 1
ATOM 2654 O O . PRO A 1 331 ? 21.512 8.037 -51.435 1.00 46.94 331 PRO A O 1
ATOM 2657 N N . THR A 1 332 ? 21.703 10.272 -51.514 1.00 44.66 332 THR A N 1
ATOM 2658 C CA . THR A 1 332 ? 21.087 10.410 -52.834 1.00 44.66 332 THR A CA 1
ATOM 2659 C C . THR A 1 332 ? 21.987 9.723 -53.854 1.00 44.66 332 THR A C 1
ATOM 2661 O O . THR A 1 332 ? 23.028 10.260 -54.237 1.00 44.66 332 THR A O 1
ATOM 2664 N N . ILE A 1 333 ? 21.605 8.523 -54.296 1.00 54.34 333 ILE A N 1
ATOM 2665 C CA . ILE A 1 333 ? 22.248 7.866 -55.431 1.00 54.34 333 ILE A CA 1
ATOM 2666 C C . ILE A 1 333 ? 21.878 8.686 -56.666 1.00 54.34 333 ILE A C 1
ATOM 2668 O O . ILE A 1 333 ? 20.795 8.544 -57.232 1.00 54.34 333 ILE A O 1
ATOM 2672 N N . ILE A 1 334 ? 22.775 9.581 -57.078 1.00 48.41 334 ILE A N 1
ATOM 2673 C CA . ILE A 1 334 ? 22.681 10.229 -58.381 1.00 48.41 334 ILE A CA 1
ATOM 2674 C C . ILE A 1 334 ? 22.934 9.126 -59.407 1.00 48.41 334 ILE A C 1
ATOM 2676 O O . ILE A 1 334 ? 24.058 8.643 -59.549 1.00 48.41 334 ILE A O 1
ATOM 2680 N N . ALA A 1 335 ? 21.874 8.693 -60.090 1.00 47.44 335 ALA A N 1
ATOM 2681 C CA . ALA A 1 335 ? 21.989 7.805 -61.233 1.00 47.44 335 ALA A CA 1
ATOM 2682 C C . ALA A 1 335 ? 22.940 8.453 -62.248 1.00 47.44 335 ALA A C 1
ATOM 2684 O O . ALA A 1 335 ? 22.641 9.506 -62.816 1.00 47.44 335 ALA A O 1
ATOM 2685 N N . ALA A 1 336 ? 24.108 7.842 -62.442 1.00 43.44 336 ALA A N 1
ATOM 2686 C CA . ALA A 1 336 ? 25.023 8.239 -63.494 1.00 43.44 336 ALA A CA 1
ATOM 2687 C C . ALA A 1 336 ? 24.291 8.084 -64.833 1.00 43.44 336 ALA A C 1
ATOM 2689 O O . ALA A 1 336 ? 23.904 6.980 -65.216 1.00 43.44 336 ALA A O 1
ATOM 2690 N N . VAL A 1 337 ? 24.067 9.206 -65.516 1.00 47.91 337 VAL A N 1
ATOM 2691 C CA . VAL A 1 337 ? 23.541 9.242 -66.881 1.00 47.91 337 VAL A CA 1
ATOM 2692 C C . VAL A 1 337 ? 24.387 8.335 -67.765 1.00 47.91 337 VAL A C 1
ATOM 2694 O O . VAL A 1 337 ? 25.581 8.568 -67.942 1.00 47.91 337 VAL A O 1
ATOM 2697 N N . THR A 1 338 ? 23.756 7.303 -68.319 1.00 44.22 338 THR A N 1
ATOM 2698 C CA . THR A 1 338 ? 24.319 6.456 -69.367 1.00 44.22 338 THR A CA 1
ATOM 2699 C C . THR A 1 338 ? 24.697 7.349 -70.550 1.00 44.22 338 THR A C 1
ATOM 2701 O O . THR A 1 338 ? 23.803 7.952 -71.151 1.00 44.22 338 THR A O 1
ATOM 2704 N N . PRO A 1 339 ? 25.981 7.485 -70.918 1.00 40.47 339 PRO A N 1
ATOM 2705 C CA . PRO A 1 339 ? 26.325 8.242 -72.105 1.00 40.47 339 PRO A CA 1
ATOM 2706 C C . PRO A 1 339 ? 25.980 7.412 -73.345 1.00 40.47 339 PRO A C 1
ATOM 2708 O O . PRO A 1 339 ? 26.472 6.299 -73.534 1.00 40.47 339 PRO A O 1
ATOM 2711 N N . THR A 1 340 ? 25.138 7.977 -74.209 1.00 47.50 340 THR A N 1
ATOM 2712 C CA . THR A 1 340 ? 24.969 7.542 -75.597 1.00 47.50 340 THR A CA 1
ATOM 2713 C C . THR A 1 340 ? 26.334 7.571 -76.285 1.00 47.50 340 THR A C 1
ATOM 2715 O O . THR A 1 340 ? 26.890 8.640 -76.534 1.00 47.50 340 THR A O 1
ATOM 2718 N N . ALA A 1 341 ? 26.895 6.397 -76.573 1.00 36.88 341 ALA A N 1
ATOM 2719 C CA . ALA A 1 341 ? 28.147 6.274 -77.305 1.00 36.88 341 ALA A CA 1
ATOM 2720 C C . ALA A 1 341 ? 27.888 6.380 -78.816 1.00 36.88 341 ALA A C 1
ATOM 2722 O O . ALA A 1 341 ? 27.429 5.432 -79.453 1.00 36.88 341 ALA A O 1
ATOM 2723 N N . THR A 1 342 ? 28.227 7.531 -79.394 1.00 40.94 342 THR A N 1
ATOM 2724 C CA . THR A 1 342 ? 28.497 7.664 -80.830 1.00 40.94 342 THR A CA 1
ATOM 2725 C C . THR A 1 342 ? 29.939 7.222 -81.066 1.00 40.94 342 THR A C 1
ATOM 2727 O O . THR A 1 342 ? 30.868 7.785 -80.490 1.00 40.94 342 THR A O 1
ATOM 2730 N N . ILE A 1 343 ? 30.139 6.190 -81.883 1.00 35.00 343 ILE A N 1
ATOM 2731 C CA . ILE A 1 343 ? 31.465 5.633 -82.162 1.00 35.00 343 ILE A CA 1
ATOM 2732 C C . ILE A 1 343 ? 32.135 6.476 -83.253 1.00 35.00 343 ILE A C 1
ATOM 2734 O O . ILE A 1 343 ? 31.711 6.448 -84.406 1.00 35.00 343 ILE A O 1
ATOM 2738 N N . ALA A 1 344 ? 33.212 7.178 -82.906 1.00 33.78 344 ALA A N 1
ATOM 2739 C CA . ALA A 1 344 ? 34.238 7.609 -83.851 1.00 33.78 344 ALA A CA 1
ATOM 2740 C C . ALA A 1 344 ? 35.611 7.551 -83.168 1.00 33.78 344 ALA A C 1
ATOM 2742 O O . ALA A 1 344 ? 35.753 7.819 -81.978 1.00 33.78 344 ALA A O 1
ATOM 2743 N N . ALA A 1 345 ? 36.590 7.082 -83.929 1.00 37.66 345 ALA A N 1
ATOM 2744 C CA . ALA A 1 345 ? 37.812 6.461 -83.455 1.00 37.66 345 ALA A CA 1
ATOM 2745 C C . ALA A 1 345 ? 38.899 7.417 -82.926 1.00 37.66 345 ALA A C 1
ATOM 2747 O O . ALA A 1 345 ? 39.044 8.543 -83.388 1.00 37.66 345 ALA A O 1
ATOM 2748 N N . ALA A 1 346 ? 39.755 6.797 -82.107 1.00 38.38 346 ALA A N 1
ATOM 2749 C CA . ALA A 1 346 ? 41.197 6.996 -81.957 1.00 38.38 346 ALA A CA 1
ATOM 2750 C C . ALA A 1 346 ? 41.747 8.059 -80.979 1.00 38.38 346 ALA A C 1
ATOM 2752 O O . ALA A 1 346 ? 41.554 9.258 -81.119 1.00 38.38 346 ALA A O 1
ATOM 2753 N N . ALA A 1 347 ? 42.622 7.511 -80.125 1.00 35.72 347 ALA A N 1
ATOM 2754 C CA . ALA A 1 347 ? 43.802 8.083 -79.477 1.00 35.72 347 ALA A CA 1
ATOM 2755 C C . ALA A 1 347 ? 43.618 8.925 -78.200 1.00 35.72 347 ALA A C 1
ATOM 2757 O O . ALA A 1 347 ? 42.884 9.902 -78.130 1.00 35.72 347 ALA A O 1
ATOM 2758 N N . ALA A 1 348 ? 44.356 8.477 -77.181 1.00 41.28 348 ALA A N 1
ATOM 2759 C CA . ALA A 1 348 ? 44.443 8.996 -75.825 1.00 41.28 348 ALA A CA 1
ATOM 2760 C C . ALA A 1 348 ? 45.023 10.417 -75.749 1.00 41.28 348 ALA A C 1
ATOM 2762 O O . ALA A 1 348 ? 45.861 10.765 -76.573 1.00 41.28 348 ALA A O 1
ATOM 2763 N N . VAL A 1 349 ? 44.649 11.160 -74.698 1.00 33.34 349 VAL A N 1
ATOM 2764 C CA . VAL A 1 349 ? 45.531 11.940 -73.801 1.00 33.34 349 VAL A CA 1
ATOM 2765 C C . VAL A 1 349 ? 44.690 12.494 -72.634 1.00 33.34 349 VAL A C 1
ATOM 2767 O O . VAL A 1 349 ? 43.545 12.906 -72.794 1.00 33.34 349 VAL A O 1
ATOM 2770 N N . THR A 1 350 ? 45.283 12.447 -71.444 1.00 39.97 350 THR A N 1
ATOM 2771 C CA . THR A 1 350 ? 44.839 12.946 -70.135 1.00 39.97 350 THR A CA 1
ATOM 2772 C C . THR A 1 350 ? 44.726 14.475 -70.070 1.00 39.97 350 THR A C 1
ATOM 2774 O O . THR A 1 350 ? 45.634 15.161 -70.529 1.00 39.97 350 THR A O 1
ATOM 2777 N N . ALA A 1 351 ? 43.706 15.012 -69.383 1.00 32.72 351 ALA A N 1
ATOM 2778 C CA . ALA A 1 351 ? 43.780 16.333 -68.740 1.00 32.72 351 ALA A CA 1
ATOM 2779 C C . ALA A 1 351 ? 42.723 16.528 -67.634 1.00 32.72 351 ALA A C 1
ATOM 2781 O O . ALA A 1 351 ? 41.543 16.229 -67.799 1.00 32.72 351 ALA A O 1
ATOM 2782 N N . THR A 1 352 ? 43.208 17.047 -66.508 1.00 38.28 352 THR A N 1
ATOM 2783 C CA . THR A 1 352 ? 42.536 17.399 -65.251 1.00 38.28 352 THR A CA 1
ATOM 2784 C C . THR A 1 352 ? 41.580 18.588 -65.408 1.00 38.28 352 THR A C 1
ATOM 2786 O O . THR A 1 352 ? 41.919 19.549 -66.095 1.00 38.28 352 THR A O 1
ATOM 2789 N N . VAL A 1 353 ? 40.436 18.580 -64.707 1.00 33.97 353 VAL A N 1
ATOM 2790 C CA . VAL A 1 353 ? 39.537 19.745 -64.594 1.00 33.97 353 VAL A CA 1
ATOM 2791 C C . VAL A 1 353 ? 39.206 20.004 -63.124 1.00 33.97 353 VAL A C 1
ATOM 2793 O O . VAL A 1 353 ? 38.661 19.142 -62.439 1.00 33.97 353 VAL A O 1
ATOM 2796 N N . THR A 1 354 ? 39.538 21.199 -62.645 1.00 37.91 354 THR A N 1
ATOM 2797 C CA . THR A 1 354 ? 39.100 21.756 -61.359 1.00 37.91 354 THR A CA 1
ATOM 2798 C C . THR A 1 354 ? 37.715 22.392 -61.535 1.00 37.91 354 THR A C 1
ATOM 2800 O O . THR A 1 354 ? 37.580 23.267 -62.393 1.00 37.91 354 THR A O 1
ATOM 2803 N N . PRO A 1 355 ? 36.684 22.015 -60.755 1.00 38.44 355 PRO A N 1
ATOM 2804 C CA . PRO A 1 355 ? 35.383 22.669 -60.829 1.00 38.44 355 PRO A CA 1
ATOM 2805 C C . PRO A 1 355 ? 35.262 23.826 -59.826 1.00 38.44 355 PRO A C 1
ATOM 2807 O O . PRO A 1 355 ? 35.516 23.674 -58.631 1.00 38.44 355 PRO A O 1
ATOM 2810 N N . THR A 1 356 ? 34.809 24.977 -60.321 1.00 33.12 356 THR A N 1
ATOM 2811 C CA . THR A 1 356 ? 34.280 26.077 -59.507 1.00 33.12 356 THR A CA 1
ATOM 2812 C C . THR A 1 356 ? 32.823 25.772 -59.161 1.00 33.12 356 THR A C 1
ATOM 2814 O O . THR A 1 356 ? 32.004 25.535 -60.048 1.00 33.12 356 THR A O 1
ATOM 2817 N N . VAL A 1 357 ? 32.509 25.768 -57.866 1.00 39.22 357 VAL A N 1
ATOM 2818 C CA . VAL A 1 357 ? 31.186 25.468 -57.301 1.00 39.22 357 VAL A CA 1
ATOM 2819 C C . VAL A 1 357 ? 30.307 26.720 -57.306 1.00 39.22 357 VAL A C 1
ATOM 2821 O O . VAL A 1 357 ? 30.742 27.790 -56.888 1.00 39.22 357 VAL A O 1
ATOM 2824 N N . SER A 1 358 ? 29.046 26.572 -57.713 1.00 42.00 358 SER A N 1
ATOM 2825 C CA . SER A 1 358 ? 27.965 27.499 -57.358 1.00 42.00 358 SER A CA 1
ATOM 2826 C C . SER A 1 358 ? 26.897 26.725 -56.581 1.00 42.00 358 SER A C 1
ATOM 2828 O O . SER A 1 358 ? 26.480 25.642 -56.983 1.00 42.00 358 SER A O 1
ATOM 2830 N N . ILE A 1 359 ? 26.539 27.256 -55.412 1.00 49.44 359 ILE A N 1
ATOM 2831 C CA . ILE A 1 359 ? 25.675 26.636 -54.404 1.00 49.44 359 ILE A CA 1
ATOM 2832 C C . ILE A 1 359 ? 24.297 27.290 -54.521 1.00 49.44 359 ILE A C 1
ATOM 2834 O O . ILE A 1 359 ? 24.216 28.519 -54.506 1.00 49.44 359 ILE A O 1
ATOM 2838 N N . ALA A 1 360 ? 23.222 26.504 -54.587 1.00 44.19 360 ALA A N 1
ATOM 2839 C CA . ALA A 1 360 ? 21.863 27.014 -54.424 1.00 44.19 360 ALA A CA 1
ATOM 2840 C C . ALA A 1 360 ? 21.067 26.168 -53.413 1.00 44.19 360 ALA A C 1
ATOM 2842 O O . ALA A 1 360 ? 20.718 25.026 -53.684 1.00 44.19 360 ALA A O 1
ATOM 2843 N N . ALA A 1 361 ? 20.806 26.828 -52.278 1.00 47.72 361 ALA A N 1
ATOM 2844 C CA . ALA A 1 361 ? 19.731 26.687 -51.288 1.00 47.72 361 ALA A CA 1
ATOM 2845 C C . ALA A 1 361 ? 19.556 25.371 -50.494 1.00 47.72 361 ALA A C 1
ATOM 2847 O O . ALA A 1 361 ? 19.043 24.368 -50.979 1.00 47.72 361 ALA A O 1
ATOM 2848 N N . VAL A 1 362 ? 19.870 25.470 -49.196 1.00 51.28 362 VAL A N 1
ATOM 2849 C CA . VAL A 1 362 ? 19.470 24.563 -48.107 1.00 51.28 362 VAL A CA 1
ATOM 2850 C C . VAL A 1 362 ? 18.037 24.907 -47.676 1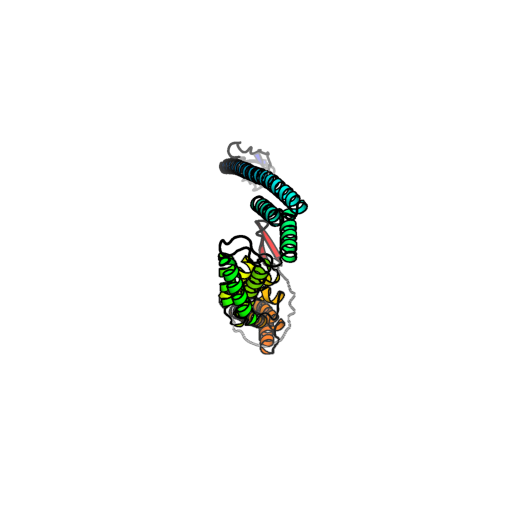.00 51.28 362 VAL A C 1
ATOM 2852 O O . VAL A 1 362 ? 17.752 26.071 -47.396 1.00 51.28 362 VAL A O 1
ATOM 2855 N N . GLY A 1 363 ? 17.144 23.918 -47.613 1.00 58.09 363 GLY A N 1
ATOM 2856 C CA . GLY A 1 363 ? 15.826 24.047 -46.979 1.00 58.09 363 GLY A CA 1
ATOM 2857 C C . GLY A 1 363 ? 15.866 23.626 -45.506 1.00 58.09 363 GLY A C 1
ATOM 2858 O O . GLY A 1 363 ? 16.615 22.716 -45.159 1.00 58.09 363 GLY A O 1
ATOM 2859 N N . LYS A 1 364 ? 15.068 24.287 -44.657 1.00 66.06 364 LYS A N 1
ATOM 2860 C CA . LYS A 1 364 ? 14.883 23.971 -43.228 1.00 66.06 364 LYS A CA 1
ATOM 2861 C C . LYS A 1 364 ? 13.576 23.219 -43.004 1.00 66.06 364 LYS A C 1
ATOM 2863 O O . LYS A 1 364 ? 12.596 23.486 -43.701 1.00 66.06 364 LYS A O 1
ATOM 2868 N N . ILE A 1 365 ? 13.562 22.306 -42.038 1.00 54.44 365 ILE A N 1
ATOM 2869 C CA . ILE A 1 365 ? 12.381 21.498 -41.699 1.00 54.44 365 ILE A CA 1
ATOM 2870 C C . ILE A 1 365 ? 11.706 22.106 -40.467 1.00 54.44 365 ILE A C 1
ATOM 2872 O O . ILE A 1 365 ? 12.385 22.547 -39.540 1.00 54.44 365 ILE A O 1
ATOM 2876 N N . ALA A 1 366 ? 10.371 22.136 -40.472 1.00 59.38 366 ALA A N 1
ATOM 2877 C CA . ALA A 1 366 ? 9.559 22.647 -39.377 1.00 59.38 366 ALA A CA 1
ATOM 2878 C C . ALA A 1 366 ? 8.713 21.537 -38.745 1.00 59.38 366 ALA A C 1
ATOM 2880 O O . ALA A 1 366 ? 8.103 20.745 -39.463 1.00 59.38 366 ALA A O 1
ATOM 2881 N N . PHE A 1 367 ? 8.628 21.519 -37.417 1.00 64.69 367 PHE A N 1
ATOM 2882 C CA . PHE A 1 367 ? 7.745 20.634 -36.655 1.00 64.69 367 PHE A CA 1
ATOM 2883 C C . PHE A 1 367 ? 6.852 21.445 -35.718 1.00 64.69 367 PHE A C 1
ATOM 2885 O O . PHE A 1 367 ? 7.282 22.444 -35.143 1.00 64.69 367 PHE A O 1
ATOM 2892 N N . ALA A 1 368 ? 5.596 21.013 -35.588 1.00 69.75 368 ALA A N 1
ATOM 2893 C CA . ALA A 1 368 ? 4.586 21.663 -34.764 1.00 69.75 368 ALA A CA 1
ATOM 2894 C C . ALA A 1 368 ? 4.260 20.794 -33.545 1.00 69.75 368 ALA A C 1
ATOM 2896 O O . ALA A 1 368 ? 3.929 19.620 -33.698 1.00 69.75 368 ALA A O 1
ATOM 2897 N N . ALA A 1 369 ? 4.323 21.383 -32.354 1.00 66.75 369 ALA A N 1
ATOM 2898 C CA . ALA A 1 369 ? 3.873 20.768 -31.111 1.00 66.75 369 ALA A CA 1
ATOM 2899 C C . ALA A 1 369 ? 2.608 21.485 -30.622 1.00 66.75 369 ALA A C 1
ATOM 2901 O O . ALA A 1 369 ? 2.542 22.716 -30.648 1.00 66.75 369 ALA A O 1
ATOM 2902 N N . TYR A 1 370 ? 1.596 20.714 -30.220 1.00 75.94 370 TYR A N 1
ATOM 2903 C CA . TYR A 1 370 ? 0.337 21.245 -29.699 1.00 75.94 370 TYR A CA 1
ATOM 2904 C C . TYR A 1 370 ? 0.408 21.390 -28.181 1.00 75.94 370 TYR A C 1
ATOM 2906 O O . TYR A 1 370 ? 0.647 20.402 -27.486 1.00 75.94 370 TYR A O 1
ATOM 2914 N N . ASP A 1 371 ? 0.167 22.598 -27.674 1.00 80.75 371 ASP A N 1
ATOM 2915 C CA . ASP A 1 371 ? 0.037 22.850 -26.242 1.00 80.75 371 ASP A CA 1
ATOM 2916 C C . ASP A 1 371 ? -1.446 22.843 -25.844 1.00 80.75 371 ASP A C 1
ATOM 2918 O O . ASP A 1 371 ? -2.233 23.697 -26.264 1.00 80.75 371 ASP A O 1
ATOM 2922 N N . ALA A 1 372 ? -1.840 21.861 -25.030 1.00 63.22 372 ALA A N 1
ATOM 2923 C CA . ALA A 1 372 ? -3.220 21.698 -24.578 1.00 63.22 372 ALA A CA 1
ATOM 2924 C C . ALA A 1 372 ? -3.632 22.687 -23.469 1.00 63.22 372 ALA A C 1
ATOM 2926 O O . ALA A 1 372 ? -4.829 22.860 -23.242 1.00 63.22 372 ALA A O 1
ATOM 2927 N N . GLY A 1 373 ? -2.677 23.331 -22.788 1.00 69.38 373 GLY A N 1
ATOM 2928 C CA . GLY A 1 373 ? -2.941 24.335 -21.754 1.00 69.38 373 GLY A CA 1
ATOM 2929 C C . GLY A 1 373 ? -3.305 25.701 -22.335 1.00 69.38 373 GLY A C 1
ATOM 2930 O O . GLY A 1 373 ? -4.183 26.379 -21.803 1.00 69.38 373 GLY A O 1
ATOM 2931 N N . GLU A 1 374 ? -2.684 26.076 -23.456 1.00 69.31 374 GLU A N 1
ATOM 2932 C CA . GLU A 1 374 ? -2.947 27.350 -24.145 1.00 69.31 374 GLU A CA 1
ATOM 2933 C C . GLU A 1 374 ? -3.813 27.197 -25.409 1.00 69.31 374 GLU A C 1
ATOM 2935 O O . GLU A 1 374 ? -4.351 28.180 -25.919 1.00 69.31 374 GLU A O 1
ATOM 2940 N N . GLY A 1 375 ? -4.001 25.968 -25.904 1.00 74.44 375 GLY A N 1
ATOM 2941 C CA . GLY A 1 375 ? -4.829 25.667 -27.076 1.00 74.44 375 GLY A CA 1
ATOM 2942 C C . GLY A 1 375 ? -4.211 26.119 -28.402 1.00 74.44 375 GLY A C 1
ATOM 2943 O O . GLY A 1 375 ? -4.942 26.412 -29.352 1.00 74.44 375 GLY A O 1
ATOM 2944 N N . VAL A 1 376 ? -2.879 26.205 -28.479 1.00 74.00 376 VAL A N 1
ATOM 2945 C CA . VAL A 1 376 ? -2.150 26.746 -29.639 1.00 74.00 376 VAL A CA 1
ATOM 2946 C C . VAL A 1 376 ? -1.067 25.773 -30.116 1.00 74.00 376 VAL A C 1
ATOM 2948 O O . VAL A 1 376 ? -0.533 24.977 -29.346 1.00 74.00 376 VAL A O 1
ATOM 2951 N N . TYR A 1 377 ? -0.741 25.832 -31.411 1.00 71.75 377 TYR A N 1
ATOM 2952 C CA . TYR A 1 377 ? 0.379 25.095 -32.002 1.00 71.75 377 TYR A CA 1
ATOM 2953 C C . TYR A 1 377 ? 1.625 25.976 -32.053 1.00 71.75 377 TYR A C 1
ATOM 2955 O O . TYR A 1 377 ? 1.595 27.062 -32.637 1.00 71.75 377 TYR A O 1
ATOM 2963 N N . THR A 1 378 ? 2.734 25.466 -31.526 1.00 73.88 378 THR A N 1
ATOM 2964 C CA . THR A 1 378 ? 4.041 26.126 -31.596 1.00 73.88 378 THR A CA 1
ATOM 2965 C C . THR A 1 378 ? 4.907 25.419 -32.630 1.00 73.88 378 THR A C 1
ATOM 2967 O O . THR A 1 378 ? 5.072 24.200 -32.582 1.00 73.88 378 THR A O 1
ATOM 2970 N N . ILE A 1 379 ? 5.441 26.180 -33.590 1.00 69.44 379 ILE A N 1
ATOM 2971 C CA . ILE A 1 379 ? 6.243 25.653 -34.700 1.00 69.44 379 ILE A CA 1
ATOM 2972 C C . ILE A 1 379 ? 7.722 25.945 -34.451 1.00 69.44 379 ILE A C 1
ATOM 2974 O O . ILE A 1 379 ? 8.115 27.100 -34.287 1.00 69.44 379 ILE A O 1
ATOM 2978 N N . TYR A 1 380 ? 8.545 24.904 -34.499 1.00 65.62 380 TYR A N 1
ATOM 2979 C CA . TYR A 1 380 ? 9.998 24.979 -34.391 1.00 65.62 380 TYR A CA 1
ATOM 2980 C C . TYR A 1 380 ? 10.622 24.663 -35.749 1.00 65.62 380 TYR A C 1
ATOM 2982 O O . TYR A 1 380 ? 10.206 23.712 -36.405 1.00 65.62 380 TYR A O 1
ATOM 2990 N N . MET A 1 381 ? 11.603 25.460 -36.180 1.00 61.38 381 MET A N 1
ATOM 2991 C CA . MET A 1 381 ? 12.316 25.262 -37.449 1.00 61.38 381 MET A CA 1
ATOM 2992 C C . MET A 1 381 ? 13.801 25.014 -37.194 1.00 61.38 381 MET A C 1
ATOM 2994 O O . MET A 1 381 ? 14.424 25.791 -36.466 1.00 61.38 381 MET A O 1
ATOM 2998 N N . VAL A 1 382 ? 14.372 23.989 -37.833 1.00 56.00 382 VAL A N 1
ATOM 2999 C CA . VAL A 1 382 ? 15.812 23.671 -37.777 1.00 56.00 382 VAL A CA 1
ATOM 3000 C C . VAL A 1 382 ? 16.458 23.893 -39.129 1.00 56.00 382 VAL A C 1
ATOM 3002 O O . VAL A 1 382 ? 15.972 23.317 -40.129 1.00 56.00 382 VAL A O 1
#

Solvent-accessible surface area (backbone atoms only — not comparable to full-atom values): 21820 Å² total; per-residue (Å²): 88,65,40,93,89,77,68,50,80,41,73,91,88,49,62,43,41,92,88,79,66,51,75,49,82,87,78,94,74,77,93,73,82,80,74,77,75,94,79,78,88,70,59,71,65,59,57,51,50,50,51,51,51,52,52,49,53,50,53,50,50,53,50,50,54,50,51,50,49,54,52,50,54,53,50,53,52,51,50,54,28,43,54,56,16,50,54,28,32,53,51,14,50,52,27,48,76,73,65,40,46,73,60,14,43,53,25,17,51,51,12,34,70,53,24,79,85,42,59,68,35,54,52,51,40,53,52,43,51,56,50,54,64,73,67,65,72,95,76,87,78,85,91,72,76,79,57,60,66,53,48,52,53,47,44,50,52,50,24,52,56,30,48,75,68,66,37,26,68,65,18,32,54,38,45,51,53,38,43,74,74,40,70,71,64,62,41,70,60,51,51,52,51,38,28,51,20,26,42,54,43,14,53,56,23,49,78,67,70,38,48,73,60,14,41,56,24,27,52,52,17,32,73,70,42,78,79,45,67,67,55,53,51,55,35,49,49,50,54,35,48,52,52,15,59,72,21,53,96,74,35,47,68,60,16,37,55,29,28,50,57,40,40,74,77,42,56,74,50,82,60,34,55,58,52,38,29,51,33,26,43,55,46,14,52,51,27,46,75,70,67,40,18,59,62,12,19,55,25,22,49,58,16,36,73,73,60,72,47,74,68,46,51,49,53,23,54,53,23,47,54,48,30,58,61,70,72,48,79,79,80,79,78,74,77,78,77,80,77,84,80,78,89,77,86,83,84,90,83,91,82,91,81,88,83,87,86,84,89,82,86,87,84,69,55,73,51,74,48,76,40,84,90,81,73,47,74,48,75,48,75,91

Secondary structure (DSSP, 8-state):
-B-TTT--B--TT-SB-TTT--B--------------TTSSS-HHHHHHHHHHHHHHHHHHHHHHHHHHHHHHHHHHHHHHHHHHHHHHHHHHHHHHHT-HHHHHHHHHHHHHH-TT-HHHHHHHHHHHHHHHHH--S-----S-THHHHHHHHHHHHHHHHHHTT-HHHHHHHHHHHHHH-TTTTHHHHHHHHHHHHHHHHHHHHHTT-HHHHHHHHHHHHHH-TT-HHHHHHHHHHHHHHHHHHHTTT-HHHHHHHHHHHHHH-TTSTTHHHHHHHHHHHHHHHHHHTT-HHHHHHHHHHHHHHS--HHHHHHHHHHHHHHHHHTSPPP----------------------PPPP----PPPPEEEEEETTTTEEEEEE-

Radius of gyration: 44.21 Å; Cα contacts (8 Å, |Δi|>4): 329; chains: 1; bounding box: 76×81×133 Å